Protein 3BOM (pdb70)

B-factor: mean 20.16, std 8.73, range [8.01, 68.94]

Solvent-accessible surface area: 24004 Å² total; per-residue (Å²): 71,19,54,86,124,8,52,54,5,0,122,66,5,4,47,92,0,95,111,90,12,76,84,0,1,20,38,4,0,3,1,13,0,21,11,29,25,54,2,49,6,22,30,56,146,51,107,34,38,51,68,30,22,81,27,0,110,156,55,0,60,76,27,1,73,50,13,24,79,0,14,63,80,16,127,85,6,70,43,67,0,41,173,46,0,79,69,38,14,108,152,77,74,17,0,28,45,11,23,105,22,34,8,31,0,2,7,0,1,0,0,6,39,15,68,88,69,1,53,5,49,24,9,22,0,0,20,26,0,6,61,37,12,13,63,0,19,30,48,98,17,87,81,122,22,77,122,77,15,78,78,24,1,83,34,2,25,70,112,15,56,22,71,62,0,2,23,81,1,3,7,18,8,0,9,11,4,24,19,3,30,80,51,18,90,126,55,51,92,20,92,68,58,78,24,5,108,60,11,94,37,2,25,102,61,0,64,92,40,1,78,18,11,38,99,0,17,151,70,10,82,51,4,94,86,27,4,49,99,41,0,47,77,41,19,118,146,72,72,18,0,18,20,11,18,94,28,24,9,33,6,5,2,3,4,0,0,20,111,32,13,33,90,74,0,40,12,101,22,1,46,0,0,33,55,0,5,55,27,3,34,69,4,22,22,79,55,16,132,83,20,55,84,147,9,48,59,26,0,108,66,4,2,46,93,0,92,111,94,10,76,81,0,2,20,36,4,0,3,1,12,0,22,10,30,30,54,1,55,7,23,29,57,142,52,106,35,38,50,69,32,21,79,29,0,110,158,54,0,60,78,28,1,73,42,12,24,80,0,13,57,82,16,124,86,6,71,40,61,0,52,145,30,0,84,68,36,9,78,153,76,62,17,0,28,56,8,21,120,26,34,8,30,0,2,8,0,1,0,0,7,39,14,65,86,68,2,56,6,75,25,10,29,3,0,21,27,0,6,36,30,11,9,55,0,19,30,52,89,17,86,73,105,26,71,120,76,12,72,78,26,2,86,37,5,29,68,115,17,61,12,71,64,0,1,22,67,1,4,4,19,8,0,8,10,4,36,21,3,38,64,46,25,78,128,59,55,92,23,97,67,42,77,19,5,95,60,8,107,37,1,29,155,60,0,84,84,36,1,79,14,13,36,94,0,18,144,72,7,102,61,4,93,102,31,3,50,111,46,0,59,67,37,12,92,146,68,67,17,0,18,34,10,17,96,28,24,9,35,5,4,2,2,4,0,0,20,98,36,12,33,90,66,0,37,12,103,23,1,39,0,2,33,51,0,5,54,25,4,32,64,0,24,22,92,53,22,127

Sequence (578 aa):
SSLSAKDKANVKAIWGKILPKSDEIGEQALSRMLVVYPQTKAYFSHWASVAPGSAPVKKHGITIMNQIDDCVGHMDDLFGFLTKLSELHATKLRVDPTNFKKILLAHNLIVVIAAYFPAEFTPEIHLSVDKFLQQQLALALLAEKYRVDDWTDAERSSAIVGLWGKISVDEIGPQALARLLIVSPWTQRHFSTFGNNLSTPAAIMGNPAVAKHGKTVMHGLDDRAVQNLDDIKNTYVTLSVMHSEKLFVDPDNFRLLADCITVCVAAKLGPAVFSADTQEAFQKKFLAVVVSALGRQYHHSSLSAKDKANVKAIWGKILPKSDEIGEEQALSRMLVVYPQTKAYFSHWASVAPGSAPVKKHGITIMNQIDDDCVGHMDDLLFGFLTKLSELHATKLRVDPTTNFKKILAHNLIVVIAAYFPAEFTPEIHLSVDKFLQQLALALAEKYRVDWTDAERRSAIVGLWGKKISVDEIGPQALARLLIVSPWTQRRHFSTFGNLSTPAAIMMGNPAVAKHGKTVMHGLLDRAVQNLDDIKNTYVTLSVMHSEEKLFVDPDNFRLLADCITVCVAAKLGPAVFSADTQEAFQKFLAVVVSALGRQYHH

Foldseek 3Di:
DADPVLLVLQVVLVVVCVVVQLVLLLQLQLCLCPVVVVVCVQVPPDPDSHRPDPVSSVVSNVVSVLVSVVSVVVVCLLVVCVVVLCCCAPVSNDDLVCLVSSLVSSLVSSCVRPVVSSDPVSSVSSSVSSVVNSVSSNVPHD/DDDDPLLLCLLLVLLVPDDQLVLQLQLQLVLCVVVVVQCVQCVVQDDPPDSVCSSPRVSSSVVSSVVSVLCVVCSVPVPCLLVSCQVVLVCCVPPRVDDLVSLVSSLVSSVVSSCVVQDDPSCDPSSSVSSVVSSVSNSCSSNVPHD/DADPLLLVLQVVLVVVCVVVQLVLLLQLQLCLCVVVVVVCVQVPPDPDSHRPDPVSSVVSNVVSVLVSVCSVVVVCLLVVCVVVLCCCAPVRNDDLVSLVSSLVSSLVSSCVSPVVSCDPVSSVSSSVSSVVNSCSSNVPHD/DDDDPLLLVLLLVLLVPDDQLPLLLQLQLVLCVVVVVQCVQCVVQPDPPDSVRSSPRVSSSVVSSVVSVLCVVCNVCVPCLLVSCQVVLCCCVPVRNDDLVSLVSSLVSSLVSSCVVPDDVSCDPSSSVSSVVSSVSNSCSSNVNHD

Structure (mmCIF, N/CA/C/O backbone):
data_3BOM
#
_entry.id   3BOM
#
_cell.length_a   57.455
_cell.length_b   63.162
_cell.length_c   78.702
_cell.angle_alpha   90.000
_cell.angle_beta   93.100
_cell.angle_gamma   90.000
#
_symmetry.space_group_name_H-M   'P 1 21 1'
#
loop_
_entity.id
_entity.type
_entity.pdbx_description
1 polymer 'Hemoglobin subunit alpha-4'
2 polymer 'Hemoglobin subunit beta-4'
3 non-polymer 'PROTOPORPHYRIN IX CONTAINING FE'
4 non-polymer 1,2-ETHANEDIOL
5 water water
#
loop_
_atom_site.group_PDB
_atom_site.id
_atom_site.type_symbol
_atom_site.label_atom_id
_atom_site.label_alt_id
_atom_site.label_comp_id
_atom_site.label_asym_id
_atom_site.label_entity_id
_atom_site.label_seq_id
_atom_site.pdbx_PDB_ins_code
_atom_site.Cartn_x
_atom_site.Cartn_y
_atom_site.Cartn_z
_atom_site.occupancy
_atom_site.B_iso_or_equiv
_atom_site.auth_seq_id
_atom_site.auth_comp_id
_atom_site.auth_asym_id
_atom_site.auth_atom_id
_atom_site.pdbx_PDB_model_num
ATOM 4 N N . SER A 1 2 ? 7.272 14.700 36.975 1.00 24.33 1 SER A N 1
ATOM 5 C CA A SER A 1 2 ? 7.473 14.316 38.376 0.50 24.72 1 SER A CA 1
ATOM 6 C CA B SER A 1 2 ? 7.512 14.276 38.354 0.50 24.62 1 SER A CA 1
ATOM 7 C C . SER A 1 2 ? 6.610 13.121 38.770 1.00 24.49 1 SER A C 1
ATOM 8 O O . SER A 1 2 ? 5.470 13.003 38.316 1.00 25.04 1 SER A O 1
ATOM 13 N N . LEU A 1 3 ? 7.152 12.260 39.622 1.00 24.66 2 LEU A N 1
ATOM 14 C CA . LEU A 1 3 ? 6.436 11.089 40.090 1.00 23.99 2 LEU A CA 1
ATOM 15 C C . LEU A 1 3 ? 5.453 11.470 41.188 1.00 23.97 2 LEU A C 1
ATOM 16 O O . LEU A 1 3 ? 5.783 12.234 42.087 1.00 24.11 2 LEU A O 1
ATOM 21 N N . SER A 1 4 ? 4.239 10.954 41.069 1.00 23.29 3 SER A N 1
ATOM 22 C CA . SER A 1 4 ? 3.238 11.067 42.121 1.00 22.96 3 SER A CA 1
ATOM 23 C C . SER A 1 4 ? 3.522 10.014 43.189 1.00 22.90 3 SER A C 1
ATOM 24 O O . SER A 1 4 ? 4.355 9.133 42.998 1.00 21.93 3 SER A O 1
ATOM 27 N N . ALA A 1 5 ? 2.831 10.098 44.322 1.00 22.65 4 ALA A N 1
ATOM 28 C CA . ALA A 1 5 ? 2.945 9.050 45.332 1.00 22.09 4 ALA A CA 1
ATOM 29 C C . ALA A 1 5 ? 2.505 7.693 44.771 1.00 21.64 4 ALA A C 1
ATOM 30 O O . ALA A 1 5 ? 3.113 6.667 45.068 1.00 20.30 4 ALA A O 1
ATOM 32 N N . LYS A 1 6 ? 1.471 7.698 43.930 1.00 21.59 5 LYS A N 1
ATOM 33 C CA . LYS A 1 6 ? 1.015 6.476 43.261 1.00 21.89 5 LYS A CA 1
ATOM 34 C C . LYS A 1 6 ? 2.092 5.913 42.314 1.00 21.00 5 LYS A C 1
ATOM 35 O O . LYS A 1 6 ? 2.341 4.709 42.312 1.00 20.68 5 LYS A O 1
ATOM 41 N N . ASP A 1 7 ? 2.731 6.775 41.516 1.00 20.51 6 ASP A N 1
ATOM 42 C CA . ASP A 1 7 ? 3.832 6.315 40.651 1.00 19.95 6 ASP A CA 1
ATOM 43 C C . ASP A 1 7 ? 4.941 5.656 41.469 1.00 19.44 6 ASP A C 1
ATOM 44 O O . ASP A 1 7 ? 5.437 4.586 41.119 1.00 18.82 6 ASP A O 1
ATOM 49 N N . LYS A 1 8 ? 5.333 6.307 42.561 1.00 19.05 7 LYS A N 1
ATOM 50 C CA . LYS A 1 8 ? 6.392 5.791 43.406 1.00 19.39 7 LYS A CA 1
ATOM 51 C C . LYS A 1 8 ? 6.002 4.438 43.996 1.00 19.23 7 LYS A C 1
ATOM 52 O O . LYS A 1 8 ? 6.805 3.506 43.992 1.00 18.89 7 LYS A O 1
ATOM 58 N N . ALA A 1 9 ? 4.764 4.330 44.482 1.00 19.36 8 ALA A N 1
ATOM 59 C CA . ALA A 1 9 ? 4.265 3.067 45.006 1.00 19.43 8 ALA A CA 1
ATOM 60 C C . ALA A 1 9 ? 4.257 1.956 43.949 1.00 19.35 8 ALA A C 1
ATOM 61 O O . ALA A 1 9 ? 4.635 0.826 44.234 1.00 19.79 8 ALA A O 1
ATOM 63 N N . ASN A 1 10 ? 3.867 2.293 42.718 1.00 18.50 9 ASN A N 1
ATOM 64 C CA . ASN A 1 10 ? 3.845 1.329 41.618 1.00 17.94 9 ASN A CA 1
ATOM 65 C C . ASN A 1 10 ? 5.244 0.829 41.256 1.00 17.34 9 ASN A C 1
ATOM 66 O O . ASN A 1 10 ? 5.447 -0.364 41.035 1.00 16.71 9 ASN A O 1
ATOM 71 N N . VAL A 1 11 ? 6.201 1.753 41.199 1.00 17.08 10 VAL A N 1
ATOM 72 C CA . VAL A 1 11 ? 7.596 1.418 40.902 1.00 17.07 10 VAL A CA 1
ATOM 73 C C . VAL A 1 11 ? 8.158 0.483 41.978 1.00 17.11 10 VAL A C 1
ATOM 74 O O . VAL A 1 11 ? 8.764 -0.535 41.672 1.00 16.54 10 VAL A O 1
ATOM 78 N N . LYS A 1 12 ? 7.925 0.810 43.248 1.00 17.31 11 LYS A N 1
ATOM 79 C CA . LYS A 1 12 ? 8.402 -0.045 44.333 1.00 18.10 11 LYS A CA 1
ATOM 80 C C . LYS A 1 12 ? 7.776 -1.436 44.273 1.00 17.66 11 LYS A C 1
ATOM 81 O O . LYS A 1 12 ? 8.471 -2.437 44.468 1.00 18.30 11 LYS A O 1
ATOM 87 N N . ALA A 1 13 ? 6.478 -1.500 43.963 1.00 17.70 12 ALA A N 1
ATOM 88 C CA . ALA A 1 13 ? 5.763 -2.774 43.875 1.00 17.84 12 ALA A CA 1
ATOM 89 C C . ALA A 1 13 ? 6.332 -3.683 42.785 1.00 17.98 12 ALA A C 1
ATOM 90 O O . ALA A 1 13 ? 6.646 -4.851 43.032 1.00 18.26 12 ALA A O 1
ATOM 92 N N . ILE A 1 14 ? 6.487 -3.153 41.578 1.00 17.61 13 ILE A N 1
ATOM 93 C CA . ILE A 1 14 ? 7.034 -3.988 40.524 1.00 16.98 13 ILE A CA 1
ATOM 94 C C . ILE A 1 14 ? 8.511 -4.332 40.756 1.00 16.14 13 ILE A C 1
ATOM 95 O O . ILE A 1 14 ? 8.958 -5.406 40.362 1.00 16.35 13 ILE A O 1
ATOM 100 N N . TRP A 1 15 ? 9.267 -3.437 41.391 1.00 16.19 14 TRP A N 1
ATOM 101 C CA . TRP A 1 15 ? 10.660 -3.763 41.727 1.00 15.84 14 TRP A CA 1
ATOM 102 C C . TRP A 1 15 ? 10.777 -4.921 42.727 1.00 16.42 14 TRP A C 1
ATOM 103 O O . TRP A 1 15 ? 11.798 -5.612 42.751 1.00 16.56 14 TRP A O 1
ATOM 114 N N . GLY A 1 16 ? 9.730 -5.145 43.525 1.00 17.18 15 GLY A N 1
ATOM 115 C CA . GLY A 1 16 ? 9.660 -6.333 44.383 1.00 17.72 15 GLY A CA 1
ATOM 116 C C . GLY A 1 16 ? 9.813 -7.616 43.578 1.00 18.08 15 GLY A C 1
ATOM 117 O O . GLY A 1 16 ? 10.421 -8.590 44.036 1.00 18.67 15 GLY A O 1
ATOM 118 N N . LYS A 1 17 ? 9.264 -7.609 42.363 1.00 18.17 16 LYS A N 1
ATOM 119 C CA . LYS A 1 17 ? 9.363 -8.736 41.445 1.00 18.18 16 LYS A CA 1
ATOM 120 C C . LYS A 1 17 ? 10.692 -8.756 40.705 1.00 17.31 16 LYS A C 1
ATOM 121 O O . LYS A 1 17 ? 11.266 -9.817 40.476 1.00 17.23 16 LYS A O 1
ATOM 127 N N . ILE A 1 18 ? 11.158 -7.569 40.328 1.00 16.45 17 ILE A N 1
ATOM 128 C CA . ILE A 1 18 ? 12.369 -7.430 39.517 1.00 16.35 17 ILE A CA 1
ATOM 129 C C . ILE A 1 18 ? 13.634 -7.800 40.302 1.00 16.58 17 ILE A C 1
ATOM 130 O O . ILE A 1 18 ? 14.523 -8.486 39.797 1.00 16.58 17 ILE A O 1
ATOM 135 N N . LEU A 1 19 ? 13.694 -7.378 41.561 1.00 17.07 18 LEU A N 1
ATOM 136 C CA . LEU A 1 19 ? 14.905 -7.534 42.359 1.00 18.04 18 LEU A CA 1
ATOM 137 C C . LEU A 1 19 ? 15.538 -8.939 42.380 1.00 17.61 18 LEU A C 1
ATOM 138 O O . LEU A 1 19 ? 16.742 -9.060 42.156 1.00 17.81 18 LEU A O 1
ATOM 143 N N . PRO A 1 20 ? 14.746 -9.999 42.645 1.00 17.78 19 PRO A N 1
ATOM 144 C CA . PRO A 1 20 ? 15.335 -11.345 42.639 1.00 17.52 19 PRO A CA 1
ATOM 145 C C . PRO A 1 20 ? 15.897 -11.798 41.293 1.00 17.45 19 PRO A C 1
ATOM 146 O O . PRO A 1 20 ? 16.667 -12.758 41.245 1.00 17.58 19 PRO A O 1
ATOM 150 N N . LYS A 1 21 ? 15.534 -11.096 40.220 1.00 16.46 20 LYS A N 1
ATOM 151 C CA . LYS A 1 21 ? 16.060 -11.413 38.891 1.00 16.57 20 LYS A CA 1
ATOM 152 C C . LYS A 1 21 ? 16.899 -10.285 38.303 1.00 15.80 20 LYS A C 1
ATOM 153 O O . LYS A 1 21 ? 17.066 -10.214 37.085 1.00 15.65 20 LYS A O 1
ATOM 159 N N . SER A 1 22 ? 17.443 -9.417 39.155 1.00 14.79 21 SER A N 1
ATOM 160 C CA . SER A 1 22 ? 18.086 -8.176 38.699 1.00 14.11 21 SER A CA 1
ATOM 161 C C . SER A 1 22 ? 19.230 -8.394 37.708 1.00 13.95 21 SER A C 1
ATOM 162 O O . SER A 1 22 ? 19.257 -7.752 36.650 1.00 13.84 21 SER A O 1
ATOM 165 N N . ASP A 1 23 ? 20.166 -9.289 38.019 1.00 13.08 22 ASP A N 1
ATOM 166 C CA . ASP A 1 23 ? 21.308 -9.520 37.118 1.00 13.52 22 ASP A CA 1
ATOM 167 C C . ASP A 1 23 ? 20.838 -9.996 35.747 1.00 13.72 22 ASP A C 1
ATOM 168 O O . ASP A 1 23 ? 21.356 -9.550 34.729 1.00 13.84 22 ASP A O 1
ATOM 173 N N . GLU A 1 24 ? 19.872 -10.910 35.724 1.00 13.37 23 GLU A N 1
ATOM 174 C CA . GLU A 1 24 ? 19.359 -11.476 34.465 1.00 13.71 23 GLU A CA 1
ATOM 175 C C . GLU A 1 24 ? 18.613 -10.420 33.658 1.00 13.16 23 GLU A C 1
ATOM 176 O O . GLU A 1 24 ? 18.764 -10.328 32.434 1.00 13.11 23 GLU A O 1
ATOM 182 N N . ILE A 1 25 ? 17.818 -9.609 34.344 1.00 12.55 24 ILE A N 1
ATOM 183 C CA . ILE A 1 25 ? 17.079 -8.543 33.680 1.00 12.63 24 ILE A CA 1
ATOM 184 C C . ILE A 1 25 ? 18.027 -7.496 33.101 1.00 12.70 24 ILE A C 1
ATOM 185 O O . ILE A 1 25 ? 17.790 -6.996 32.000 1.00 12.27 24 ILE A O 1
ATOM 190 N N . GLY A 1 26 ? 19.122 -7.199 33.797 1.00 12.38 25 GLY A N 1
ATOM 191 C CA . GLY A 1 26 ? 20.128 -6.267 33.276 1.00 12.64 25 GLY A CA 1
ATOM 192 C C . GLY A 1 26 ? 20.823 -6.780 32.037 1.00 12.61 25 GLY A C 1
ATOM 193 O O . GLY A 1 26 ? 20.999 -6.042 31.064 1.00 11.71 25 GLY A O 1
ATOM 194 N N . GLU A 1 27 ? 21.221 -8.044 32.073 1.00 12.17 26 GLU A N 1
ATOM 195 C CA . GLU A 1 27 ? 21.780 -8.696 30.901 1.00 12.71 26 GLU A CA 1
ATOM 196 C C . GLU A 1 27 ? 20.808 -8.626 29.718 1.00 11.79 26 GLU A C 1
ATOM 197 O O . GLU A 1 27 ? 21.194 -8.254 28.610 1.00 11.82 26 GLU A O 1
ATOM 203 N N . GLN A 1 28 ? 19.556 -8.985 29.953 1.00 11.01 27 GLN A N 1
ATOM 204 C CA . GLN A 1 28 ? 18.554 -8.970 28.894 1.00 10.57 27 GLN A CA 1
ATOM 205 C C . GLN A 1 28 ? 18.365 -7.572 28.300 1.00 10.11 27 GLN A C 1
ATOM 206 O O . GLN A 1 28 ? 18.318 -7.410 27.060 1.00 10.45 27 GLN A O 1
ATOM 212 N N . ALA A 1 29 ? 18.239 -6.568 29.171 1.00 9.83 28 ALA A N 1
ATOM 213 C CA . ALA A 1 29 ? 17.974 -5.213 28.715 1.00 9.81 28 ALA A CA 1
ATOM 214 C C . ALA A 1 29 ? 19.146 -4.657 27.921 1.00 9.78 28 ALA A C 1
ATOM 215 O O . ALA A 1 29 ? 18.951 -4.069 26.848 1.00 9.35 28 ALA A O 1
ATOM 217 N N . LEU A 1 30 ? 20.361 -4.836 28.434 1.00 9.78 29 LEU A N 1
ATOM 218 C CA . LEU A 1 30 ? 21.536 -4.359 27.732 1.00 10.06 29 LEU A CA 1
ATOM 219 C C . LEU A 1 30 ? 21.741 -5.109 26.409 1.00 10.52 29 LEU A C 1
ATOM 220 O O . LEU A 1 30 ? 22.036 -4.486 25.377 1.00 10.66 29 LEU A O 1
ATOM 225 N N . SER A 1 31 ? 21.561 -6.432 26.427 1.00 10.41 30 SER A N 1
ATOM 226 C CA . SER A 1 31 ? 21.691 -7.241 25.214 1.00 10.40 30 SER A CA 1
ATOM 227 C C . SER A 1 31 ? 20.773 -6.752 24.107 1.00 9.67 30 SER A C 1
ATOM 228 O O . SER A 1 31 ? 21.167 -6.653 22.942 1.00 10.52 30 SER A O 1
ATOM 231 N N . ARG A 1 32 ? 19.530 -6.455 24.475 1.00 9.75 31 ARG A N 1
ATOM 232 C CA . ARG A 1 32 ? 18.534 -5.995 23.532 1.00 9.27 31 ARG A CA 1
ATOM 233 C C . ARG A 1 32 ? 18.851 -4.591 23.034 1.00 9.73 31 ARG A C 1
ATOM 234 O O . ARG A 1 32 ? 18.708 -4.308 21.838 1.00 9.74 31 ARG A O 1
ATOM 242 N N . MET A 1 33 ? 19.335 -3.715 23.917 1.00 9.40 32 MET A N 1
ATOM 243 C CA . MET A 1 33 ? 19.745 -2.403 23.451 1.00 9.89 32 MET A CA 1
ATOM 244 C C . MET A 1 33 ? 20.813 -2.549 22.366 1.00 9.87 32 MET A C 1
ATOM 245 O O . MET A 1 33 ? 20.714 -1.939 21.292 1.00 10.42 32 MET A O 1
ATOM 250 N N . LEU A 1 34 ? 21.839 -3.351 22.632 1.00 9.72 33 LEU A N 1
ATOM 251 C CA . LEU A 1 34 ? 22.944 -3.502 21.686 1.00 10.58 33 LEU A CA 1
ATOM 252 C C . LEU A 1 34 ? 22.523 -4.110 20.342 1.00 11.07 33 LEU A C 1
ATOM 253 O O . LEU A 1 34 ? 22.991 -3.673 19.280 1.00 12.45 33 LEU A O 1
ATOM 258 N N . VAL A 1 35 ? 21.675 -5.133 20.388 1.00 11.40 34 VAL A N 1
ATOM 259 C CA . VAL A 1 35 ? 21.323 -5.896 19.176 1.00 12.73 34 VAL A CA 1
ATOM 260 C C . VAL A 1 35 ? 20.221 -5.201 18.363 1.00 11.83 34 VAL A C 1
ATOM 261 O O . VAL A 1 35 ? 20.301 -5.097 17.120 1.00 13.34 34 VAL A O 1
ATOM 265 N N . VAL A 1 36 ? 19.211 -4.704 19.081 1.00 11.07 35 VAL A N 1
ATOM 266 C CA . VAL A 1 36 ? 18.035 -4.113 18.450 1.00 11.10 35 VAL A CA 1
ATOM 267 C C . VAL A 1 36 ? 18.287 -2.663 18.023 1.00 11.37 35 VAL A C 1
ATOM 268 O O . VAL A 1 36 ? 17.710 -2.200 17.023 1.00 11.93 35 VAL A O 1
ATOM 272 N N . TYR A 1 37 ? 19.144 -1.969 18.768 1.00 10.98 36 TYR A N 1
ATOM 273 C CA . TYR A 1 37 ? 19.523 -0.587 18.490 1.00 11.69 36 TYR A CA 1
ATOM 274 C C . TYR A 1 37 ? 21.031 -0.500 18.377 1.00 12.33 36 TYR A C 1
ATOM 275 O O . TYR A 1 37 ? 21.683 0.096 19.228 1.00 11.89 36 TYR A O 1
ATOM 284 N N . PRO A 1 38 ? 21.598 -1.097 17.310 1.00 12.94 37 PRO A N 1
ATOM 285 C CA . PRO A 1 38 ? 23.060 -1.213 17.206 1.00 14.29 37 PRO A CA 1
ATOM 286 C C . PRO A 1 38 ? 23.824 0.118 17.133 1.00 14.68 37 PRO A C 1
ATOM 287 O O . PRO A 1 38 ? 25.050 0.113 17.282 1.00 15.94 37 PRO A O 1
ATOM 291 N N . GLN A 1 39 ? 23.131 1.245 16.974 1.00 15.20 38 GLN A N 1
ATOM 292 C CA . GLN A 1 39 ? 23.763 2.564 17.121 1.00 15.73 38 GLN A CA 1
ATOM 293 C C . GLN A 1 39 ? 24.514 2.658 18.456 1.00 15.37 38 GLN A C 1
ATOM 294 O O . GLN A 1 39 ? 25.579 3.277 18.562 1.00 16.72 38 GLN A O 1
ATOM 300 N N . THR A 1 40 ? 23.977 1.993 19.470 1.00 13.82 39 THR A N 1
ATOM 301 C CA . THR A 1 40 ? 24.525 2.073 20.806 1.00 12.91 39 THR A CA 1
ATOM 302 C C . THR A 1 40 ? 25.858 1.347 20.950 1.00 13.11 39 THR A C 1
ATOM 303 O O . THR A 1 40 ? 26.611 1.653 21.863 1.00 13.81 39 THR A O 1
ATOM 307 N N . LYS A 1 41 ? 26.162 0.429 20.031 1.00 13.43 40 LYS A N 1
ATOM 308 C CA . LYS A 1 41 ? 27.435 -0.309 20.074 1.00 13.82 40 LYS A CA 1
ATOM 309 C C . LYS A 1 41 ? 28.655 0.600 19.954 1.00 14.18 40 LYS A C 1
ATOM 310 O O . LYS A 1 41 ? 29.764 0.209 20.347 1.00 14.12 40 LYS A O 1
ATOM 316 N N . ALA A 1 42 ? 28.461 1.806 19.424 1.00 14.52 41 ALA A N 1
ATOM 317 C CA . ALA A 1 42 ? 29.551 2.781 19.271 1.00 14.60 41 ALA A CA 1
ATOM 318 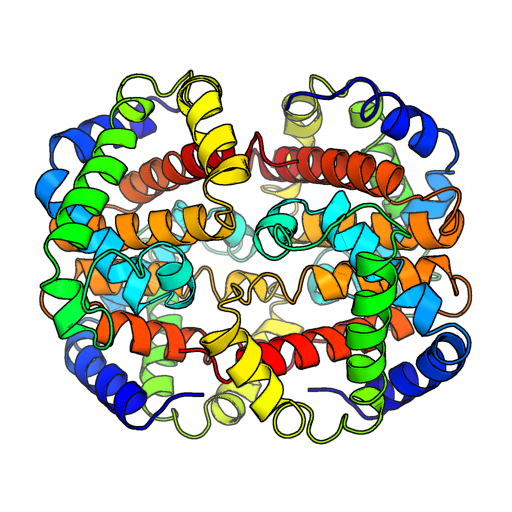C C . ALA A 1 42 ? 30.317 3.047 20.571 1.00 14.58 41 ALA A C 1
ATOM 319 O O . ALA A 1 42 ? 31.489 3.441 20.537 1.00 15.18 41 ALA A O 1
ATOM 321 N N . TYR A 1 43 ? 29.675 2.826 21.712 1.00 14.15 42 TYR A N 1
ATOM 322 C CA . TYR A 1 43 ? 30.305 3.117 22.994 1.00 13.79 42 TYR A CA 1
ATOM 323 C C . TYR A 1 43 ? 31.014 1.930 23.643 1.00 13.82 42 TYR A C 1
ATOM 324 O O . TYR A 1 43 ? 31.630 2.087 24.704 1.00 15.39 42 TYR A O 1
ATOM 333 N N . PHE A 1 44 ? 30.906 0.757 23.027 1.00 14.19 43 PHE A N 1
ATOM 334 C CA . PHE A 1 44 ? 31.303 -0.493 23.675 1.00 15.06 43 PHE A CA 1
ATOM 335 C C . PHE A 1 44 ? 32.274 -1.336 22.851 1.00 15.98 43 PHE A C 1
ATOM 336 O O . PHE A 1 44 ? 32.459 -2.525 23.113 1.00 16.11 43 PHE A O 1
ATOM 344 N N . SER A 1 45 ? 32.928 -0.702 21.879 1.00 16.87 44 SER A N 1
ATOM 345 C CA . SER A 1 45 ? 33.873 -1.405 21.003 1.00 18.49 44 SER A CA 1
ATOM 346 C C . SER A 1 45 ? 35.124 -1.907 21.731 1.00 18.65 44 SER A C 1
ATOM 347 O O . SER A 1 45 ? 35.829 -2.769 21.212 1.00 20.15 44 SER A O 1
ATOM 350 N N . HIS A 1 46 ? 35.387 -1.365 22.919 1.00 18.10 45 HIS A N 1
ATOM 351 C CA . HIS A 1 46 ? 36.526 -1.789 23.742 1.00 18.29 45 HIS A CA 1
ATOM 352 C C . HIS A 1 46 ? 36.272 -3.102 24.502 1.00 18.03 45 HIS A C 1
ATOM 353 O O . HIS A 1 46 ? 37.199 -3.688 25.064 1.00 18.80 45 HIS A O 1
ATOM 360 N N . TRP A 1 47 ? 35.024 -3.564 24.529 1.00 17.96 46 TRP A N 1
ATOM 361 C CA . TRP A 1 47 ? 34.718 -4.872 25.115 1.00 17.66 46 TRP A CA 1
ATOM 362 C C . TRP A 1 47 ? 35.127 -6.034 24.206 1.00 18.43 46 TRP A C 1
ATOM 363 O O . TRP A 1 47 ? 35.183 -5.886 22.980 1.00 19.19 46 TRP A O 1
ATOM 374 N N . ALA A 1 48 ? 35.369 -7.199 24.818 1.00 18.57 47 ALA A N 1
ATOM 375 C CA . ALA A 1 48 ? 35.703 -8.415 24.079 1.00 18.90 47 ALA A CA 1
ATOM 376 C C . ALA A 1 48 ? 34.535 -8.933 23.249 1.00 18.79 47 ALA A C 1
ATOM 377 O O . ALA A 1 48 ? 34.726 -9.657 22.271 1.00 19.67 47 ALA A O 1
ATOM 379 N N . SER A 1 49 ? 33.320 -8.565 23.652 1.00 18.15 48 SER A N 1
ATOM 380 C CA . SER A 1 49 ? 32.120 -8.966 22.944 1.00 17.64 48 SER A CA 1
ATOM 381 C C . SER A 1 49 ? 30.989 -8.000 23.257 1.00 16.68 48 SER A C 1
ATOM 382 O O . SER A 1 49 ? 30.959 -7.395 24.334 1.00 16.33 48 SER A O 1
ATOM 385 N N . VAL A 1 50 ? 30.079 -7.845 22.296 1.00 16.48 49 VAL A N 1
ATOM 386 C CA . VAL A 1 50 ? 28.791 -7.189 22.528 1.00 16.04 49 VAL A CA 1
ATOM 387 C C . VAL A 1 50 ? 27.656 -8.159 22.203 1.00 15.96 49 VAL A C 1
ATOM 388 O O . VAL A 1 50 ? 26.521 -7.740 21.952 1.00 15.84 49 VAL A O 1
ATOM 392 N N . ALA A 1 51 ? 27.954 -9.455 22.251 1.00 16.20 50 ALA A N 1
ATOM 393 C CA . ALA A 1 51 ? 26.932 -10.473 21.997 1.00 16.92 50 ALA A CA 1
ATOM 394 C C . ALA A 1 51 ? 26.032 -10.696 23.209 1.00 17.54 50 ALA A C 1
ATOM 395 O O . ALA A 1 51 ? 26.508 -10.633 24.344 1.00 18.37 50 ALA A O 1
ATOM 397 N N . PRO A 1 52 ? 24.732 -10.959 22.977 1.00 17.71 51 PRO A N 1
ATOM 398 C CA . PRO A 1 52 ? 23.844 -11.254 24.101 1.00 18.24 51 PRO A CA 1
ATOM 399 C C . PRO A 1 52 ? 24.392 -12.363 24.987 1.00 18.74 51 PRO A C 1
ATOM 400 O O . PRO A 1 52 ? 24.856 -13.383 24.491 1.00 18.73 51 PRO A O 1
ATOM 404 N N . GLY A 1 53 ? 24.363 -12.139 26.295 1.00 18.91 52 GLY A N 1
ATOM 405 C CA . GLY A 1 53 ? 24.819 -13.143 27.250 1.00 19.73 52 GLY A CA 1
ATOM 406 C C . GLY A 1 53 ? 26.320 -13.350 27.372 1.00 19.92 52 GLY A C 1
ATOM 407 O O . GLY A 1 53 ? 26.756 -14.236 28.101 1.00 20.78 52 GLY A O 1
ATOM 408 N N . SER A 1 54 ? 27.115 -12.560 26.648 1.00 19.48 53 SER A N 1
ATOM 409 C CA . SER A 1 54 ? 28.571 -12.638 26.750 1.00 18.50 53 SER A CA 1
ATOM 410 C C . SER A 1 54 ? 29.037 -12.077 28.095 1.00 17.94 53 SER A C 1
ATOM 411 O O . SER A 1 54 ? 28.300 -11.347 28.757 1.00 17.13 53 SER A O 1
ATOM 414 N N . ALA A 1 55 ? 30.259 -12.419 28.497 1.00 17.61 54 ALA A N 1
ATOM 415 C CA . ALA A 1 55 ? 30.800 -11.954 29.769 1.00 17.10 54 ALA A CA 1
ATOM 416 C C . ALA A 1 55 ? 30.726 -10.440 29.960 1.00 16.42 54 ALA A C 1
ATOM 417 O O . ALA A 1 55 ? 30.253 -9.986 31.000 1.00 16.17 54 ALA A O 1
ATOM 419 N N . PRO A 1 56 ? 31.176 -9.640 28.967 1.00 15.59 55 PRO A N 1
ATOM 420 C CA . PRO A 1 56 ? 31.102 -8.194 29.199 1.00 14.96 55 PRO A CA 1
ATOM 421 C C . PRO A 1 56 ? 29.679 -7.649 29.323 1.00 14.18 55 PRO A C 1
ATOM 422 O O . PRO A 1 56 ? 29.435 -6.704 30.072 1.00 13.83 55 PRO A O 1
ATOM 426 N N . VAL A 1 57 ? 28.753 -8.239 28.581 1.00 13.42 56 VAL A N 1
ATOM 427 C CA . VAL A 1 57 ? 27.353 -7.813 28.622 1.00 13.86 56 VAL A CA 1
ATOM 428 C C . VAL A 1 57 ? 26.706 -8.204 29.954 1.00 13.57 56 VAL A C 1
ATOM 429 O O . VAL A 1 57 ? 25.998 -7.408 30.562 1.00 12.22 56 VAL A O 1
ATOM 433 N N . LYS A 1 58 ? 26.984 -9.413 30.429 1.00 13.52 57 LYS A N 1
ATOM 434 C CA . LYS A 1 58 ? 26.499 -9.795 31.756 1.00 14.21 57 LYS A CA 1
ATOM 435 C C . LYS A 1 58 ? 27.035 -8.865 32.847 1.00 14.38 57 LYS A C 1
ATOM 436 O O . LYS A 1 58 ? 26.281 -8.411 33.715 1.00 14.37 57 LYS A O 1
ATOM 442 N N . LYS A 1 59 ? 28.331 -8.568 32.785 1.00 14.80 58 LYS A N 1
ATOM 443 C CA . LYS A 1 59 ? 28.985 -7.730 33.793 1.00 15.71 58 LYS A CA 1
ATOM 444 C C . LYS A 1 59 ? 28.399 -6.323 33.798 1.00 15.15 58 LYS A C 1
ATOM 445 O O . LYS A 1 59 ? 28.030 -5.786 34.852 1.00 14.96 58 LYS A O 1
ATOM 451 N N . HIS A 1 60 ? 28.270 -5.726 32.619 1.00 14.47 59 HIS A N 1
ATOM 452 C CA . HIS A 1 60 ? 27.754 -4.380 32.586 1.00 13.70 59 HIS A CA 1
ATOM 453 C C . HIS A 1 60 ? 26.243 -4.324 32.813 1.00 13.31 59 HIS A C 1
ATOM 454 O O . HIS A 1 60 ? 25.744 -3.341 33.341 1.00 13.66 59 HIS A O 1
ATOM 461 N N . GLY A 1 61 ? 25.531 -5.388 32.448 1.00 12.88 60 GLY A N 1
ATOM 462 C CA . GLY A 1 61 ? 24.095 -5.493 32.737 1.00 13.15 60 GLY A CA 1
ATOM 463 C C . GLY A 1 61 ? 23.856 -5.392 34.243 1.00 13.25 60 GLY A C 1
ATOM 464 O O . GLY A 1 61 ? 22.893 -4.777 34.699 1.00 13.19 60 GLY A O 1
ATOM 465 N N . ILE A 1 62 ? 24.749 -5.999 35.021 1.00 13.55 61 ILE A N 1
ATOM 466 C CA . ILE A 1 62 ? 24.677 -5.926 36.480 1.00 14.59 61 ILE A CA 1
ATOM 467 C C . ILE A 1 62 ? 24.957 -4.500 36.960 1.00 14.22 61 ILE A C 1
ATOM 468 O O . ILE A 1 62 ? 24.237 -3.959 37.804 1.00 14.18 61 ILE A O 1
ATOM 473 N N . THR A 1 63 ? 25.992 -3.879 36.411 1.00 14.01 62 THR A N 1
ATOM 474 C CA . THR A 1 63 ? 26.309 -2.503 36.750 1.00 14.75 62 THR A CA 1
ATOM 475 C C . THR A 1 63 ? 25.128 -1.563 36.516 1.00 14.38 62 THR A C 1
ATOM 476 O O . THR A 1 63 ? 24.791 -0.752 37.382 1.00 14.82 62 THR A O 1
ATOM 480 N N . ILE A 1 64 ? 24.507 -1.652 35.340 1.00 13.90 63 ILE A N 1
ATOM 481 C CA . ILE A 1 64 ? 23.322 -0.839 35.067 1.00 13.95 63 ILE A CA 1
ATOM 482 C C . ILE A 1 64 ? 22.172 -1.115 36.032 1.00 13.35 63 ILE A C 1
ATOM 483 O O . ILE A 1 64 ? 21.614 -0.188 36.637 1.00 13.44 63 ILE A O 1
ATOM 488 N N . MET A 1 65 ? 21.804 -2.384 36.169 1.00 13.40 64 MET A N 1
ATOM 489 C CA . MET A 1 65 ? 20.631 -2.712 36.970 1.00 14.11 64 MET A CA 1
ATOM 490 C C . MET A 1 65 ? 20.856 -2.428 38.435 1.00 14.10 64 MET A C 1
ATOM 491 O O . MET A 1 65 ? 19.941 -1.969 39.095 1.00 14.88 64 MET A O 1
ATOM 496 N N . ASN A 1 66 ? 22.063 -2.662 38.940 1.00 13.78 65 ASN A N 1
ATOM 497 C CA . ASN A 1 66 ? 22.330 -2.308 40.345 1.00 14.17 65 ASN A CA 1
ATOM 498 C C . ASN A 1 66 ? 22.029 -0.829 40.587 1.00 14.23 65 ASN A C 1
ATOM 499 O O . ASN A 1 66 ? 21.438 -0.449 41.605 1.00 14.66 65 ASN A O 1
ATOM 504 N N . GLN A 1 67 ? 22.450 0.006 39.643 1.00 14.19 66 GLN A N 1
ATOM 505 C CA . GLN A 1 67 ? 22.236 1.437 39.742 1.00 14.39 66 GLN A CA 1
ATOM 506 C C . GLN A 1 67 ? 20.761 1.815 39.697 1.00 14.46 66 GLN A C 1
ATOM 507 O O . GLN A 1 67 ? 20.290 2.645 40.480 1.00 15.14 66 GLN A O 1
ATOM 513 N N . ILE A 1 68 ? 20.026 1.205 38.770 1.00 14.37 67 ILE A N 1
ATOM 514 C CA . ILE A 1 68 ? 18.595 1.455 38.674 1.00 14.62 67 ILE A CA 1
ATOM 515 C C . ILE A 1 68 ? 17.872 0.957 39.943 1.00 15.04 67 ILE A C 1
ATOM 516 O O . ILE A 1 68 ? 17.018 1.663 40.495 1.00 15.02 67 ILE A O 1
ATOM 521 N N . ASP A 1 69 ? 18.252 -0.226 40.434 1.00 15.47 68 ASP A N 1
ATOM 522 C CA . ASP A 1 69 ? 17.706 -0.743 41.692 1.00 16.06 68 ASP A CA 1
ATOM 523 C C . ASP A 1 69 ? 17.917 0.292 42.805 1.00 16.37 68 ASP A C 1
ATOM 524 O O . ASP A 1 69 ? 16.992 0.573 43.569 1.00 16.20 68 ASP A O 1
ATOM 529 N N . ASP A 1 70 ? 19.124 0.856 42.887 1.00 16.51 69 ASP A N 1
ATOM 530 C CA . ASP A 1 70 ? 19.436 1.878 43.902 1.00 17.14 69 ASP A CA 1
ATOM 531 C C . ASP A 1 70 ? 18.592 3.140 43.740 1.00 16.75 69 ASP A C 1
ATOM 532 O O . ASP A 1 70 ? 18.172 3.759 44.727 1.00 17.23 69 ASP A O 1
ATOM 537 N N . CYS A 1 71 ? 18.323 3.513 42.484 1.00 16.56 70 CYS A N 1
ATOM 538 C CA . CYS A 1 71 ? 17.482 4.670 42.212 1.00 16.63 70 CYS A CA 1
ATOM 539 C C . CYS A 1 71 ? 16.051 4.535 42.733 1.00 17.12 70 CYS A C 1
ATOM 540 O O . CYS A 1 71 ? 15.419 5.537 43.080 1.00 17.64 70 CYS A O 1
ATOM 543 N N . VAL A 1 72 ? 15.529 3.312 42.770 1.00 17.83 71 VAL A N 1
ATOM 544 C CA . VAL A 1 72 ? 14.171 3.078 43.284 1.00 18.94 71 VAL A CA 1
ATOM 545 C C . VAL A 1 72 ? 14.055 3.544 44.749 1.00 19.52 71 VAL A C 1
ATOM 546 O O . VAL A 1 72 ? 12.969 3.910 45.200 1.00 20.15 71 VAL A O 1
ATOM 550 N N . GLY A 1 73 ? 15.183 3.559 45.456 1.00 20.05 72 GLY A N 1
ATOM 551 C CA . GLY A 1 73 ? 15.235 4.048 46.842 1.00 21.06 72 GLY A CA 1
ATOM 552 C C . GLY A 1 73 ? 15.524 5.534 46.975 1.00 21.78 72 GLY A C 1
ATOM 553 O O . GLY A 1 73 ? 15.641 6.056 48.092 1.00 22.07 72 GLY A O 1
ATOM 554 N N . HIS A 1 74 ? 15.635 6.224 45.839 1.00 21.89 73 HIS A N 1
ATOM 555 C CA . HIS A 1 74 ? 15.963 7.646 45.803 1.00 22.30 73 HIS A CA 1
ATOM 556 C C . HIS A 1 74 ? 14.992 8.444 44.943 1.00 22.40 73 HIS A C 1
ATOM 557 O O . HIS A 1 74 ? 15.360 9.457 44.347 1.00 22.00 73 HIS A O 1
ATOM 564 N N . MET A 1 75 ? 13.736 8.013 44.921 1.00 23.29 74 MET A N 1
ATOM 565 C CA . MET A 1 75 ? 12.760 8.631 44.029 1.00 24.29 74 MET A CA 1
ATOM 566 C C . MET A 1 75 ? 12.319 10.027 44.452 1.00 24.81 74 MET A C 1
ATOM 567 O O . MET A 1 75 ? 11.692 10.737 43.676 1.00 25.02 74 MET A O 1
ATOM 572 N N . ASP A 1 76 ? 12.660 10.428 45.672 1.00 25.43 75 ASP A N 1
ATOM 573 C CA . ASP A 1 76 ? 12.358 11.783 46.120 1.00 26.19 75 ASP A CA 1
ATOM 574 C C . ASP A 1 76 ? 13.377 12.802 45.620 1.00 26.25 75 ASP A C 1
ATOM 575 O O . ASP A 1 76 ? 13.078 13.995 45.558 1.00 27.14 75 ASP A O 1
ATOM 580 N N . ASP A 1 77 ? 14.575 12.333 45.268 1.00 26.09 76 ASP A N 1
ATOM 581 C CA . ASP A 1 77 ? 15.614 13.200 44.706 1.00 25.67 76 ASP A CA 1
ATOM 582 C C . ASP A 1 77 ? 16.549 12.404 43.805 1.00 24.52 76 ASP A C 1
ATOM 583 O O . ASP A 1 77 ? 17.711 12.135 44.150 1.00 24.20 76 ASP A O 1
ATOM 588 N N . LEU A 1 78 ? 16.022 12.032 42.645 1.00 24.07 77 LEU A N 1
ATOM 589 C CA . LEU A 1 78 ? 16.795 11.293 41.656 1.00 22.74 77 LEU A CA 1
ATOM 590 C C . LEU A 1 78 ? 17.941 12.114 41.077 1.00 21.70 77 LEU A C 1
ATOM 591 O O . LEU A 1 78 ? 19.017 11.580 40.811 1.00 21.08 77 LEU A O 1
ATOM 596 N N . PHE A 1 79 ? 17.723 13.411 40.894 1.00 20.78 78 PHE A N 1
ATOM 597 C CA . PHE A 1 79 ? 18.752 14.257 40.295 1.00 20.52 78 PHE A CA 1
ATOM 598 C C . PHE A 1 79 ? 20.015 14.315 41.153 1.00 19.90 78 PHE A C 1
ATOM 599 O O . PHE A 1 79 ? 21.112 14.034 40.666 1.00 19.47 78 PHE A O 1
ATOM 607 N N . GLY A 1 80 ? 19.857 14.633 42.441 1.00 19.31 79 GLY A N 1
ATOM 608 C CA . GLY A 1 80 ? 20.993 14.660 43.362 1.00 18.95 79 GLY A CA 1
ATOM 609 C C . GLY A 1 80 ? 21.714 13.327 43.449 1.00 18.22 79 GLY A C 1
ATOM 610 O O . GLY A 1 80 ? 22.946 13.278 43.467 1.00 19.23 79 GLY A O 1
ATOM 611 N N . PHE A 1 81 ? 20.943 12.239 43.478 1.00 17.90 80 PHE A N 1
ATOM 612 C CA . PHE A 1 81 ? 21.503 10.897 43.568 1.00 17.76 80 PHE A CA 1
ATOM 613 C C . PHE A 1 81 ? 22.381 10.596 42.368 1.00 17.37 80 PHE A C 1
ATOM 614 O O . PHE A 1 81 ? 23.404 9.929 42.498 1.00 17.78 80 PHE A O 1
ATOM 622 N N . LEU A 1 82 ? 21.976 11.107 41.207 1.00 17.44 81 LEU A N 1
ATOM 623 C CA . LEU A 1 82 ? 22.641 10.773 39.958 1.00 17.02 81 LEU A CA 1
ATOM 624 C C . LEU A 1 82 ? 23.709 11.766 39.494 1.00 17.19 81 LEU A C 1
ATOM 625 O O . LEU A 1 82 ? 24.313 11.573 38.436 1.00 17.30 81 LEU A O 1
ATOM 630 N N . THR A 1 83 ? 23.994 12.794 40.302 1.00 16.76 82 THR A N 1
ATOM 631 C CA . THR A 1 83 ? 24.911 13.859 39.867 1.00 17.05 82 THR A CA 1
ATOM 632 C C . THR A 1 83 ? 26.285 13.357 39.408 1.00 17.07 82 THR A C 1
ATOM 633 O O . THR A 1 83 ? 26.754 13.708 38.314 1.00 17.38 82 THR A O 1
ATOM 637 N N . LYS A 1 84 ? 26.931 12.547 40.244 1.00 17.41 83 LYS A N 1
ATOM 638 C CA . LYS A 1 84 ? 28.262 12.033 39.919 1.00 17.71 83 LYS A CA 1
ATOM 639 C C . LYS A 1 84 ? 28.231 11.121 38.689 1.00 17.22 83 LYS A C 1
ATOM 640 O O . LYS A 1 84 ? 29.160 11.135 37.874 1.00 17.69 83 LYS A O 1
ATOM 646 N N . LEU A 1 85 ? 27.157 10.351 38.545 1.00 16.64 84 LEU A N 1
ATOM 647 C CA . LEU A 1 85 ? 27.016 9.438 37.411 1.00 15.72 84 LEU A CA 1
ATOM 648 C C . LEU A 1 85 ? 26.741 10.200 36.121 1.00 15.19 84 LEU A C 1
ATOM 649 O O . LEU A 1 85 ? 27.241 9.823 35.054 1.00 15.50 84 LEU A O 1
ATOM 654 N N . SER A 1 86 ? 25.968 11.274 36.229 1.00 14.78 85 SER A N 1
ATOM 655 C CA . SER A 1 86 ? 25.757 12.198 35.112 1.00 14.63 85 SER A CA 1
ATOM 656 C C . SER A 1 86 ? 27.077 12.802 34.649 1.00 14.94 85 SER A C 1
ATOM 657 O O . SER A 1 86 ? 27.384 12.813 33.453 1.00 14.78 85 SER A O 1
ATOM 660 N N . GLU A 1 87 ? 27.867 13.302 35.598 1.00 15.77 86 GLU A N 1
ATOM 661 C CA . GLU A 1 87 ? 29.186 13.841 35.281 1.00 16.33 86 GLU A CA 1
ATOM 662 C C . GLU A 1 87 ? 30.063 12.812 34.562 1.00 16.15 86 GLU A C 1
ATOM 663 O O . GLU A 1 87 ? 30.753 13.142 33.587 1.00 16.98 86 GLU A O 1
ATOM 669 N N . LEU A 1 88 ? 30.023 11.569 35.036 1.00 16.46 87 LEU A N 1
ATOM 670 C CA . LEU A 1 88 ? 30.807 10.487 34.453 1.00 16.69 87 LEU A CA 1
ATOM 671 C C . LEU A 1 88 ? 30.398 10.255 33.000 1.00 15.52 87 LEU A C 1
ATOM 672 O O . LEU A 1 88 ? 31.250 10.186 32.109 1.00 15.59 87 LEU A O 1
ATOM 677 N N . HIS A 1 89 ? 29.097 10.136 32.751 1.00 14.98 88 HIS A N 1
ATOM 678 C CA . HIS A 1 89 ? 28.622 9.892 31.389 1.00 14.66 88 HIS A CA 1
ATOM 679 C C . HIS A 1 89 ? 28.899 11.076 30.469 1.00 14.83 88 HIS A C 1
ATOM 680 O O . HIS A 1 89 ? 29.237 10.888 29.308 1.00 15.12 88 HIS A O 1
ATOM 687 N N . ALA A 1 90 ? 28.814 12.291 31.001 1.00 15.19 89 ALA A N 1
ATOM 688 C CA . ALA A 1 90 ? 29.018 13.487 30.185 1.00 16.37 89 ALA A CA 1
ATOM 689 C C . ALA A 1 90 ? 30.480 13.749 29.863 1.00 16.79 89 ALA A C 1
ATOM 690 O O . ALA A 1 90 ? 30.850 13.953 28.709 1.00 17.68 89 ALA A O 1
ATOM 692 N N . THR A 1 91 ? 31.311 13.743 30.897 1.00 17.73 90 THR A N 1
ATOM 693 C CA . THR A 1 91 ? 32.681 14.238 30.787 1.00 18.91 90 THR A CA 1
ATOM 694 C C . THR A 1 91 ? 33.686 13.130 30.488 1.00 19.15 90 THR A C 1
ATOM 695 O O . THR A 1 91 ? 34.579 13.300 29.645 1.00 20.01 90 THR A O 1
ATOM 699 N N . LYS A 1 92 ? 33.529 11.992 31.155 1.00 19.58 91 LYS A N 1
ATOM 700 C CA . LYS A 1 92 ? 34.454 10.873 30.992 1.00 20.52 91 LYS A CA 1
ATOM 701 C C . LYS A 1 92 ? 34.098 10.011 29.773 1.00 19.61 91 LYS A C 1
ATOM 702 O O . LYS A 1 92 ? 34.942 9.753 28.911 1.00 20.96 91 LYS A O 1
ATOM 708 N N . LEU A 1 93 ? 32.842 9.585 29.692 1.00 18.33 92 LEU A N 1
ATOM 709 C CA . LEU A 1 93 ? 32.401 8.650 28.655 1.00 17.56 92 LEU A CA 1
ATOM 710 C C . LEU A 1 93 ? 31.915 9.340 27.384 1.00 16.42 92 LEU A C 1
ATOM 711 O O . LEU A 1 93 ? 31.939 8.752 26.295 1.00 16.84 92 LEU A O 1
ATOM 716 N N . ARG A 1 94 ? 31.465 10.579 27.530 1.00 15.47 93 ARG A N 1
ATOM 717 C CA . ARG A 1 94 ? 30.959 11.371 26.401 1.00 15.13 93 ARG A CA 1
ATOM 718 C C . ARG A 1 94 ? 29.847 10.651 25.620 1.00 14.46 93 ARG A C 1
ATOM 719 O O . ARG A 1 94 ? 29.878 10.538 24.393 1.00 14.52 93 ARG A O 1
ATOM 727 N N . VAL A 1 95 ? 28.849 10.182 26.363 1.00 13.40 94 VAL A N 1
ATOM 728 C CA . VAL A 1 95 ? 27.708 9.487 25.775 1.00 12.69 94 VAL A CA 1
ATOM 729 C C . VAL A 1 95 ? 26.632 10.497 25.385 1.00 12.11 94 VAL A C 1
ATOM 730 O O . VAL A 1 95 ? 26.182 11.290 26.214 1.00 12.21 94 VAL A O 1
ATOM 734 N N . ASP A 1 96 ? 26.219 10.475 24.119 1.00 11.09 95 ASP A N 1
ATOM 735 C CA . ASP A 1 96 ? 25.108 11.309 23.655 1.00 11.00 95 ASP A CA 1
ATOM 736 C C . ASP A 1 96 ? 23.870 10.926 24.474 1.00 11.81 95 ASP A C 1
ATOM 737 O O . ASP A 1 96 ? 23.462 9.755 24.488 1.00 11.28 95 ASP A O 1
ATOM 742 N N . PRO A 1 97 ? 23.306 11.899 25.223 1.00 12.09 96 PRO A N 1
ATOM 743 C CA . PRO A 1 97 ? 22.248 11.570 26.171 1.00 12.58 96 PRO A CA 1
ATOM 744 C C . PRO A 1 97 ? 20.929 11.071 25.551 1.00 12.59 96 PRO A C 1
ATOM 745 O O . PRO A 1 97 ? 20.057 10.567 26.281 1.00 13.22 96 PRO A O 1
ATOM 749 N N . THR A 1 98 ? 20.777 11.157 24.226 1.00 12.50 97 THR A N 1
ATOM 750 C CA . THR A 1 98 ? 19.573 10.603 23.614 1.00 13.50 97 THR A CA 1
ATOM 751 C C . THR A 1 98 ? 19.507 9.085 23.773 1.00 12.87 97 THR A C 1
ATOM 752 O O . THR A 1 98 ? 18.439 8.487 23.634 1.00 13.02 97 THR A O 1
ATOM 756 N N . ASN A 1 99 ? 20.645 8.456 24.069 1.00 11.97 98 ASN A N 1
ATOM 757 C CA . ASN A 1 99 ? 20.676 7.009 24.229 1.00 11.09 98 ASN A CA 1
ATOM 758 C C . ASN A 1 99 ? 19.992 6.507 25.496 1.00 10.68 98 ASN A C 1
ATOM 759 O O . ASN A 1 99 ? 19.593 5.351 25.567 1.00 10.73 98 ASN A O 1
ATOM 764 N N . PHE A 1 100 ? 19.854 7.384 26.487 1.00 10.73 99 PHE A N 1
ATOM 765 C CA . PHE A 1 100 ? 19.279 6.953 27.766 1.00 10.51 99 PHE A CA 1
ATOM 766 C C . PHE A 1 100 ? 17.852 6.418 27.609 1.00 10.71 99 PHE A C 1
ATOM 767 O O . PHE A 1 100 ? 17.507 5.405 28.211 1.00 11.12 99 PHE A O 1
ATOM 775 N N . LYS A 1 101 ? 17.044 7.044 26.755 1.00 11.28 100 LYS A N 1
ATOM 776 C CA A LYS A 1 101 ? 15.682 6.573 26.546 0.50 11.83 100 LYS A CA 1
ATOM 777 C CA B LYS A 1 101 ? 15.675 6.581 26.484 0.50 11.96 100 LYS A CA 1
ATOM 778 C C . LYS A 1 101 ? 15.664 5.236 25.789 1.00 11.54 100 LYS A C 1
ATOM 779 O O . LYS A 1 101 ? 14.729 4.480 25.897 1.00 10.91 100 LYS A O 1
ATOM 790 N N . ILE A 1 102 ? 16.704 4.962 25.011 1.00 10.95 101 ILE A N 1
ATOM 791 C CA . ILE A 1 102 ? 16.800 3.675 24.341 1.00 10.32 101 ILE A CA 1
ATOM 792 C C . ILE A 1 102 ? 16.937 2.557 25.371 1.00 10.22 101 ILE A C 1
ATOM 793 O O . ILE A 1 102 ? 16.243 1.549 25.286 1.00 10.07 101 ILE A O 1
ATOM 798 N N . LEU A 1 103 ? 17.830 2.728 26.345 1.00 10.54 102 LEU A N 1
ATOM 799 C CA A LEU A 1 103 ? 17.940 1.724 27.389 0.50 10.08 102 LEU A CA 1
ATOM 800 C CA B LEU A 1 103 ? 17.955 1.757 27.434 0.50 10.29 102 LEU A CA 1
ATOM 801 C C . LEU A 1 103 ? 16.624 1.586 28.159 1.00 9.89 102 LEU A C 1
ATOM 802 O O . LEU A 1 103 ? 16.189 0.464 28.430 1.00 10.03 102 LEU A O 1
ATOM 811 N N . ALA A 1 104 ? 15.988 2.709 28.473 1.00 9.86 103 ALA A N 1
ATOM 812 C CA . ALA A 1 104 ? 14.704 2.680 29.190 1.00 10.32 103 ALA A CA 1
ATOM 813 C C . ALA A 1 104 ? 13.671 1.818 28.455 1.00 10.08 103 ALA A C 1
ATOM 814 O O . ALA A 1 104 ? 12.987 0.996 29.060 1.00 10.19 103 ALA A O 1
ATOM 816 N N . HIS A 1 105 ? 13.545 2.017 27.142 1.00 9.44 104 HIS A N 1
ATOM 817 C CA . HIS A 1 105 ? 12.605 1.233 26.337 1.00 9.41 104 HIS A CA 1
ATOM 818 C C . HIS A 1 105 ? 12.877 -0.270 26.444 1.00 9.64 104 HIS A C 1
ATOM 819 O O . HIS A 1 105 ? 11.963 -1.086 26.624 1.00 9.44 104 HIS A O 1
ATOM 826 N N . ASN A 1 106 ? 14.145 -0.643 26.288 1.00 8.69 105 ASN A N 1
ATOM 827 C CA . ASN A 1 106 ? 14.505 -2.044 26.348 1.00 9.05 105 ASN A CA 1
ATOM 828 C C . ASN A 1 106 ? 14.282 -2.661 27.715 1.00 9.58 105 ASN A C 1
ATOM 829 O O . ASN A 1 106 ? 13.875 -3.814 27.790 1.00 9.57 105 ASN A O 1
ATOM 834 N N . LEU A 1 107 ? 14.521 -1.896 28.782 1.00 9.76 106 LEU A N 1
ATOM 835 C CA . LEU A 1 107 ? 14.212 -2.385 30.129 1.00 10.23 106 LEU A CA 1
ATOM 836 C C . LEU A 1 107 ? 12.707 -2.618 30.277 1.00 10.02 106 LEU A C 1
ATOM 837 O O . LEU A 1 107 ? 12.302 -3.634 30.835 1.00 10.68 106 LEU A O 1
ATOM 842 N N . ILE A 1 108 ? 11.888 -1.706 29.753 1.00 10.07 107 ILE A N 1
ATOM 843 C CA . ILE A 1 108 ? 10.441 -1.888 29.775 1.00 10.79 107 ILE A CA 1
ATOM 844 C C . ILE A 1 108 ? 10.002 -3.164 29.065 1.00 10.77 107 ILE A C 1
ATOM 845 O O . ILE A 1 108 ? 9.175 -3.922 29.577 1.00 11.19 107 ILE A O 1
ATOM 850 N N . VAL A 1 109 ? 10.587 -3.422 27.900 1.00 10.45 108 VAL A N 1
ATOM 851 C CA . VAL A 1 109 ? 10.279 -4.628 27.133 1.00 10.07 108 VAL A CA 1
ATOM 852 C C . VAL A 1 109 ? 10.625 -5.878 27.942 1.00 9.79 108 VAL A C 1
ATOM 853 O O . VAL A 1 109 ? 9.844 -6.837 27.970 1.00 10.55 108 VAL A O 1
ATOM 857 N N . VAL A 1 110 ? 11.798 -5.859 28.581 1.00 10.63 109 VAL A N 1
ATOM 858 C CA . VAL A 1 110 ? 12.232 -6.971 29.421 1.00 10.80 109 VAL A CA 1
ATOM 859 C C . VAL A 1 110 ? 11.322 -7.200 30.612 1.00 11.15 109 VAL A C 1
ATOM 860 O O . VAL A 1 110 ? 10.976 -8.345 30.892 1.00 11.31 109 VAL A O 1
ATOM 864 N N . ILE A 1 111 ? 10.927 -6.126 31.288 1.00 11.17 110 ILE A N 1
ATOM 865 C CA . ILE A 1 111 ? 10.039 -6.271 32.445 1.00 11.65 110 ILE A CA 1
ATOM 866 C C . ILE A 1 111 ? 8.721 -6.900 31.998 1.00 11.40 110 ILE A C 1
ATOM 867 O O . ILE A 1 111 ? 8.217 -7.815 32.664 1.00 12.46 110 ILE A O 1
ATOM 872 N N . ALA A 1 112 ? 8.190 -6.447 30.860 1.00 12.69 111 ALA A N 1
ATOM 873 C CA . ALA A 1 112 ? 6.963 -7.021 30.320 1.00 12.38 111 ALA A CA 1
ATOM 874 C C . ALA A 1 112 ? 7.125 -8.512 30.040 1.00 12.50 111 ALA A C 1
ATOM 875 O O . ALA A 1 112 ? 6.226 -9.309 30.321 1.00 13.28 111 ALA A O 1
ATOM 877 N N . ALA A 1 113 ? 8.269 -8.892 29.476 1.00 11.84 112 ALA A N 1
ATOM 878 C CA . ALA A 1 113 ? 8.534 -10.281 29.126 1.00 12.45 112 ALA A CA 1
ATOM 879 C C . ALA A 1 113 ? 8.623 -11.188 30.354 1.00 13.15 112 ALA A C 1
ATOM 880 O O . ALA A 1 113 ? 8.187 -12.341 30.310 1.00 14.01 112 ALA A O 1
ATOM 882 N N . TYR A 1 114 ? 9.211 -10.670 31.431 1.00 13.63 113 TYR A N 1
ATOM 883 C CA . TYR A 1 114 ? 9.426 -11.456 32.656 1.00 14.22 113 TYR A CA 1
ATOM 884 C C . TYR A 1 114 ? 8.226 -11.461 33.585 1.00 15.10 113 TYR A C 1
ATOM 885 O O . TYR A 1 114 ? 8.027 -12.430 34.319 1.00 15.77 113 TYR A O 1
ATOM 894 N N . PHE A 1 115 ? 7.462 -10.372 33.584 1.00 15.17 114 PHE A N 1
ATOM 895 C CA . PHE A 1 115 ? 6.336 -10.222 34.511 1.00 15.87 114 PHE A CA 1
ATOM 896 C C . PHE A 1 115 ? 5.071 -9.759 33.799 1.00 15.99 114 PHE A C 1
ATOM 897 O O . PHE A 1 115 ? 4.563 -8.672 34.087 1.00 16.23 114 PHE A O 1
ATOM 905 N N . PRO A 1 116 ? 4.571 -10.577 32.850 1.00 16.62 115 PRO A N 1
ATOM 906 C CA . PRO A 1 116 ? 3.425 -10.156 32.021 1.00 17.27 115 PRO A CA 1
ATOM 907 C C . PRO A 1 116 ? 2.147 -9.814 32.776 1.00 18.04 115 PRO A C 1
ATOM 908 O O . PRO A 1 116 ? 1.470 -8.849 32.430 1.00 19.15 115 PRO A O 1
ATOM 912 N N . ALA A 1 117 ? 1.815 -10.598 33.799 1.00 17.85 116 ALA A N 1
ATOM 913 C CA . ALA A 1 117 ? 0.583 -10.344 34.550 1.00 17.76 116 ALA A CA 1
ATOM 914 C C . ALA A 1 117 ? 0.685 -9.099 35.438 1.00 18.15 116 ALA A C 1
ATOM 915 O O . ALA A 1 117 ? -0.301 -8.379 35.633 1.00 19.29 116 ALA A O 1
ATOM 917 N N . GLU A 1 118 ? 1.878 -8.852 35.972 1.00 17.29 117 GLU A N 1
ATOM 918 C CA . GLU A 1 118 ? 2.111 -7.719 36.858 1.00 17.30 117 GLU A CA 1
ATOM 919 C C . GLU A 1 118 ? 2.298 -6.401 36.096 1.00 17.38 117 GLU A C 1
ATOM 920 O O . GLU A 1 118 ? 1.995 -5.336 36.625 1.00 17.94 117 GLU A O 1
ATOM 926 N N . PHE A 1 119 ? 2.824 -6.479 34.872 1.00 17.02 118 PHE A N 1
ATOM 927 C CA . PHE A 1 119 ? 3.148 -5.280 34.090 1.00 16.97 118 PHE A CA 1
ATOM 928 C C . PHE A 1 119 ? 1.939 -4.760 33.320 1.00 16.95 118 PHE A C 1
ATOM 929 O O . PHE A 1 119 ? 1.913 -4.747 32.086 1.00 17.08 118 PHE A O 1
ATOM 937 N N . THR A 1 120 ? 0.927 -4.340 34.080 1.00 17.40 119 THR A N 1
ATOM 938 C CA . THR A 1 120 ? -0.279 -3.731 33.530 1.00 17.89 119 THR A CA 1
ATOM 939 C C . THR A 1 120 ? 0.049 -2.353 32.942 1.00 17.87 119 THR A C 1
ATOM 940 O O . THR A 1 120 ? 1.097 -1.781 33.267 1.00 17.41 119 THR A O 1
ATOM 944 N N . PRO A 1 121 ? -0.840 -1.813 32.079 1.00 18.43 120 PRO A N 1
ATOM 945 C CA . PRO A 1 121 ? -0.632 -0.460 31.568 1.00 18.50 120 PRO A CA 1
ATOM 946 C C . PRO A 1 121 ? -0.366 0.595 32.648 1.00 18.83 120 PRO A C 1
ATOM 947 O O . PRO A 1 121 ? 0.472 1.468 32.435 1.00 19.10 120 PRO A O 1
ATOM 951 N N . GLU A 1 122 ? -1.047 0.525 33.793 1.00 19.05 121 GLU A N 1
ATOM 952 C CA . GLU A 1 122 ? -0.789 1.502 34.858 1.00 19.14 121 GLU A CA 1
ATOM 953 C C . GLU A 1 122 ? 0.618 1.378 35.447 1.00 17.80 121 GLU A C 1
ATOM 954 O O . GLU A 1 122 ? 1.265 2.392 35.702 1.00 17.59 121 GLU A O 1
ATOM 960 N N . ILE A 1 123 ? 1.086 0.146 35.655 1.00 16.95 122 ILE A N 1
ATOM 961 C CA . ILE A 1 123 ? 2.437 -0.086 36.154 1.00 16.58 122 ILE A CA 1
ATOM 962 C C . ILE A 1 123 ? 3.451 0.397 35.105 1.00 15.56 122 ILE A C 1
ATOM 963 O O . ILE A 1 123 ? 4.417 1.083 35.433 1.00 15.44 122 ILE A O 1
ATOM 968 N N . HIS A 1 124 ? 3.205 0.031 33.850 1.00 14.84 123 HIS A N 1
ATOM 969 C CA . HIS A 1 124 ? 3.997 0.475 32.699 1.00 14.28 123 HIS A CA 1
ATOM 970 C C . HIS A 1 124 ? 4.118 2.001 32.683 1.00 14.25 123 HIS A C 1
ATOM 971 O O . HIS A 1 124 ? 5.223 2.531 32.568 1.00 14.39 123 HIS A O 1
ATOM 978 N N . LEU A 1 125 ? 3.002 2.714 32.857 1.00 14.22 124 LEU A N 1
ATOM 979 C CA . LEU A 1 125 ? 3.057 4.169 32.882 1.00 14.87 124 LEU A CA 1
ATOM 980 C C . LEU A 1 125 ? 3.990 4.701 33.973 1.00 14.91 124 LEU A C 1
ATOM 981 O O . LEU A 1 125 ? 4.841 5.556 33.714 1.00 14.99 124 LEU A O 1
ATOM 986 N N . SER A 1 126 ? 3.848 4.170 35.189 1.00 15.01 125 SER A N 1
ATOM 987 C CA . SER A 1 126 ? 4.664 4.623 36.303 1.00 15.02 125 SER A CA 1
ATOM 988 C C . SER A 1 126 ? 6.144 4.300 36.101 1.00 14.12 125 SER A C 1
ATOM 989 O O . SER A 1 126 ? 7.006 5.120 36.418 1.00 14.12 125 SER A O 1
ATOM 992 N N . VAL A 1 127 ? 6.433 3.098 35.598 1.00 13.64 126 VAL A N 1
ATOM 993 C CA . VAL A 1 127 ? 7.818 2.707 35.302 1.00 13.59 126 VAL A CA 1
ATOM 994 C C . VAL A 1 127 ? 8.412 3.603 34.210 1.00 13.35 126 VAL A C 1
ATOM 995 O O . VAL A 1 127 ? 9.543 4.056 34.337 1.00 14.09 126 VAL A O 1
ATOM 999 N N . ASP A 1 128 ? 7.632 3.894 33.166 1.00 13.59 127 ASP A N 1
ATOM 1000 C CA . ASP A 1 128 ? 8.095 4.810 32.133 1.00 13.93 127 ASP A CA 1
ATOM 1001 C C . ASP A 1 128 ? 8.372 6.198 32.701 1.00 13.42 127 ASP A C 1
ATOM 1002 O O . ASP A 1 128 ? 9.400 6.791 32.395 1.00 13.50 127 ASP A O 1
ATOM 1007 N N . LYS A 1 129 ? 7.485 6.717 33.557 1.00 13.43 128 LYS A N 1
ATOM 1008 C CA . LYS A 1 129 ? 7.745 8.015 34.167 1.00 14.00 128 LYS A CA 1
ATOM 1009 C C . LYS A 1 129 ? 9.044 8.002 34.985 1.00 13.64 128 LYS A C 1
ATOM 1010 O O . LYS A 1 129 ? 9.848 8.943 34.925 1.00 14.10 128 LYS A O 1
ATOM 1016 N N . PHE A 1 130 ? 9.249 6.918 35.733 1.00 13.50 129 PHE A N 1
ATOM 1017 C CA . PHE A 1 130 ? 10.436 6.751 36.552 1.00 13.92 129 PHE A CA 1
ATOM 1018 C C . PHE A 1 130 ? 11.688 6.743 35.685 1.00 13.20 129 PHE A C 1
ATOM 1019 O O . PHE A 1 130 ? 12.645 7.484 35.945 1.00 13.90 129 PHE A O 1
ATOM 1027 N N . LEU A 1 131 ? 11.677 5.924 34.631 1.00 12.98 130 LEU A N 1
ATOM 1028 C CA . LEU A 1 131 ? 12.855 5.792 33.788 1.00 12.58 130 LEU A CA 1
ATOM 1029 C C . LEU A 1 131 ? 13.128 7.064 32.980 1.00 12.70 130 LEU A C 1
ATOM 1030 O O . LEU A 1 131 ? 14.291 7.390 32.692 1.00 12.46 130 LEU A O 1
ATOM 1035 N N . GLN A 1 132 ? 12.071 7.794 32.628 1.00 12.75 131 GLN A N 1
ATOM 1036 C CA . GLN A 1 132 ? 12.277 9.084 31.968 1.00 13.51 131 GLN A CA 1
ATOM 1037 C C . GLN A 1 132 ? 12.955 10.091 32.890 1.00 13.45 131 GLN A C 1
ATOM 1038 O O . GLN A 1 132 ? 13.824 10.854 32.461 1.00 13.55 131 GLN A O 1
ATOM 1044 N N . GLN A 1 133 ? 12.559 10.105 34.162 1.00 14.85 132 GLN A N 1
ATOM 1045 C CA A GLN A 1 133 ? 13.197 10.978 35.135 0.50 15.00 132 GLN A CA 1
ATOM 1046 C CA B GLN A 1 133 ? 13.199 10.970 35.141 0.50 14.93 132 GLN A CA 1
ATOM 1047 C C . GLN A 1 133 ? 14.647 10.563 35.386 1.00 14.69 132 GLN A C 1
ATOM 1048 O O . GLN A 1 133 ? 15.527 11.410 35.540 1.00 14.58 132 GLN A O 1
ATOM 1059 N N . LEU A 1 134 ? 14.884 9.258 35.435 1.00 13.81 133 LEU A N 1
ATOM 1060 C CA . LEU A 1 134 ? 16.224 8.740 35.585 1.00 13.82 133 LEU A CA 1
ATOM 1061 C C . LEU A 1 134 ? 17.092 9.219 34.405 1.00 13.22 133 LEU A C 1
ATOM 1062 O O . LEU A 1 134 ? 18.207 9.689 34.607 1.00 13.20 133 LEU A O 1
ATOM 1067 N N . ALA A 1 135 ? 16.568 9.115 33.183 1.00 13.23 134 ALA A N 1
ATOM 1068 C CA . ALA A 1 135 ? 17.293 9.571 32.006 1.00 13.25 134 ALA A CA 1
ATOM 1069 C C . ALA A 1 135 ? 17.611 11.066 32.079 1.00 13.72 134 ALA A C 1
ATOM 1070 O O . ALA A 1 135 ? 18.722 11.492 31.745 1.00 13.61 134 ALA A O 1
ATOM 1072 N N . LEU A 1 136 ? 16.643 11.866 32.519 1.00 14.37 135 LEU A N 1
ATOM 1073 C CA . LEU A 1 136 ? 16.869 13.302 32.659 1.00 15.45 135 LEU A CA 1
ATOM 1074 C C . LEU A 1 136 ? 17.888 13.624 33.755 1.00 15.64 135 LEU A C 1
ATOM 1075 O O . LEU A 1 136 ? 18.702 14.534 33.605 1.00 15.60 135 LEU A O 1
ATOM 1080 N N . ALA A 1 137 ? 17.855 12.865 34.845 1.00 15.33 136 ALA A N 1
ATOM 1081 C CA . ALA A 1 137 ? 18.850 13.018 35.895 1.00 15.55 136 ALA A CA 1
ATOM 1082 C C . ALA A 1 137 ? 20.253 12.704 35.376 1.00 15.50 136 ALA A C 1
ATOM 1083 O O . ALA A 1 137 ? 21.218 13.387 35.719 1.00 16.08 136 ALA A O 1
ATOM 1085 N N . LEU A 1 138 ? 20.367 11.689 34.527 1.00 14.76 137 LEU A N 1
ATOM 1086 C CA A LEU A 1 138 ? 21.654 11.347 33.915 0.50 14.49 137 LEU A CA 1
ATOM 1087 C CA B LEU A 1 138 ? 21.655 11.345 33.937 0.50 14.82 137 LEU A CA 1
ATOM 1088 C C . LEU A 1 138 ? 22.125 12.406 32.927 1.00 14.48 137 LEU A C 1
ATOM 1089 O O . LEU A 1 138 ? 23.321 12.560 32.700 1.00 14.77 137 LEU A O 1
ATOM 1098 N N . ALA A 1 139 ? 21.178 13.133 32.337 1.00 14.66 138 ALA A N 1
ATOM 1099 C CA . ALA A 1 139 ? 21.503 14.200 31.394 1.00 14.98 138 ALA A CA 1
ATOM 1100 C C . ALA A 1 139 ? 21.792 15.557 32.044 1.00 15.28 138 ALA A C 1
ATOM 1101 O O . ALA A 1 139 ? 22.215 16.497 31.365 1.00 15.53 138 ALA A O 1
ATOM 1103 N N . GLU A 1 140 ? 21.578 15.665 33.355 1.00 15.97 139 GLU A N 1
ATOM 1104 C CA . GLU A 1 140 ? 21.559 16.968 34.016 1.00 16.51 139 GLU A CA 1
ATOM 1105 C C . GLU A 1 140 ? 22.888 17.735 33.987 1.00 16.19 139 GLU A C 1
ATOM 1106 O O . GLU A 1 140 ? 22.895 18.966 33.869 1.00 16.41 139 GLU A O 1
ATOM 1112 N N . LYS A 1 141 ? 23.999 17.009 34.082 1.00 15.89 140 LYS A N 1
ATOM 1113 C CA . LYS A 1 141 ? 25.326 17.630 34.141 1.00 16.31 140 LYS A CA 1
ATOM 1114 C C . LYS A 1 141 ? 26.025 17.726 32.775 1.00 16.19 140 LYS A C 1
ATOM 1115 O O . LYS A 1 141 ? 27.244 17.911 32.677 1.00 16.74 140 LYS A O 1
ATOM 1121 N N . TYR A 1 142 ? 25.233 17.622 31.713 1.00 15.82 141 TYR A N 1
ATOM 1122 C CA . TYR A 1 142 ? 25.753 17.788 30.355 1.00 15.61 141 TYR A CA 1
ATOM 1123 C C . TYR A 1 142 ? 25.816 19.261 29.944 1.00 15.81 141 TYR A C 1
ATOM 1124 O O . TYR A 1 142 ? 24.932 20.049 30.276 1.00 16.95 141 TYR A O 1
ATOM 1133 N N . ARG A 1 143 ? 26.860 19.604 29.193 1.00 16.88 142 ARG A N 1
ATOM 1134 C CA . ARG A 1 143 ? 27.012 20.928 28.544 1.00 17.80 142 ARG A CA 1
ATOM 1135 C C . ARG A 1 143 ? 27.071 22.067 29.549 1.00 18.64 142 ARG A C 1
ATOM 1136 O O . ARG A 1 143 ? 26.641 23.188 29.253 1.00 19.46 142 ARG A O 1
ATOM 1145 N N . VAL B 2 1 ? 13.917 -1.543 1.350 1.00 33.48 1 VAL B N 1
ATOM 1146 C CA . VAL B 2 1 ? 14.480 -2.271 2.529 1.00 33.02 1 VAL B CA 1
ATOM 1147 C C . VAL B 2 1 ? 15.157 -3.579 2.104 1.00 32.30 1 VAL B C 1
ATOM 1148 O O . VAL B 2 1 ? 14.748 -4.218 1.127 1.00 33.08 1 VAL B O 1
ATOM 1152 N N . ASP B 2 2 ? 16.180 -3.962 2.866 1.00 31.19 2 ASP B N 1
ATOM 1153 C CA A ASP B 2 2 ? 16.915 -5.196 2.565 0.50 30.16 2 ASP B CA 1
ATOM 1154 C CA B ASP B 2 2 ? 17.037 -5.115 2.626 0.50 30.24 2 ASP B CA 1
ATOM 1155 C C . ASP B 2 2 ? 16.923 -6.183 3.728 1.00 29.26 2 ASP B C 1
ATOM 1156 O O . ASP B 2 2 ? 17.815 -6.251 4.578 1.00 29.87 2 ASP B O 1
ATOM 1165 N N . TRP B 2 3 ? 15.873 -6.986 3.728 1.00 27.61 3 TRP B N 1
ATOM 1166 C CA . TRP B 2 3 ? 15.674 -7.993 4.760 1.00 24.95 3 TRP B CA 1
ATOM 1167 C C . TRP B 2 3 ? 16.682 -9.130 4.638 1.00 24.27 3 TRP B C 1
ATOM 1168 O O . TRP B 2 3 ? 16.983 -9.575 3.535 1.00 23.92 3 TRP B O 1
ATOM 1179 N N . THR B 2 4 ? 17.212 -9.596 5.766 1.00 22.83 4 THR B N 1
ATOM 1180 C CA . THR B 2 4 ? 17.942 -10.862 5.760 1.00 21.76 4 THR B CA 1
ATOM 1181 C C . THR B 2 4 ? 16.913 -11.980 5.835 1.00 21.50 4 THR B C 1
ATOM 1182 O O . THR B 2 4 ? 15.766 -11.754 6.237 1.00 20.43 4 THR B O 1
ATOM 1186 N N . ASP B 2 5 ? 17.320 -13.185 5.442 1.00 21.46 5 ASP B N 1
ATOM 1187 C CA . ASP B 2 5 ? 16.446 -14.348 5.511 1.00 21.97 5 ASP B CA 1
ATOM 1188 C C . ASP B 2 5 ? 16.010 -14.600 6.950 1.00 20.97 5 ASP B C 1
ATOM 1189 O O . ASP B 2 5 ? 14.841 -14.896 7.209 1.00 20.79 5 ASP B O 1
ATOM 1194 N N . ALA B 2 6 ? 16.957 -14.457 7.876 1.00 20.46 6 ALA B N 1
ATOM 1195 C CA . ALA B 2 6 ? 16.664 -14.581 9.304 1.00 19.04 6 ALA B CA 1
ATOM 1196 C C . ALA B 2 6 ? 15.586 -13.588 9.771 1.00 18.02 6 ALA B C 1
ATOM 1197 O O . ALA B 2 6 ? 14.662 -13.970 10.477 1.00 16.64 6 ALA B O 1
ATOM 1199 N N . GLU B 2 7 ? 15.691 -12.324 9.359 1.00 17.38 7 GLU B N 1
ATOM 1200 C CA . GLU B 2 7 ? 14.663 -11.336 9.697 1.00 17.01 7 GLU B CA 1
ATOM 1201 C C . GLU B 2 7 ? 13.275 -11.700 9.157 1.00 16.94 7 GLU B C 1
ATOM 1202 O O . GLU B 2 7 ? 12.279 -11.620 9.879 1.00 16.05 7 GLU B O 1
ATOM 1208 N N . ARG B 2 8 ? 13.219 -12.113 7.889 1.00 17.72 8 ARG B N 1
ATOM 1209 C CA . ARG B 2 8 ? 11.954 -12.497 7.272 1.00 18.24 8 ARG B CA 1
ATOM 1210 C C . ARG B 2 8 ? 11.276 -13.623 8.035 1.00 18.15 8 ARG B C 1
ATOM 1211 O O . ARG B 2 8 ? 10.081 -13.559 8.322 1.00 18.38 8 ARG B O 1
ATOM 1219 N N . SER B 2 9 ? 12.049 -14.662 8.349 1.00 18.03 9 SER B N 1
ATOM 1220 C CA A SER B 2 9 ? 11.533 -15.836 9.047 0.50 18.47 9 SER B CA 1
ATOM 1221 C CA B SER B 2 9 ? 11.500 -15.824 9.034 0.50 18.33 9 SER B CA 1
ATOM 1222 C C . SER B 2 9 ? 11.087 -15.468 10.457 1.00 18.09 9 SER B C 1
ATOM 1223 O O . SER B 2 9 ? 10.075 -15.962 10.952 1.00 18.23 9 SER B O 1
ATOM 1228 N N . ALA B 2 10 ? 11.849 -14.584 11.099 1.00 17.90 10 ALA B N 1
ATOM 1229 C CA . ALA B 2 10 ? 11.502 -14.151 12.448 1.00 17.43 10 ALA B CA 1
ATOM 1230 C C . ALA B 2 10 ? 10.163 -13.412 12.477 1.00 17.28 10 ALA B C 1
ATOM 1231 O O . ALA B 2 10 ? 9.331 -13.657 13.338 1.00 18.13 10 ALA B O 1
ATOM 1233 N N . ILE B 2 11 ? 9.948 -12.530 11.505 1.00 17.27 11 ILE B N 1
ATOM 1234 C CA . ILE B 2 11 ? 8.730 -11.723 11.463 1.00 17.51 11 ILE B CA 1
ATOM 1235 C C . ILE B 2 11 ? 7.504 -12.580 11.142 1.00 18.26 11 ILE B C 1
ATOM 1236 O O . ILE B 2 11 ? 6.462 -12.466 11.800 1.00 18.54 11 ILE B O 1
ATOM 1241 N N . VAL B 2 12 ? 7.640 -13.430 10.125 1.00 19.42 12 VAL B N 1
ATOM 1242 C CA . VAL B 2 12 ? 6.541 -14.289 9.688 1.00 20.72 12 VAL B CA 1
ATOM 1243 C C . VAL B 2 12 ? 6.169 -15.287 10.789 1.00 20.45 12 VAL B C 1
ATOM 1244 O O . VAL B 2 12 ? 4.989 -15.476 11.093 1.00 21.03 12 VAL B O 1
ATOM 1248 N N . GLY B 2 13 ? 7.187 -15.880 11.410 1.00 20.49 13 GLY B N 1
ATOM 1249 C CA . GLY B 2 13 ? 6.995 -16.821 12.514 1.00 20.32 13 GLY B CA 1
ATOM 1250 C C . GLY B 2 13 ? 6.329 -16.167 13.707 1.00 19.81 13 GLY B C 1
ATOM 1251 O O . GLY B 2 13 ? 5.385 -16.708 14.285 1.00 20.01 13 GLY B O 1
ATOM 1252 N N . LEU B 2 14 ? 6.817 -14.989 14.077 1.00 19.12 14 LEU B N 1
ATOM 1253 C CA . LEU B 2 14 ? 6.228 -14.226 15.169 1.00 19.36 14 LEU B CA 1
ATOM 1254 C C . LEU B 2 14 ? 4.756 -13.925 14.911 1.00 19.42 14 LEU B C 1
ATOM 1255 O O . LEU B 2 14 ? 3.908 -14.129 15.779 1.00 19.43 14 LEU B O 1
ATOM 1260 N N . TRP B 2 15 ? 4.465 -13.423 13.714 1.00 19.81 15 TRP B N 1
ATOM 1261 C CA . TRP B 2 15 ? 3.111 -12.993 13.379 1.00 20.24 15 TRP B CA 1
ATOM 1262 C C . TRP B 2 15 ? 2.137 -14.167 13.412 1.00 20.74 15 TRP B C 1
ATOM 1263 O O . TRP B 2 15 ? 0.987 -14.024 13.835 1.00 21.20 15 TRP B O 1
ATOM 1274 N N . GLY B 2 16 ? 2.625 -15.327 12.980 1.00 21.55 16 GLY B N 1
ATOM 1275 C CA . GLY B 2 16 ? 1.820 -16.538 12.932 1.00 22.82 16 GLY B CA 1
ATOM 1276 C C . GLY B 2 16 ? 1.527 -17.118 14.302 1.00 23.72 16 GLY B C 1
ATOM 1277 O O . GLY B 2 16 ? 0.572 -17.874 14.458 1.00 24.51 16 GLY B O 1
ATOM 1278 N N . LYS B 2 17 ? 2.345 -16.761 15.293 1.00 24.36 17 LYS B N 1
ATOM 1279 C CA . LYS B 2 17 ? 2.236 -17.327 16.641 1.00 24.94 17 LYS B CA 1
ATOM 1280 C C . LYS B 2 17 ? 1.572 -16.415 17.675 1.00 25.28 17 LYS B C 1
ATOM 1281 O O . LYS B 2 17 ? 1.386 -16.801 18.832 1.00 26.30 17 LYS B O 1
ATOM 1287 N N . ILE B 2 18 ? 1.229 -15.197 17.277 1.00 25.13 18 ILE B N 1
ATOM 1288 C CA . ILE B 2 18 ? 0.439 -14.337 18.149 1.00 24.66 18 ILE B CA 1
ATOM 1289 C C . ILE B 2 18 ? -1.011 -14.322 17.682 1.00 24.87 18 ILE B C 1
ATOM 1290 O O . ILE B 2 18 ? -1.305 -14.635 16.524 1.00 25.40 18 ILE B O 1
ATOM 1295 N N . SER B 2 19 ? -1.908 -13.979 18.595 1.00 24.66 19 SER B N 1
ATOM 1296 C CA . SER B 2 19 ? -3.294 -13.764 18.240 1.00 25.24 19 SER B CA 1
ATOM 1297 C C . SER B 2 19 ? -3.494 -12.267 18.117 1.00 24.80 19 SER B C 1
ATOM 1298 O O . SER B 2 19 ? -3.518 -11.552 19.121 1.00 24.23 19 SER B O 1
ATOM 1301 N N . VAL B 2 20 ? -3.635 -11.792 16.882 1.00 24.90 20 VAL B N 1
ATOM 1302 C CA . VAL B 2 20 ? -3.805 -10.357 16.642 1.00 25.37 20 VAL B CA 1
ATOM 1303 C C . VAL B 2 20 ? -5.066 -9.805 17.312 1.00 25.16 20 VAL B C 1
ATOM 1304 O O . VAL B 2 20 ? -5.092 -8.658 17.743 1.00 25.13 20 VAL B O 1
ATOM 1308 N N . ASP B 2 21 ? -6.100 -10.641 17.415 1.00 25.40 21 ASP B N 1
ATOM 1309 C CA . ASP B 2 21 ? -7.338 -10.257 18.078 1.00 25.49 21 ASP B CA 1
ATOM 1310 C C . ASP B 2 21 ? -7.156 -10.125 19.590 1.00 24.76 21 ASP B C 1
ATOM 1311 O O . ASP B 2 21 ? -7.971 -9.504 20.264 1.00 24.71 21 ASP B O 1
ATOM 1316 N N . GLU B 2 22 ? -6.081 -10.710 20.116 1.00 24.01 22 GLU B N 1
ATOM 1317 C CA . GLU B 2 22 ? -5.724 -10.566 21.524 1.00 23.40 22 GLU B CA 1
ATOM 1318 C C . GLU B 2 22 ? -4.768 -9.383 21.729 1.00 22.03 22 GLU B C 1
ATOM 1319 O O . GLU B 2 22 ? -4.996 -8.526 22.581 1.00 22.21 22 GLU B O 1
ATOM 1325 N N . ILE B 2 23 ? -3.710 -9.335 20.927 1.00 20.77 23 ILE B N 1
ATOM 1326 C CA . ILE B 2 23 ? -2.669 -8.317 21.079 1.00 19.77 23 ILE B CA 1
ATOM 1327 C C . ILE B 2 23 ? -3.163 -6.900 20.752 1.00 19.78 23 ILE B C 1
ATOM 1328 O O . ILE B 2 23 ? -2.858 -5.953 21.475 1.00 19.15 23 ILE B O 1
ATOM 1333 N N . GLY B 2 24 ? -3.930 -6.758 19.670 1.00 19.64 24 GLY B N 1
ATOM 1334 C CA . GLY B 2 24 ? -4.426 -5.444 19.254 1.00 19.78 24 GLY B CA 1
ATOM 1335 C C . GLY B 2 24 ? -5.145 -4.649 20.326 1.00 20.10 24 GLY B C 1
ATOM 1336 O O . GLY B 2 24 ? -4.773 -3.508 20.613 1.00 20.12 24 GLY B O 1
ATOM 1337 N N . PRO B 2 25 ? -6.206 -5.231 20.916 1.00 20.32 25 PRO B N 1
ATOM 1338 C CA . PRO B 2 25 ? -6.880 -4.564 22.027 1.00 20.21 25 PRO B CA 1
ATOM 1339 C C . PRO B 2 25 ? -5.928 -4.210 23.173 1.00 19.67 25 PRO B C 1
ATOM 1340 O O . PRO B 2 25 ? -6.035 -3.134 23.764 1.00 19.84 25 PRO B O 1
ATOM 1344 N N . GLN B 2 26 ? -4.996 -5.107 23.485 1.00 18.79 26 GLN B N 1
ATOM 1345 C CA . GLN B 2 26 ? -4.055 -4.852 24.580 1.00 18.00 26 GLN B CA 1
ATOM 1346 C C . GLN B 2 26 ? -3.169 -3.644 24.274 1.00 17.15 26 GLN B C 1
ATOM 1347 O O . GLN B 2 26 ? -2.962 -2.791 25.129 1.00 16.93 26 GLN B O 1
ATOM 1353 N N . ALA B 2 27 ? -2.669 -3.581 23.043 1.00 16.57 27 ALA B N 1
ATOM 1354 C CA . ALA B 2 27 ? -1.714 -2.547 22.640 1.00 16.39 27 ALA B CA 1
ATOM 1355 C C . ALA B 2 27 ? -2.378 -1.189 22.576 1.00 16.49 27 ALA B C 1
ATOM 1356 O O . ALA B 2 27 ? -1.805 -0.203 23.014 1.00 16.15 27 ALA B O 1
ATOM 1358 N N . LEU B 2 28 ? -3.608 -1.152 22.062 1.00 16.82 28 LEU B N 1
ATOM 1359 C CA . LEU B 2 28 ? -4.309 0.119 21.951 1.00 17.44 28 LEU B CA 1
ATOM 1360 C C . LEU B 2 28 ? -4.707 0.653 23.319 1.00 17.34 28 LEU B C 1
ATOM 1361 O O . LEU B 2 28 ? -4.529 1.841 23.598 1.00 17.55 28 LEU B O 1
ATOM 1366 N N . ALA B 2 29 ? -5.214 -0.222 24.189 1.00 17.80 29 ALA B N 1
ATOM 1367 C CA . ALA B 2 29 ? -5.492 0.191 25.561 1.00 17.93 29 ALA B CA 1
ATOM 1368 C C . ALA B 2 29 ? -4.217 0.704 26.240 1.00 17.58 29 ALA B C 1
ATOM 1369 O O . ALA B 2 29 ? -4.227 1.732 26.919 1.00 17.65 29 ALA B O 1
ATOM 1371 N N . ARG B 2 30 ? -3.107 0.001 26.030 1.00 17.54 30 ARG B N 1
ATOM 1372 C CA . ARG B 2 30 ? -1.834 0.418 26.592 1.00 17.56 30 ARG B CA 1
ATOM 1373 C C . ARG B 2 30 ? -1.427 1.804 26.075 1.00 16.71 30 ARG B C 1
ATOM 1374 O O . ARG B 2 30 ? -0.973 2.645 26.851 1.00 17.42 30 ARG B O 1
ATOM 1382 N N . LEU B 2 31 ? -1.610 2.042 24.775 1.00 15.85 31 LEU B N 1
ATOM 1383 C CA . LEU B 2 31 ? -1.288 3.346 24.175 1.00 15.23 31 LEU B CA 1
ATOM 1384 C C . LEU B 2 31 ? -2.092 4.480 24.819 1.00 15.06 31 LEU B C 1
ATOM 1385 O O . LEU B 2 31 ? -1.549 5.531 25.152 1.00 14.52 31 LEU B O 1
ATOM 1390 N N . LEU B 2 32 ? -3.391 4.254 24.992 1.00 15.11 32 LEU B N 1
ATOM 1391 C CA . LEU B 2 32 ? -4.263 5.292 25.540 1.00 16.03 32 LEU B CA 1
ATOM 1392 C C . LEU B 2 32 ? -3.937 5.661 26.984 1.00 15.67 32 LEU B C 1
ATOM 1393 O O . LEU B 2 32 ? -4.176 6.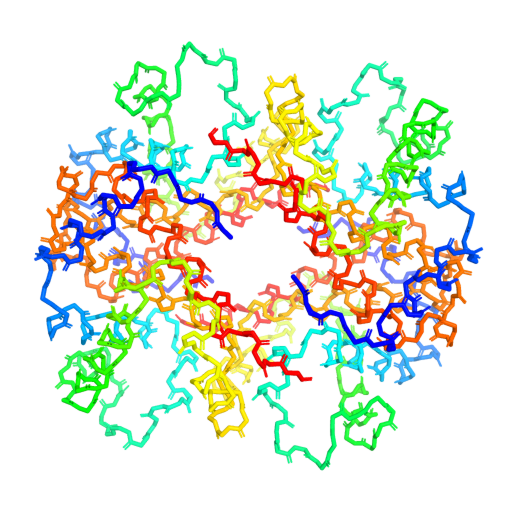793 27.410 1.00 15.54 32 LEU B O 1
ATOM 1398 N N . ILE B 2 33 ? -3.363 4.713 27.724 1.00 15.15 33 ILE B N 1
ATOM 1399 C CA . ILE B 2 33 ? -3.005 4.938 29.115 1.00 15.61 33 ILE B CA 1
ATOM 1400 C C . ILE B 2 33 ? -1.594 5.518 29.246 1.00 15.36 33 ILE B C 1
ATOM 1401 O O . ILE B 2 33 ? -1.384 6.485 29.981 1.00 15.57 33 ILE B O 1
ATOM 1406 N N . VAL B 2 34 ? -0.637 4.955 28.494 1.00 14.61 34 VAL B N 1
ATOM 1407 C CA . VAL B 2 34 ? 0.775 5.357 28.620 1.00 14.98 34 VAL B CA 1
ATOM 1408 C C . VAL B 2 34 ? 1.074 6.649 27.840 1.00 14.39 34 VAL B C 1
ATOM 1409 O O . VAL B 2 34 ? 1.922 7.436 28.254 1.00 14.76 34 VAL B O 1
ATOM 1413 N N . SER B 2 35 ? 0.334 6.875 26.754 1.00 14.28 35 SER B N 1
ATOM 1414 C CA . SER B 2 35 ? 0.467 8.078 25.919 1.00 14.46 35 SER B CA 1
ATOM 1415 C C . SER B 2 35 ? -0.910 8.742 25.797 1.00 14.70 35 SER B C 1
ATOM 1416 O O . SER B 2 35 ? -1.516 8.734 24.728 1.00 14.78 35 SER B O 1
ATOM 1419 N N . PRO B 2 36 ? -1.404 9.325 26.906 1.00 15.83 36 PRO B N 1
ATOM 1420 C CA . PRO B 2 36 ? -2.833 9.668 26.994 1.00 15.97 36 PRO B CA 1
ATOM 1421 C C . PRO B 2 36 ? -3.336 10.736 26.033 1.00 16.30 36 PRO B C 1
ATOM 1422 O O . PRO B 2 36 ? -4.541 10.844 25.833 1.00 17.16 36 PRO B O 1
ATOM 1426 N N . TRP B 2 37 ? -2.433 11.507 25.435 1.00 15.74 37 TRP B N 1
ATOM 1427 C CA . TRP B 2 37 ? -2.840 12.499 24.426 1.00 15.87 37 TRP B CA 1
ATOM 1428 C C . TRP B 2 37 ? -3.521 11.827 23.239 1.00 15.97 37 TRP B C 1
ATOM 1429 O O . TRP B 2 37 ? -4.307 12.463 22.543 1.00 17.06 37 TRP B O 1
ATOM 1440 N N . THR B 2 38 ? -3.237 10.541 23.023 1.00 15.93 38 THR B N 1
ATOM 1441 C CA . THR B 2 38 ? -3.846 9.776 21.932 1.00 16.31 38 THR B CA 1
ATOM 1442 C C . THR B 2 38 ? -5.372 9.663 22.075 1.00 16.93 38 THR B C 1
ATOM 1443 O O . THR B 2 38 ? -6.085 9.402 21.099 1.00 16.95 38 THR B O 1
ATOM 1447 N N . GLN B 2 39 ? -5.866 9.875 23.291 1.00 17.59 39 GLN B N 1
ATOM 1448 C CA . GLN B 2 39 ? -7.313 9.883 23.536 1.00 18.11 39 GLN B CA 1
ATOM 1449 C C . GLN B 2 39 ? -8.066 10.928 22.686 1.00 19.02 39 GLN B C 1
ATOM 1450 O O . GLN B 2 39 ? -9.279 10.810 22.489 1.00 19.04 39 GLN B O 1
ATOM 1456 N N . ARG B 2 40 ? -7.333 11.924 22.178 1.00 19.54 40 ARG B N 1
ATOM 1457 C CA . ARG B 2 40 ? -7.829 12.940 21.225 1.00 20.32 40 ARG B CA 1
ATOM 1458 C C . ARG B 2 40 ? -8.691 12.332 20.117 1.00 19.97 40 ARG B C 1
ATOM 1459 O O . ARG B 2 40 ? -9.641 12.959 19.637 1.00 20.67 40 ARG B O 1
ATOM 1467 N N . HIS B 2 41 ? -8.354 11.116 19.708 1.00 18.91 41 HIS B N 1
ATOM 1468 C CA . HIS B 2 41 ? -8.933 10.507 18.516 1.00 18.54 41 HIS B CA 1
ATOM 1469 C C . HIS B 2 41 ? -10.068 9.537 18.791 1.00 19.15 41 HIS B C 1
ATOM 1470 O O . HIS B 2 41 ? -10.680 9.018 17.856 1.00 18.96 41 HIS B O 1
ATOM 1477 N N . PHE B 2 42 ? -10.354 9.321 20.071 1.00 19.19 42 PHE B N 1
ATOM 1478 C CA . PHE B 2 42 ? -11.280 8.265 20.480 1.00 19.96 42 PHE B CA 1
ATOM 1479 C C . PHE B 2 42 ? -12.348 8.707 21.463 1.00 21.12 42 PHE B C 1
ATOM 1480 O O . PHE B 2 42 ? -12.964 7.866 22.116 1.00 21.18 42 PHE B O 1
ATOM 1488 N N . SER B 2 43 ? -12.595 10.006 21.569 1.00 21.94 43 SER B N 1
ATOM 1489 C CA . SER B 2 43 ? -13.556 10.481 22.568 1.00 23.32 43 SER B CA 1
ATOM 1490 C C . SER B 2 43 ? -15.001 10.044 22.296 1.00 23.48 43 SER B C 1
ATOM 1491 O O . SER B 2 43 ? -15.831 10.082 23.201 1.00 24.06 43 SER B O 1
ATOM 1494 N N . THR B 2 44 ? -15.286 9.628 21.061 1.00 23.77 44 THR B N 1
ATOM 1495 C CA . THR B 2 44 ? -16.598 9.096 20.674 1.00 24.38 44 THR B CA 1
ATOM 1496 C C . THR B 2 44 ? -16.734 7.605 21.000 1.00 24.63 44 THR B C 1
ATOM 1497 O O . THR B 2 44 ? -17.752 6.980 20.677 1.00 24.89 44 THR B O 1
ATOM 1501 N N . PHE B 2 45 ? -15.713 7.043 21.648 1.00 25.07 45 PHE B N 1
ATOM 1502 C CA . PHE B 2 45 ? -15.637 5.602 21.897 1.00 25.95 45 PHE B CA 1
ATOM 1503 C C . PHE B 2 45 ? -16.132 5.170 23.286 1.00 26.51 45 PHE B C 1
ATOM 1504 O O . PHE B 2 45 ? -16.028 3.991 23.631 1.00 26.95 45 PHE B O 1
ATOM 1512 N N . GLY B 2 46 ? -16.654 6.109 24.078 1.00 27.34 46 GLY B N 1
ATOM 1513 C CA . GLY B 2 46 ? -17.173 5.801 25.423 1.00 28.25 46 GLY B CA 1
ATOM 1514 C C . GLY B 2 46 ? -16.295 6.273 26.574 1.00 29.11 46 GLY B C 1
ATOM 1515 O O . GLY B 2 46 ? -15.506 7.201 26.414 1.00 29.21 46 GLY B O 1
ATOM 1516 N N . ASN B 2 47 ? -16.426 5.620 27.733 1.00 29.60 47 ASN B N 1
ATOM 1517 C CA A ASN B 2 47 ? -15.669 5.995 28.934 0.50 30.06 47 ASN B CA 1
ATOM 1518 C CA B ASN B 2 47 ? -15.664 6.002 28.923 0.50 30.08 47 ASN B CA 1
ATOM 1519 C C . ASN B 2 47 ? -14.176 5.665 28.830 1.00 30.27 47 ASN B C 1
ATOM 1520 O O . ASN B 2 47 ? -13.797 4.504 28.652 1.00 30.30 47 ASN B O 1
ATOM 1529 N N . LEU B 2 48 ? -13.343 6.701 28.939 1.00 30.59 48 LEU B N 1
ATOM 1530 C CA . LEU B 2 48 ? -11.884 6.565 28.917 1.00 30.96 48 LEU B CA 1
ATOM 1531 C C . LEU B 2 48 ? -11.237 7.283 30.111 1.00 31.59 48 LEU B C 1
ATOM 1532 O O . LEU B 2 48 ? -10.026 7.527 30.122 1.00 31.83 48 LEU B O 1
ATOM 1537 N N . SER B 2 49 ? -12.050 7.588 31.124 1.00 32.34 49 SER B N 1
ATOM 1538 C CA . SER B 2 49 ? -11.650 8.455 32.243 1.00 32.76 49 SER B CA 1
ATOM 1539 C C . SER B 2 49 ? -10.650 7.834 33.222 1.00 32.56 49 SER B C 1
ATOM 1540 O O . SER B 2 49 ? -9.933 8.553 33.927 1.00 32.66 49 SER B O 1
ATOM 1543 N N . THR B 2 50 ? -10.624 6.505 33.275 1.00 32.20 50 THR B N 1
ATOM 1544 C CA . THR B 2 50 ? -9.698 5.767 34.135 1.00 31.62 50 THR B CA 1
ATOM 1545 C C . THR B 2 50 ? -9.066 4.625 33.350 1.00 31.12 50 THR B C 1
ATOM 1546 O O . THR B 2 50 ? -9.635 4.178 32.354 1.00 31.07 50 THR B O 1
ATOM 1550 N N . PRO B 2 51 ? -7.882 4.150 33.789 1.00 30.55 51 PRO B N 1
ATOM 1551 C CA . PRO B 2 51 ? -7.284 2.945 33.214 1.00 30.10 51 PRO B CA 1
ATOM 1552 C C . PRO B 2 51 ? -8.231 1.743 33.124 1.00 29.55 51 PRO B C 1
ATOM 1553 O O . PRO B 2 51 ? -8.232 1.058 32.109 1.00 29.05 51 PRO B O 1
ATOM 1557 N N . ALA B 2 52 ? -9.026 1.484 34.164 1.00 29.02 52 ALA B N 1
ATOM 1558 C CA . ALA B 2 52 ? -9.952 0.345 34.132 1.00 28.54 52 ALA B CA 1
ATOM 1559 C C . ALA B 2 52 ? -10.996 0.492 33.030 1.00 28.01 52 ALA B C 1
ATOM 1560 O O . ALA B 2 52 ? -11.270 -0.463 32.302 1.00 28.09 52 ALA B O 1
ATOM 1562 N N . ALA B 2 53 ? -11.554 1.694 32.905 1.00 27.70 53 ALA B N 1
ATOM 1563 C CA . ALA B 2 53 ? -12.530 1.996 31.860 1.00 27.42 53 ALA B CA 1
ATOM 1564 C C . ALA B 2 53 ? -11.959 1.766 30.456 1.00 27.07 53 ALA B C 1
ATOM 1565 O O . ALA B 2 53 ? -12.619 1.177 29.601 1.00 27.00 53 ALA B O 1
ATOM 1567 N N . ILE B 2 54 ? -10.720 2.202 30.231 1.00 26.42 54 ILE B N 1
ATOM 1568 C CA . ILE B 2 54 ? -10.075 2.012 28.927 1.00 25.96 54 ILE B CA 1
ATOM 1569 C C . ILE B 2 54 ? -9.862 0.525 28.646 1.00 25.32 54 ILE B C 1
ATOM 1570 O O . ILE B 2 54 ? -10.135 0.042 27.548 1.00 24.52 54 ILE B O 1
ATOM 1575 N N . MET B 2 55 ? -9.388 -0.197 29.654 1.00 25.49 55 MET B N 1
ATOM 1576 C CA . MET B 2 55 ? -9.096 -1.620 29.486 1.00 25.56 55 MET B CA 1
ATOM 1577 C C . MET B 2 55 ? -10.347 -2.474 29.253 1.00 25.75 55 MET B C 1
ATOM 1578 O O . MET B 2 55 ? -10.262 -3.497 28.601 1.00 25.87 55 MET B O 1
ATOM 1583 N N . GLY B 2 56 ? -11.483 -2.029 29.771 1.00 26.07 56 GLY B N 1
ATOM 1584 C CA . GLY B 2 56 ? -12.750 -2.739 29.579 1.00 26.11 56 GLY B CA 1
ATOM 1585 C C . GLY B 2 56 ? -13.618 -2.167 28.471 1.00 26.21 56 GLY B C 1
ATOM 1586 O O . GLY B 2 56 ? -14.778 -2.554 28.316 1.00 26.73 56 GLY B O 1
ATOM 1587 N N . ASN B 2 57 ? -13.061 -1.246 27.691 1.00 25.64 57 ASN B N 1
ATOM 1588 C CA . ASN B 2 57 ? -13.823 -0.558 26.657 1.00 25.47 57 ASN B CA 1
ATOM 1589 C C . ASN B 2 57 ? -13.892 -1.363 25.351 1.00 25.31 57 ASN B C 1
ATOM 1590 O O . ASN B 2 57 ? -12.875 -1.574 24.689 1.00 24.85 57 ASN B O 1
ATOM 1595 N N . PRO B 2 58 ? -15.103 -1.804 24.964 1.00 25.39 58 PRO B N 1
ATOM 1596 C CA . PRO B 2 58 ? -15.259 -2.673 23.798 1.00 25.16 58 PRO B CA 1
ATOM 1597 C C . PRO B 2 58 ? -14.987 -1.996 22.455 1.00 25.13 58 PRO B C 1
ATOM 1598 O O . PRO B 2 58 ? -14.571 -2.669 21.518 1.00 25.10 58 PRO B O 1
ATOM 1602 N N . ALA B 2 59 ? -15.233 -0.691 22.363 1.00 24.96 59 ALA B N 1
ATOM 1603 C CA . ALA B 2 59 ? -14.955 0.058 21.133 1.00 24.88 59 ALA B CA 1
ATOM 1604 C C . ALA B 2 59 ? -13.455 0.160 20.902 1.00 24.67 59 ALA B C 1
ATOM 1605 O O . ALA B 2 59 ? -12.987 -0.007 19.779 1.00 24.70 59 ALA B O 1
ATOM 1607 N N . VAL B 2 60 ? -12.720 0.422 21.982 1.00 24.52 60 VAL B N 1
ATOM 1608 C CA . VAL B 2 60 ? -11.252 0.430 21.958 1.00 24.61 60 VAL B CA 1
ATOM 1609 C C . VAL B 2 60 ? -10.731 -0.935 21.507 1.00 24.58 60 VAL B C 1
ATOM 1610 O O . VAL B 2 60 ? -9.822 -1.015 20.670 1.00 24.52 60 VAL B O 1
ATOM 1614 N N . ALA B 2 61 ? -11.329 -2.003 22.038 1.00 24.64 61 ALA B N 1
ATOM 1615 C CA . ALA B 2 61 ? -10.934 -3.365 21.680 1.00 24.89 61 ALA B CA 1
ATOM 1616 C C . ALA B 2 61 ? -11.105 -3.663 20.197 1.00 25.21 61 ALA B C 1
ATOM 1617 O O . ALA B 2 61 ? -10.188 -4.191 19.577 1.00 25.69 61 ALA B O 1
ATOM 1619 N N . LYS B 2 62 ? -12.267 -3.320 19.626 1.00 25.75 62 LYS B N 1
ATOM 1620 C CA . LYS B 2 62 ? -12.508 -3.537 18.194 1.00 26.02 62 LYS B CA 1
ATOM 1621 C C . LYS B 2 62 ? -11.508 -2.765 17.327 1.00 25.39 62 LYS B C 1
ATOM 1622 O O . LYS B 2 62 ? -11.009 -3.293 16.331 1.00 25.90 62 LYS B O 1
ATOM 1628 N N . HIS B 2 63 ? -11.234 -1.517 17.710 1.00 25.05 63 HIS B N 1
ATOM 1629 C CA . HIS B 2 63 ? -10.295 -0.664 16.978 1.00 25.02 63 HIS B CA 1
ATOM 1630 C C . HIS B 2 63 ? -8.877 -1.232 17.028 1.00 24.37 63 HIS B C 1
ATOM 1631 O O . HIS B 2 63 ? -8.154 -1.181 16.033 1.00 24.49 63 HIS B O 1
ATOM 1638 N N . GLY B 2 64 ? -8.490 -1.768 18.187 1.00 23.71 64 GLY B N 1
ATOM 1639 C CA . GLY B 2 64 ? -7.183 -2.423 18.344 1.00 22.58 64 GLY B CA 1
ATOM 1640 C C . GLY B 2 64 ? -7.039 -3.608 17.408 1.00 22.11 64 GLY B C 1
ATOM 1641 O O . GLY B 2 64 ? -5.963 -3.848 16.856 1.00 21.67 64 GLY B O 1
ATOM 1642 N N . LYS B 2 65 ? -8.135 -4.349 17.227 1.00 21.70 65 LYS B N 1
ATOM 1643 C CA . LYS B 2 65 ? -8.167 -5.439 16.257 1.00 21.78 65 LYS B CA 1
ATOM 1644 C C . LYS B 2 65 ? -7.953 -4.950 14.826 1.00 21.82 65 LYS B C 1
ATOM 1645 O O . LYS B 2 65 ? -7.171 -5.554 14.079 1.00 21.97 65 LYS B O 1
ATOM 1651 N N . THR B 2 66 ? -8.619 -3.857 14.436 1.00 21.99 66 THR B N 1
ATOM 1652 C CA . THR B 2 66 ? -8.444 -3.384 13.051 1.00 22.63 66 THR B CA 1
ATOM 1653 C C . THR B 2 66 ? -7.028 -2.838 12.805 1.00 21.89 66 THR B C 1
ATOM 1654 O O . THR B 2 66 ? -6.484 -3.050 11.726 1.00 22.35 66 THR B O 1
ATOM 1658 N N . VAL B 2 67 ? -6.422 -2.191 13.813 1.00 21.81 67 VAL B N 1
ATOM 1659 C CA . VAL B 2 67 ? -5.002 -1.780 13.748 1.00 21.66 67 VAL B CA 1
ATOM 1660 C C . VAL B 2 67 ? -4.121 -2.975 13.399 1.00 21.10 67 VAL B C 1
ATOM 1661 O O . VAL B 2 67 ? -3.356 -2.933 12.440 1.00 20.63 67 VAL B O 1
ATOM 1665 N N . MET B 2 68 ? -4.255 -4.045 14.178 1.00 21.26 68 MET B N 1
ATOM 1666 C CA . MET B 2 68 ? -3.414 -5.228 14.014 1.00 22.05 68 MET B CA 1
ATOM 1667 C C . MET B 2 68 ? -3.647 -5.912 12.682 1.00 21.90 68 MET B C 1
ATOM 1668 O O . MET B 2 68 ? -2.702 -6.341 12.019 1.00 22.25 68 MET B O 1
ATOM 1673 N N . HIS B 2 69 ? -4.912 -6.010 12.285 1.00 22.20 69 HIS B N 1
ATOM 1674 C CA . HIS B 2 69 ? -5.223 -6.579 10.989 1.00 22.74 69 HIS B CA 1
ATOM 1675 C C . HIS B 2 69 ? -4.681 -5.687 9.871 1.00 22.15 69 HIS B C 1
ATOM 1676 O O . HIS B 2 69 ? -4.312 -6.176 8.812 1.00 22.33 69 HIS B O 1
ATOM 1683 N N . GLY B 2 70 ? -4.579 -4.386 10.144 1.00 21.98 70 GLY B N 1
ATOM 1684 C CA . GLY B 2 70 ? -3.896 -3.457 9.245 1.00 21.61 70 GLY B CA 1
ATOM 1685 C C . GLY B 2 70 ? -2.433 -3.805 9.023 1.00 21.24 70 GLY B C 1
ATOM 1686 O O . GLY B 2 70 ? -1.877 -3.528 7.961 1.00 21.05 70 GLY B O 1
ATOM 1687 N N . LEU B 2 71 ? -1.806 -4.431 10.020 1.00 21.38 71 LEU B N 1
ATOM 1688 C CA . LEU B 2 71 ? -0.418 -4.880 9.881 1.00 21.38 71 LEU B CA 1
ATOM 1689 C C . LEU B 2 71 ? -0.246 -6.192 9.102 1.00 21.52 71 LEU B C 1
ATOM 1690 O O . LEU B 2 71 ? 0.844 -6.468 8.604 1.00 20.76 71 LEU B O 1
ATOM 1695 N N . ASP B 2 72 ? -1.316 -6.983 8.976 1.00 22.02 72 ASP B N 1
ATOM 1696 C CA A ASP B 2 72 ? -1.284 -8.250 8.220 0.50 22.24 72 ASP B CA 1
ATOM 1697 C CA B ASP B 2 72 ? -1.226 -8.246 8.250 0.50 22.49 72 ASP B CA 1
ATOM 1698 C C . ASP B 2 72 ? -0.700 -8.081 6.827 1.00 22.28 72 ASP B C 1
ATOM 1699 O O . ASP B 2 72 ? 0.150 -8.850 6.391 1.00 22.17 72 ASP B O 1
ATOM 1708 N N . ARG B 2 73 ? -1.182 -7.066 6.116 1.00 22.78 73 ARG B N 1
ATOM 1709 C CA . ARG B 2 73 ? -0.745 -6.854 4.744 1.00 23.31 73 ARG B CA 1
ATOM 1710 C C . ARG B 2 73 ? 0.739 -6.510 4.633 1.00 22.36 73 ARG B C 1
ATOM 1711 O O . ARG B 2 73 ? 1.377 -6.834 3.631 1.00 23.08 73 ARG B O 1
ATOM 1719 N N . ALA B 2 74 ? 1.295 -5.881 5.673 1.00 21.46 74 ALA B N 1
ATOM 1720 C CA . ALA B 2 74 ? 2.728 -5.591 5.716 1.00 20.64 74 ALA B CA 1
ATOM 1721 C C . ALA B 2 74 ? 3.516 -6.897 5.845 1.00 20.14 74 ALA B C 1
ATOM 1722 O O . ALA B 2 74 ? 4.504 -7.111 5.142 1.00 19.78 74 ALA B O 1
ATOM 1724 N N . VAL B 2 75 ? 3.057 -7.767 6.744 1.00 20.77 75 VAL B N 1
ATOM 1725 C CA . VAL B 2 75 ? 3.655 -9.085 6.949 1.00 21.42 75 VAL B CA 1
ATOM 1726 C C . VAL B 2 75 ? 3.557 -9.928 5.674 1.00 22.15 75 VAL B C 1
ATOM 1727 O O . VAL B 2 75 ? 4.500 -10.629 5.320 1.00 22.67 75 VAL B O 1
ATOM 1731 N N . GLN B 2 76 ? 2.431 -9.809 4.970 1.00 22.68 76 GLN B N 1
ATOM 1732 C CA . GLN B 2 76 ? 2.178 -10.600 3.756 1.00 23.67 76 GLN B CA 1
ATOM 1733 C C . GLN B 2 76 ? 3.054 -10.175 2.583 1.00 23.05 76 GLN B C 1
ATOM 1734 O O . GLN B 2 76 ? 3.246 -10.947 1.639 1.00 24.30 76 GLN B O 1
ATOM 1740 N N . ASN B 2 77 ? 3.568 -8.945 2.635 1.00 22.17 77 ASN B N 1
ATOM 1741 C CA . ASN B 2 77 ? 4.526 -8.471 1.646 1.00 20.78 77 ASN B CA 1
ATOM 1742 C C . ASN B 2 77 ? 5.527 -7.474 2.217 1.00 20.57 77 ASN B C 1
ATOM 1743 O O . ASN B 2 77 ? 5.323 -6.254 2.157 1.00 20.42 77 ASN B O 1
ATOM 1748 N N . LEU B 2 78 ? 6.627 -8.006 2.738 1.00 20.05 78 LEU B N 1
ATOM 1749 C CA . LEU B 2 78 ? 7.648 -7.183 3.396 1.00 19.79 78 LEU B CA 1
ATOM 1750 C C . LEU B 2 78 ? 8.402 -6.277 2.437 1.00 19.60 78 LEU B C 1
ATOM 1751 O O . LEU B 2 78 ? 9.112 -5.372 2.862 1.00 19.61 78 LEU B O 1
ATOM 1756 N N . ASP B 2 79 ? 8.239 -6.514 1.140 1.00 19.98 79 ASP B N 1
ATOM 1757 C CA . ASP B 2 79 ? 9.013 -5.781 0.153 1.00 20.13 79 ASP B CA 1
ATOM 1758 C C . ASP B 2 79 ? 8.274 -4.601 -0.472 1.00 19.24 79 ASP B C 1
ATOM 1759 O O . ASP B 2 79 ? 8.855 -3.852 -1.260 1.00 20.68 79 ASP B O 1
ATOM 1764 N N . ASP B 2 80 ? 7.016 -4.412 -0.089 1.00 17.95 80 ASP B N 1
ATOM 1765 C CA . ASP B 2 80 ? 6.218 -3.332 -0.668 1.00 17.41 80 ASP B CA 1
ATOM 1766 C C . ASP B 2 80 ? 5.396 -2.570 0.353 1.00 16.95 80 ASP B C 1
ATOM 1767 O O . ASP B 2 80 ? 4.311 -2.073 0.060 1.00 16.69 80 ASP B O 1
ATOM 1772 N N . ILE B 2 81 ? 5.938 -2.454 1.559 1.00 16.57 81 ILE B N 1
ATOM 1773 C CA . ILE B 2 81 ? 5.220 -1.806 2.648 1.00 16.26 81 ILE B CA 1
ATOM 1774 C C . ILE B 2 81 ? 4.895 -0.331 2.372 1.00 16.32 81 ILE B C 1
ATOM 1775 O O . ILE B 2 81 ? 3.808 0.127 2.711 1.00 16.37 81 ILE B O 1
ATOM 1780 N N . LYS B 2 82 ? 5.808 0.409 1.748 1.00 17.19 82 LYS B N 1
ATOM 1781 C CA . LYS B 2 82 ? 5.520 1.815 1.410 1.00 18.13 82 LYS B CA 1
ATOM 1782 C C . LYS B 2 82 ? 4.218 1.968 0.616 1.00 17.91 82 LYS B C 1
ATOM 1783 O O . LYS B 2 82 ? 3.396 2.818 0.931 1.00 17.86 82 LYS B O 1
ATOM 1789 N N . ASN B 2 83 ? 4.017 1.119 -0.387 1.00 17.89 83 ASN B N 1
ATOM 1790 C CA . ASN B 2 83 ? 2.821 1.216 -1.229 1.00 18.24 83 ASN B CA 1
ATOM 1791 C C . ASN B 2 83 ? 1.559 0.688 -0.557 1.00 18.49 83 ASN B C 1
ATOM 1792 O O . ASN B 2 83 ? 0.455 1.182 -0.788 1.00 18.95 83 ASN B O 1
ATOM 1797 N N . THR B 2 84 ? 1.737 -0.311 0.294 1.00 17.39 84 THR B N 1
ATOM 1798 C CA . THR B 2 84 ? 0.658 -0.855 1.099 1.00 18.05 84 THR B CA 1
ATOM 1799 C C . THR B 2 84 ? -0.067 0.210 1.912 1.00 17.81 84 THR B C 1
ATOM 1800 O O . THR B 2 84 ? -1.288 0.162 2.056 1.00 18.12 84 THR B O 1
ATOM 1804 N N . TYR B 2 85 ? 0.692 1.166 2.451 1.00 17.04 85 TYR B N 1
ATOM 1805 C CA . TYR B 2 85 ? 0.125 2.155 3.362 1.00 17.04 85 TYR B CA 1
ATOM 1806 C C . TYR B 2 85 ? -0.084 3.549 2.801 1.00 17.23 85 TYR B C 1
ATOM 1807 O O . TYR B 2 85 ? -0.452 4.451 3.541 1.00 16.92 85 TYR B O 1
ATOM 1816 N N . VAL B 2 86 ? 0.117 3.733 1.496 1.00 17.43 86 VAL B N 1
ATOM 1817 C CA . VAL B 2 86 ? -0.021 5.058 0.903 1.00 17.83 86 VAL B CA 1
ATOM 1818 C C . VAL B 2 86 ? -1.367 5.687 1.234 1.00 17.83 86 VAL B C 1
ATOM 1819 O O . VAL B 2 86 ? -1.415 6.826 1.690 1.00 17.33 86 VAL B O 1
ATOM 1823 N N . THR B 2 87 ? -2.457 4.957 1.000 1.00 19.07 87 THR B N 1
ATOM 1824 C CA . THR B 2 87 ? -3.786 5.553 1.191 1.00 20.25 87 THR B CA 1
ATOM 1825 C C . THR B 2 87 ? -4.138 5.677 2.669 1.00 19.17 87 THR B C 1
ATOM 1826 O O . THR B 2 87 ? -4.797 6.632 3.078 1.00 18.89 87 THR B O 1
ATOM 1830 N N . LEU B 2 88 ? -3.681 4.719 3.474 1.00 18.02 88 LEU B N 1
ATOM 1831 C CA . LEU B 2 88 ? -3.873 4.824 4.924 1.00 18.15 88 LEU B CA 1
ATOM 1832 C C . LEU B 2 88 ? -3.130 6.011 5.516 1.00 16.99 88 LEU B C 1
ATOM 1833 O O . LEU B 2 88 ? -3.625 6.642 6.429 1.00 17.00 88 LEU B O 1
ATOM 1838 N N . SER B 2 89 ? -1.975 6.327 4.946 1.00 16.38 89 SER B N 1
ATOM 1839 C CA . SER B 2 89 ? -1.203 7.494 5.361 1.00 15.81 89 SER B CA 1
ATOM 1840 C C . SER B 2 89 ? -1.957 8.784 5.034 1.00 15.63 89 SER B C 1
ATOM 1841 O O . SER B 2 89 ? -2.106 9.656 5.885 1.00 15.95 89 SER B O 1
ATOM 1844 N N . VAL B 2 90 ? -2.468 8.891 3.804 1.00 16.69 90 VAL B N 1
ATOM 1845 C CA . VAL B 2 90 ? -3.280 10.053 3.425 1.00 17.17 90 VAL B CA 1
ATOM 1846 C C . VAL B 2 90 ? -4.473 10.220 4.363 1.00 16.61 90 VAL B C 1
ATOM 1847 O O . VAL B 2 90 ? -4.788 11.332 4.795 1.00 17.78 90 VAL B O 1
ATOM 1851 N N . MET B 2 91 ? -5.141 9.113 4.668 1.00 17.36 91 MET B N 1
ATOM 1852 C CA . MET B 2 91 ? -6.302 9.131 5.548 1.00 17.27 91 MET B CA 1
ATOM 1853 C C . MET B 2 91 ? -5.979 9.630 6.959 1.00 16.82 91 MET B C 1
ATOM 1854 O O . MET B 2 91 ? -6.668 10.511 7.478 1.00 16.92 91 MET B O 1
ATOM 1859 N N . HIS B 2 92 ? -4.935 9.072 7.574 1.00 16.49 92 HIS B N 1
ATOM 1860 C CA . HIS B 2 92 ? -4.577 9.469 8.940 1.00 16.19 92 HIS B CA 1
ATOM 1861 C C . HIS B 2 92 ? -4.163 10.932 9.011 1.00 15.98 92 HIS B C 1
ATOM 1862 O O . HIS B 2 92 ? -4.420 11.608 10.011 1.00 16.47 92 HIS B O 1
ATOM 1869 N N . SER B 2 93 ? -3.545 11.422 7.940 1.00 16.18 93 SER B N 1
ATOM 1870 C CA . SER B 2 93 ? -3.181 12.839 7.852 1.00 17.06 93 SER B CA 1
ATOM 1871 C C . SER B 2 93 ? -4.368 13.765 7.595 1.00 17.69 93 SER B C 1
ATOM 1872 O O . SER B 2 93 ? -4.639 14.679 8.371 1.00 18.67 93 SER B O 1
ATOM 1875 N N . GLU B 2 94 ? -5.058 13.542 6.482 1.00 18.56 94 GLU B N 1
ATOM 1876 C CA . GLU B 2 94 ? -6.001 14.534 5.961 1.00 20.03 94 GLU B CA 1
ATOM 1877 C C . GLU B 2 94 ? -7.400 14.432 6.547 1.00 19.86 94 GLU B C 1
ATOM 1878 O O . GLU B 2 94 ? -8.114 15.438 6.633 1.00 20.20 94 GLU B O 1
ATOM 1884 N N . LYS B 2 95 ? -7.800 13.227 6.935 1.00 19.99 95 LYS B N 1
ATOM 1885 C CA . LYS B 2 95 ? -9.145 13.024 7.460 1.00 20.41 95 LYS B CA 1
ATOM 1886 C C . LYS B 2 95 ? -9.128 12.947 8.975 1.00 20.10 95 LYS B C 1
ATOM 1887 O O . LYS B 2 95 ? -9.971 13.525 9.648 1.00 20.35 95 LYS B O 1
ATOM 1893 N N . LEU B 2 96 ? -8.124 12.254 9.505 1.00 18.65 96 LEU B N 1
ATOM 1894 C CA . LEU B 2 96 ? -8.089 11.950 10.925 1.00 18.12 96 LEU B CA 1
ATOM 1895 C C . LEU B 2 96 ? -7.213 12.904 11.740 1.00 17.41 96 LEU B C 1
ATOM 1896 O O . LEU B 2 96 ? -7.407 13.031 12.950 1.00 17.08 96 LEU B O 1
ATOM 1901 N N . PHE B 2 97 ? -6.276 13.580 11.073 1.00 15.97 97 PHE B N 1
ATOM 1902 C CA . PHE B 2 97 ? -5.367 14.537 11.731 1.00 15.50 97 PHE B CA 1
ATOM 1903 C C . PHE B 2 97 ? -4.610 13.917 12.902 1.00 14.40 97 PHE B C 1
ATOM 1904 O O . PHE B 2 97 ? -4.483 14.528 13.974 1.00 14.86 97 PHE B O 1
ATOM 1912 N N . VAL B 2 98 ? -4.108 12.707 12.673 1.00 13.53 98 VAL B N 1
ATOM 1913 C CA . VAL B 2 98 ? -3.293 12.004 13.672 1.00 12.86 98 VAL B CA 1
ATOM 1914 C C . VAL B 2 98 ? -1.817 12.426 13.585 1.00 11.81 98 VAL B C 1
ATOM 1915 O O . VAL B 2 98 ? -1.195 12.328 12.521 1.00 13.44 98 VAL B O 1
ATOM 1919 N N . ASP B 2 99 ? -1.270 12.897 14.709 1.00 11.24 99 ASP B N 1
ATOM 1920 C CA . ASP B 2 99 ? 0.160 13.195 14.795 1.00 10.97 99 ASP B CA 1
ATOM 1921 C C . ASP B 2 99 ? 0.902 11.874 14.566 1.00 10.60 99 ASP B C 1
ATOM 1922 O O . ASP B 2 99 ? 0.707 10.910 15.321 1.00 10.43 99 ASP B O 1
ATOM 1927 N N . PRO B 2 100 ? 1.733 11.794 13.510 1.00 10.73 100 PRO B N 1
ATOM 1928 C CA . PRO B 2 100 ? 2.344 10.503 13.179 1.00 11.07 100 PRO B CA 1
ATOM 1929 C C . PRO B 2 100 ? 3.354 10.014 14.207 1.00 10.65 100 PRO B C 1
ATOM 1930 O O . PRO B 2 100 ? 3.724 8.837 14.186 1.00 10.38 100 PRO B O 1
ATOM 1934 N N . ASP B 2 101 ? 3.765 10.885 15.127 1.00 10.40 101 ASP B N 1
ATOM 1935 C CA . ASP B 2 101 ? 4.582 10.388 16.243 1.00 10.11 101 ASP B CA 1
ATOM 1936 C C . ASP B 2 101 ? 3.830 9.315 17.039 1.00 10.67 101 ASP B C 1
ATOM 1937 O O . ASP B 2 101 ? 4.448 8.444 17.657 1.00 10.82 101 ASP B O 1
ATOM 1942 N N . ASN B 2 102 ? 2.497 9.370 17.019 1.00 10.13 102 ASN B N 1
ATOM 1943 C CA . ASN B 2 102 ? 1.712 8.371 17.742 1.00 10.41 102 ASN B CA 1
ATOM 1944 C C . ASN B 2 102 ? 1.804 6.981 17.105 1.00 10.79 102 ASN B C 1
ATOM 1945 O O . ASN B 2 102 ? 1.565 5.981 17.775 1.00 10.29 102 ASN B O 1
ATOM 1950 N N . PHE B 2 103 ? 2.178 6.905 15.822 1.00 10.64 103 PHE B N 1
ATOM 1951 C CA . PHE B 2 103 ? 2.433 5.603 15.193 1.00 11.11 103 PHE B CA 1
ATOM 1952 C C . PHE B 2 103 ? 3.609 4.906 15.882 1.00 11.12 103 PHE B C 1
ATOM 1953 O O . PHE B 2 103 ? 3.567 3.699 16.151 1.00 11.16 103 PHE B O 1
ATOM 1961 N N . ARG B 2 104 ? 4.657 5.679 16.163 1.00 10.35 104 ARG B N 1
ATOM 1962 C CA . ARG B 2 104 ? 5.843 5.158 16.842 1.00 10.53 104 ARG B CA 1
ATOM 1963 C C . ARG B 2 104 ? 5.457 4.657 18.231 1.00 10.38 104 ARG B C 1
ATOM 1964 O O . ARG B 2 104 ? 5.843 3.559 18.629 1.00 10.44 104 ARG B O 1
ATOM 1972 N N . LEU B 2 105 ? 4.663 5.454 18.943 1.00 11.16 105 LEU B N 1
ATOM 1973 C CA . LEU B 2 105 ? 4.250 5.109 20.294 1.00 10.84 105 LEU B CA 1
ATOM 1974 C C . LEU B 2 105 ? 3.363 3.873 20.321 1.00 11.59 105 LEU B C 1
ATOM 1975 O O . LEU B 2 105 ? 3.507 3.032 21.211 1.00 11.92 105 LEU B O 1
ATOM 1980 N N . LEU B 2 106 ? 2.465 3.747 19.344 1.00 11.30 106 LEU B N 1
ATOM 1981 C CA . LEU B 2 106 ? 1.646 2.533 19.230 1.00 12.17 106 LEU B CA 1
ATOM 1982 C C . LEU B 2 106 ? 2.526 1.315 18.945 1.00 11.51 106 LEU B C 1
ATOM 1983 O O . LEU B 2 106 ? 2.350 0.258 19.556 1.00 12.36 106 LEU B O 1
ATOM 1988 N N . ALA B 2 107 ? 3.453 1.455 17.999 1.00 11.59 107 ALA B N 1
ATOM 1989 C CA . ALA B 2 107 ? 4.382 0.369 17.687 1.00 11.30 107 ALA B CA 1
ATOM 1990 C C . ALA B 2 107 ? 5.152 -0.103 18.936 1.00 10.88 107 ALA B C 1
ATOM 1991 O O . ALA B 2 107 ? 5.318 -1.312 19.147 1.00 10.98 107 ALA B O 1
ATOM 1993 N N . ASP B 2 108 ? 5.587 0.839 19.777 1.00 10.78 108 ASP B N 1
ATOM 1994 C CA . ASP B 2 108 ? 6.267 0.481 21.024 1.00 11.42 108 ASP B CA 1
ATOM 1995 C C . ASP B 2 108 ? 5.348 -0.294 21.969 1.00 11.48 108 ASP B C 1
ATOM 1996 O O . ASP B 2 108 ? 5.787 -1.240 22.630 1.00 11.86 108 ASP B O 1
ATOM 2001 N N . CYS B 2 109 ? 4.074 0.089 22.019 1.00 11.25 109 CYS B N 1
ATOM 2002 C CA . CYS B 2 109 ? 3.104 -0.667 22.835 1.00 12.17 109 CYS B CA 1
ATOM 2003 C C . CYS B 2 109 ? 2.871 -2.070 22.294 1.00 11.83 109 CYS B C 1
ATOM 2004 O O . CYS B 2 109 ? 2.720 -3.010 23.071 1.00 12.23 109 CYS B O 1
ATOM 2007 N N . ILE B 2 110 ? 2.845 -2.221 20.969 1.00 12.75 110 ILE B N 1
ATOM 2008 C CA . ILE B 2 110 ? 2.741 -3.547 20.350 1.00 12.33 110 ILE B CA 1
ATOM 2009 C C . ILE B 2 110 ? 3.942 -4.424 20.752 1.00 12.13 110 ILE B C 1
ATOM 2010 O O . ILE B 2 110 ? 3.776 -5.579 21.156 1.00 11.89 110 ILE B O 1
ATOM 2015 N N . THR B 2 111 ? 5.151 -3.874 20.659 1.00 11.56 111 THR B N 1
ATOM 2016 C CA . THR B 2 111 ? 6.326 -4.595 21.133 1.00 11.66 111 THR B CA 1
ATOM 2017 C C . THR B 2 111 ? 6.174 -5.086 22.568 1.00 11.65 111 THR B C 1
ATOM 2018 O O . THR B 2 111 ? 6.462 -6.250 22.852 1.00 11.46 111 THR B O 1
ATOM 2022 N N . VAL B 2 112 ? 5.742 -4.192 23.458 1.00 10.71 112 VAL B N 1
ATOM 2023 C CA . VAL B 2 112 ? 5.552 -4.540 24.874 1.00 11.78 112 VAL B CA 1
ATOM 2024 C C . VAL B 2 112 ? 4.563 -5.694 25.024 1.00 11.94 112 VAL B C 1
ATOM 2025 O O . VAL B 2 112 ? 4.831 -6.663 25.747 1.00 12.23 112 VAL B O 1
ATOM 2029 N N . CYS B 2 113 ? 3.435 -5.609 24.321 1.00 12.16 113 CYS B N 1
ATOM 2030 C CA . CYS B 2 113 ? 2.416 -6.652 24.440 1.00 12.66 113 CYS B CA 1
ATOM 2031 C C . CYS B 2 113 ? 2.861 -7.987 23.857 1.00 12.45 113 CYS B C 1
ATOM 2032 O O . CYS B 2 113 ? 2.531 -9.056 24.392 1.00 12.59 113 CYS B O 1
ATOM 2035 N N . VAL B 2 114 ? 3.601 -7.941 22.752 1.00 12.71 114 VAL B N 1
ATOM 2036 C CA . VAL B 2 114 ? 4.140 -9.161 22.152 1.00 13.01 114 VAL B CA 1
ATOM 2037 C C . VAL B 2 114 ? 5.182 -9.811 23.076 1.00 13.03 114 VAL B C 1
ATOM 2038 O O . VAL B 2 114 ? 5.172 -11.035 23.279 1.00 13.00 114 VAL B O 1
ATOM 2042 N N . ALA B 2 115 ? 6.061 -8.994 23.647 1.00 12.45 115 ALA B N 1
ATOM 2043 C CA . ALA B 2 115 ? 7.049 -9.488 24.614 1.00 12.44 115 ALA B CA 1
ATOM 2044 C C . ALA B 2 115 ? 6.374 -10.151 25.808 1.00 12.59 115 ALA B C 1
ATOM 2045 O O . ALA B 2 115 ? 6.775 -11.238 26.226 1.00 13.02 115 ALA B O 1
ATOM 2047 N N . ALA B 2 116 ? 5.335 -9.507 26.333 1.00 12.40 116 ALA B N 1
ATOM 2048 C CA . ALA B 2 116 ? 4.586 -10.063 27.471 1.00 13.05 116 ALA B CA 1
ATOM 2049 C C . ALA B 2 116 ? 3.950 -11.408 27.137 1.00 14.16 116 ALA B C 1
ATOM 2050 O O . ALA B 2 116 ? 3.912 -12.326 27.981 1.00 15.07 116 ALA B O 1
ATOM 2052 N N . LYS B 2 117 ? 3.421 -11.521 25.920 1.00 14.69 117 LYS B N 1
ATOM 2053 C CA . LYS B 2 117 ? 2.732 -12.738 25.510 1.00 15.63 117 LYS B CA 1
ATOM 2054 C C . LYS B 2 117 ? 3.704 -13.892 25.279 1.00 15.13 117 LYS B C 1
ATOM 2055 O O . LYS B 2 117 ? 3.439 -15.013 25.718 1.00 15.89 117 LYS B O 1
ATOM 2061 N N . LEU B 2 118 ? 4.812 -13.617 24.585 1.00 14.88 118 LEU B N 1
ATOM 2062 C CA . LEU B 2 118 ? 5.739 -14.651 24.125 1.00 14.77 118 LEU B CA 1
ATOM 2063 C C . LEU B 2 118 ? 6.834 -15.013 25.127 1.00 14.49 118 LEU B C 1
ATOM 2064 O O . LEU B 2 118 ? 7.315 -16.148 25.125 1.00 15.11 118 LEU B O 1
ATOM 2069 N N . GLY B 2 119 ? 7.218 -14.053 25.967 1.00 13.84 119 GLY B N 1
ATOM 2070 C CA . GLY B 2 119 ? 8.289 -14.249 26.933 1.00 13.95 119 GLY B CA 1
ATOM 2071 C C . GLY B 2 119 ? 9.656 -14.014 26.321 1.00 13.69 119 GLY B C 1
ATOM 2072 O O . GLY B 2 119 ? 9.773 -13.863 25.106 1.00 13.67 119 GLY B O 1
ATOM 2073 N N . PRO B 2 120 ? 10.701 -13.965 27.163 1.00 12.66 120 PRO B N 1
ATOM 2074 C CA . PRO B 2 120 ? 12.014 -13.510 26.684 1.00 12.78 120 PRO B CA 1
ATOM 2075 C C . PRO B 2 120 ? 12.830 -14.511 25.880 1.00 13.15 120 PRO B C 1
ATOM 2076 O O . PRO B 2 120 ? 13.789 -14.103 25.223 1.00 13.14 120 PRO B O 1
ATOM 2080 N N . ALA B 2 121 ? 12.486 -15.799 25.962 1.00 13.77 121 ALA B N 1
ATOM 2081 C CA . ALA B 2 121 ? 13.211 -16.823 25.216 1.00 14.75 121 ALA B CA 1
ATOM 2082 C C . ALA B 2 121 ? 12.689 -16.950 23.789 1.00 14.52 121 ALA B C 1
ATOM 2083 O O . ALA B 2 121 ? 13.471 -17.070 22.842 1.00 15.16 121 ALA B O 1
ATOM 2085 N N . VAL B 2 122 ? 11.368 -16.930 23.635 1.00 14.12 122 VAL B N 1
ATOM 2086 C CA . VAL B 2 122 ? 10.767 -16.971 22.303 1.00 13.94 122 VAL B CA 1
ATOM 2087 C C . VAL B 2 122 ? 10.917 -15.607 21.618 1.00 13.81 122 VAL B C 1
ATOM 2088 O O . VAL B 2 122 ? 11.306 -15.541 20.445 1.00 14.29 122 VAL B O 1
ATOM 2092 N N . PHE B 2 123 ? 10.628 -14.528 22.349 1.00 12.96 123 PHE B N 1
ATOM 2093 C CA . PHE B 2 123 ? 10.881 -13.170 21.838 1.00 13.09 123 PHE B CA 1
ATOM 2094 C C . PHE B 2 123 ? 12.303 -12.772 22.221 1.00 12.97 123 PHE B C 1
ATOM 2095 O O . PHE B 2 123 ? 12.521 -11.917 23.085 1.00 12.45 123 PHE B O 1
ATOM 2103 N N . SER B 2 124 ? 13.257 -13.432 21.570 1.00 13.10 124 SER B N 1
ATOM 2104 C CA . SER B 2 124 ? 14.683 -13.243 21.823 1.00 12.92 124 SER B CA 1
ATOM 2105 C C . SER B 2 124 ? 15.146 -11.887 21.291 1.00 12.62 124 SER B C 1
ATOM 2106 O O . SER B 2 124 ? 14.401 -11.204 20.582 1.00 12.88 124 SER B O 1
ATOM 2109 N N . ALA B 2 125 ? 16.381 -11.513 21.611 1.00 12.44 125 ALA B N 1
ATOM 2110 C CA . ALA B 2 125 ? 16.944 -10.268 21.088 1.00 11.73 125 ALA B CA 1
ATOM 2111 C C . ALA B 2 125 ? 16.912 -10.201 19.560 1.00 12.33 125 ALA B C 1
ATOM 2112 O O . ALA B 2 125 ? 16.562 -9.165 19.008 1.00 11.97 125 ALA B O 1
ATOM 2114 N N . ASP B 2 126 ? 17.279 -11.286 18.881 1.00 13.20 126 ASP B N 1
ATOM 2115 C CA . ASP B 2 126 ? 17.253 -11.299 17.406 1.00 13.95 126 ASP B CA 1
ATOM 2116 C C . ASP B 2 126 ? 15.834 -11.190 16.836 1.00 13.48 126 ASP B C 1
ATOM 2117 O O . ASP B 2 126 ? 15.627 -10.564 15.789 1.00 13.84 126 ASP B O 1
ATOM 2122 N N . THR B 2 127 ? 14.859 -11.798 17.513 1.00 13.17 127 THR B N 1
ATOM 2123 C CA . THR B 2 127 ? 13.458 -11.677 17.082 1.00 12.98 127 THR B CA 1
ATOM 2124 C C . THR B 2 127 ? 12.990 -10.236 17.267 1.00 12.17 127 THR B C 1
ATOM 2125 O O . THR B 2 127 ? 12.318 -9.676 16.402 1.00 12.52 127 THR B O 1
ATOM 2129 N N . GLN B 2 128 ? 13.375 -9.618 18.378 1.00 11.10 128 GLN B N 1
ATOM 2130 C CA . GLN B 2 128 ? 13.048 -8.222 18.612 1.00 11.10 128 GLN B CA 1
ATOM 2131 C C . GLN B 2 128 ? 13.725 -7.298 17.600 1.00 11.19 128 GLN B C 1
ATOM 2132 O O . GLN B 2 128 ? 13.144 -6.310 17.196 1.00 10.67 128 GLN B O 1
ATOM 2138 N N . GLU B 2 129 ? 14.956 -7.621 17.200 1.00 10.95 129 GLU B N 1
ATOM 2139 C CA . GLU B 2 129 ? 15.670 -6.841 16.190 1.00 12.34 129 GLU B CA 1
ATOM 2140 C C . GLU B 2 129 ? 14.855 -6.816 14.903 1.00 12.08 129 GLU B C 1
ATOM 2141 O O . GLU B 2 129 ? 14.638 -5.753 14.332 1.00 12.36 129 GLU B O 1
ATOM 2147 N N . ALA B 2 130 ? 14.399 -7.985 14.463 1.00 12.16 130 ALA B N 1
ATOM 2148 C CA . ALA B 2 130 ? 13.613 -8.103 13.226 1.00 12.03 130 ALA B CA 1
ATOM 2149 C C . ALA B 2 130 ? 12.260 -7.401 13.336 1.00 12.17 130 ALA B C 1
ATOM 2150 O O . ALA B 2 130 ? 11.833 -6.708 12.407 1.00 12.97 130 ALA B O 1
ATOM 2152 N N . PHE B 2 131 ? 11.588 -7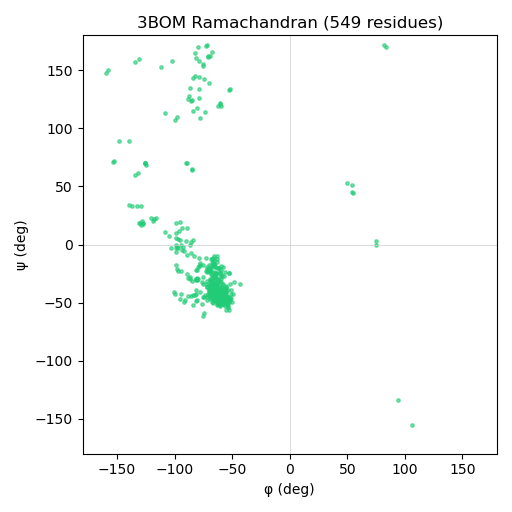.571 14.471 1.00 11.65 131 PHE B N 1
ATOM 2153 C CA . PHE B 2 131 ? 10.274 -6.986 14.669 1.00 11.77 131 PHE B CA 1
ATOM 2154 C C . PHE B 2 131 ? 10.372 -5.467 14.785 1.00 11.41 131 PHE B C 1
ATOM 2155 O O . PHE B 2 131 ? 9.501 -4.764 14.290 1.00 11.80 131 PHE B O 1
ATOM 2163 N N . GLN B 2 132 ? 11.422 -4.963 15.434 1.00 11.94 132 GLN B N 1
ATOM 2164 C CA . GLN B 2 132 ? 11.642 -3.519 15.498 1.00 11.82 132 GLN B CA 1
ATOM 2165 C C . GLN B 2 132 ? 11.874 -2.935 14.097 1.00 12.17 132 GLN B C 1
ATOM 2166 O O . GLN B 2 132 ? 11.350 -1.862 13.768 1.00 12.32 132 GLN B O 1
ATOM 2172 N N . LYS B 2 133 ? 12.662 -3.636 13.284 1.00 12.47 133 LYS B N 1
ATOM 2173 C CA A LYS B 2 133 ? 12.916 -3.193 11.913 0.50 12.78 133 LYS B CA 1
ATOM 2174 C CA B LYS B 2 133 ? 12.915 -3.196 11.910 0.50 12.86 133 LYS B CA 1
ATOM 2175 C C . LYS B 2 133 ? 11.609 -3.130 11.123 1.00 12.76 133 LYS B C 1
ATOM 2176 O O . LYS B 2 133 ? 11.357 -2.151 10.396 1.00 12.84 133 LYS B O 1
ATOM 2187 N N . PHE B 2 134 ? 10.787 -4.164 11.280 1.00 12.49 134 PHE B N 1
ATOM 2188 C CA . PHE B 2 134 ? 9.462 -4.234 10.658 1.00 12.50 134 PHE B CA 1
ATOM 2189 C C . PHE B 2 134 ? 8.603 -3.055 11.095 1.00 12.21 134 PHE B C 1
ATOM 2190 O O . PHE B 2 134 ? 8.047 -2.340 10.256 1.00 12.22 134 PHE B O 1
ATOM 2198 N N . LEU B 2 135 ? 8.506 -2.829 12.402 1.00 12.47 135 LEU B N 1
ATOM 2199 C CA . LEU B 2 135 ? 7.697 -1.723 12.881 1.00 12.28 135 LEU B CA 1
ATOM 2200 C C . LEU B 2 135 ? 8.205 -0.378 12.390 1.00 11.72 135 LEU B C 1
ATOM 2201 O O . LEU B 2 135 ? 7.408 0.509 12.080 1.00 12.34 135 LEU B O 1
ATOM 2206 N N . ALA B 2 136 ? 9.526 -0.205 12.335 1.00 11.70 136 ALA B N 1
ATOM 2207 C CA . ALA B 2 136 ? 10.087 1.051 11.852 1.00 11.48 136 ALA B CA 1
ATOM 2208 C C . ALA B 2 136 ? 9.704 1.309 10.388 1.00 12.04 136 ALA B C 1
ATOM 2209 O O . ALA B 2 136 ? 9.383 2.440 10.027 1.00 12.10 136 ALA B O 1
ATOM 2211 N N . VAL B 2 137 ? 9.732 0.267 9.562 1.00 12.51 137 VAL B N 1
ATOM 2212 C CA . VAL B 2 137 ? 9.360 0.411 8.157 1.00 12.77 137 VAL B CA 1
ATOM 2213 C C . VAL B 2 137 ? 7.872 0.755 8.044 1.00 12.55 137 VAL B C 1
ATOM 2214 O O . VAL B 2 137 ? 7.483 1.626 7.266 1.00 13.07 137 VAL B O 1
ATOM 2218 N N . VAL B 2 138 ? 7.036 0.094 8.831 1.00 12.45 138 VAL B N 1
ATOM 2219 C CA . VAL B 2 138 ? 5.609 0.403 8.822 1.00 12.47 138 VAL B CA 1
ATOM 2220 C C . VAL B 2 138 ? 5.336 1.842 9.270 1.00 11.87 138 VAL B C 1
ATOM 2221 O O . VAL B 2 138 ? 4.575 2.559 8.631 1.00 12.34 138 VAL B O 1
ATOM 2225 N N . VAL B 2 139 ? 5.978 2.273 10.358 1.00 11.55 139 VAL B N 1
ATOM 2226 C CA . VAL B 2 139 ? 5.760 3.615 10.876 1.00 12.12 139 VAL B CA 1
ATOM 2227 C C . VAL B 2 139 ? 6.206 4.672 9.865 1.00 12.22 139 VAL B C 1
ATOM 2228 O O . VAL B 2 139 ? 5.515 5.680 9.641 1.00 12.25 139 VAL B O 1
ATOM 2232 N N . SER B 2 140 ? 7.353 4.432 9.241 1.00 12.70 140 SER B N 1
ATOM 2233 C CA . SER B 2 140 ? 7.806 5.302 8.156 1.00 12.85 140 SER B CA 1
ATOM 2234 C C . SER B 2 140 ? 6.757 5.383 7.041 1.00 13.12 140 SER B C 1
ATOM 2235 O O . SER B 2 140 ? 6.444 6.475 6.544 1.00 13.95 140 SER B O 1
ATOM 2238 N N . ALA B 2 141 ? 6.225 4.229 6.650 1.00 12.97 141 ALA B N 1
ATOM 2239 C CA . ALA B 2 141 ? 5.235 4.182 5.563 1.00 13.09 141 ALA B CA 1
ATOM 2240 C C . ALA B 2 141 ? 3.950 4.914 5.932 1.00 13.22 141 ALA B C 1
ATOM 2241 O O . ALA B 2 141 ? 3.339 5.577 5.095 1.00 13.96 141 ALA B O 1
ATOM 2243 N N . LEU B 2 142 ? 3.513 4.776 7.181 1.00 13.28 142 LEU B N 1
ATOM 2244 C CA . LEU B 2 142 ? 2.303 5.458 7.628 1.00 13.57 142 LEU B CA 1
ATOM 2245 C C . LEU B 2 142 ? 2.472 6.974 7.669 1.00 13.31 142 LEU B C 1
ATOM 2246 O O . LEU B 2 142 ? 1.491 7.702 7.559 1.00 13.89 142 LEU B O 1
ATOM 2251 N N . GLY B 2 143 ? 3.707 7.445 7.865 1.00 13.70 143 GLY B N 1
ATOM 2252 C CA . GLY B 2 143 ? 3.967 8.885 7.923 1.00 14.58 143 GLY B CA 1
ATOM 2253 C C . GLY B 2 143 ? 4.331 9.520 6.594 1.00 15.22 143 GLY B C 1
ATOM 2254 O O . GLY B 2 143 ? 4.448 10.748 6.489 1.00 15.81 143 GLY B O 1
ATOM 2255 N N . ARG B 2 144 ? 4.478 8.684 5.569 1.00 15.83 144 ARG B N 1
ATOM 2256 C CA . ARG B 2 144 ? 5.120 9.100 4.318 1.00 17.31 144 ARG B CA 1
ATOM 2257 C C . ARG B 2 144 ? 4.332 10.168 3.546 1.00 17.73 144 ARG B C 1
ATOM 2258 O O . ARG B 2 144 ? 4.938 11.014 2.880 1.00 18.24 144 ARG B O 1
ATOM 2266 N N . GLN B 2 145 ? 3.001 10.126 3.634 1.00 17.59 145 GLN B N 1
ATOM 2267 C CA . GLN B 2 145 ? 2.148 11.040 2.852 1.00 18.57 145 GLN B CA 1
ATOM 2268 C C . GLN B 2 145 ? 1.710 12.289 3.612 1.00 18.44 145 GLN B C 1
ATOM 2269 O O . GLN B 2 145 ? 0.817 13.013 3.161 1.00 19.25 145 GLN B O 1
ATOM 2275 N N . TYR B 2 146 ? 2.319 12.542 4.766 1.00 17.32 146 TYR B N 1
ATOM 2276 C CA . TYR B 2 146 ? 2.051 13.759 5.513 1.00 17.03 146 TYR B CA 1
ATOM 2277 C C . TYR B 2 146 ? 2.818 14.918 4.900 1.00 17.69 146 TYR B C 1
ATOM 2278 O O . TYR B 2 146 ? 4.028 14.831 4.708 1.00 17.90 146 TYR B O 1
ATOM 2287 N N . HIS B 2 147 ? 2.107 15.993 4.563 1.00 18.98 147 HIS B N 1
ATOM 2288 C CA A HIS B 2 147 ? 2.694 17.193 3.960 0.50 19.58 147 HIS B CA 1
ATOM 2289 C CA B HIS B 2 147 ? 2.771 17.201 4.072 0.50 19.45 147 HIS B CA 1
ATOM 2290 C C . HIS B 2 147 ? 2.036 18.456 4.519 1.00 19.74 147 HIS B C 1
ATOM 2291 O O . HIS B 2 147 ? 0.956 18.379 5.110 1.00 19.49 147 HIS B O 1
ATOM 2309 N N A SER C 1 2 ? 20.040 22.278 33.797 0.50 20.33 1 SER C N 1
ATOM 2310 N N B SER C 1 2 ? 20.070 22.267 33.796 0.50 20.55 1 SER C N 1
ATOM 2311 C CA A SER C 1 2 ? 19.760 23.600 34.365 0.50 20.07 1 SER C CA 1
ATOM 2312 C CA B SER C 1 2 ? 19.862 23.587 34.390 0.50 20.56 1 SER C CA 1
ATOM 2313 C C A SER C 1 2 ? 20.788 24.643 33.921 0.50 19.99 1 SER C C 1
ATOM 2314 C C B SER C 1 2 ? 20.787 24.630 33.775 0.50 20.21 1 SER C C 1
ATOM 2315 O O A SER C 1 2 ? 21.969 24.341 33.765 0.50 20.65 1 SER C O 1
ATOM 2316 O O B SER C 1 2 ? 21.901 24.313 33.352 0.50 20.67 1 SER C O 1
ATOM 2321 N N . LEU C 1 3 ? 20.318 25.869 33.721 1.00 19.77 2 LEU C N 1
ATOM 2322 C CA . LEU C 1 3 ? 21.118 26.941 33.148 1.00 19.17 2 LEU C CA 1
ATOM 2323 C C . LEU C 1 3 ? 22.133 27.473 34.156 1.00 17.91 2 LEU C C 1
ATOM 2324 O O . LEU C 1 3 ? 21.818 27.635 35.326 1.00 19.11 2 LEU C O 1
ATOM 2329 N N . SER C 1 4 ? 23.347 27.742 33.686 1.00 17.29 3 SER C N 1
ATOM 2330 C CA . SER C 1 4 ? 24.347 28.465 34.477 1.00 16.47 3 SER C CA 1
ATOM 2331 C C . SER C 1 4 ? 24.074 29.962 34.361 1.00 16.37 3 SER C C 1
ATOM 2332 O O . SER C 1 4 ? 23.348 30.402 33.459 1.00 16.44 3 SER C O 1
ATOM 2335 N N . ALA C 1 5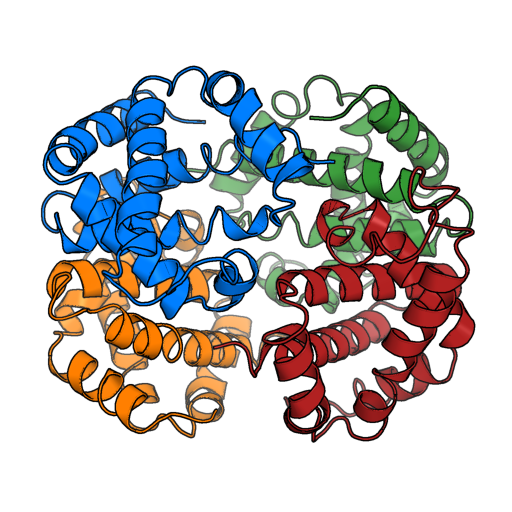 ? 24.677 30.750 35.247 1.00 16.25 4 ALA C N 1
ATOM 2336 C CA . ALA C 1 5 ? 24.578 32.198 35.131 1.00 16.05 4 ALA C CA 1
ATOM 2337 C C . ALA C 1 5 ? 25.053 32.704 33.764 1.00 16.65 4 ALA C C 1
ATOM 2338 O O . ALA C 1 5 ? 24.459 33.633 33.207 1.00 16.58 4 ALA C O 1
ATOM 2340 N N . LYS C 1 6 ? 26.100 32.089 33.225 1.00 16.89 5 LYS C N 1
ATOM 2341 C CA . LYS C 1 6 ? 26.583 32.458 31.898 1.00 17.42 5 LYS C CA 1
ATOM 2342 C C . LYS C 1 6 ? 25.528 32.172 30.829 1.00 17.05 5 LYS C C 1
ATOM 2343 O O . LYS C 1 6 ? 25.318 33.002 29.939 1.00 16.68 5 LYS C O 1
ATOM 2349 N N . ASP C 1 7 ? 24.870 31.012 30.918 1.00 16.22 6 ASP C N 1
ATOM 2350 C CA . ASP C 1 7 ? 23.763 30.690 29.998 1.00 15.49 6 ASP C CA 1
ATOM 2351 C C . ASP C 1 7 ? 22.668 31.737 30.077 1.00 16.00 6 ASP C C 1
ATOM 2352 O O . ASP C 1 7 ? 22.167 32.190 29.051 1.00 15.49 6 ASP C O 1
ATOM 2357 N N . LYS C 1 8 ? 22.291 32.113 31.297 1.00 15.93 7 LYS C N 1
ATOM 2358 C CA . LYS C 1 8 ? 21.227 33.092 31.493 1.00 16.48 7 LYS C CA 1
ATOM 2359 C C . LYS C 1 8 ? 21.605 34.450 30.901 1.00 15.83 7 LYS C C 1
ATOM 2360 O O . LYS C 1 8 ? 20.778 35.099 30.250 1.00 15.91 7 LYS C O 1
ATOM 2366 N N . ALA C 1 9 ? 22.854 34.871 31.111 1.00 15.57 8 ALA C N 1
ATOM 2367 C CA . ALA C 1 9 ? 23.364 36.125 30.542 1.00 15.52 8 ALA C CA 1
ATOM 2368 C C . ALA C 1 9 ? 23.359 36.088 29.016 1.00 15.35 8 ALA C C 1
ATOM 2369 O O . ALA C 1 9 ? 23.015 37.071 28.362 1.00 15.71 8 ALA C O 1
ATOM 2371 N N . ASN C 1 10 ? 23.750 34.951 28.448 1.00 14.75 9 ASN C N 1
ATOM 2372 C CA . ASN C 1 10 ? 23.770 34.778 26.995 1.00 14.42 9 ASN C CA 1
ATOM 2373 C C . ASN C 1 10 ? 22.356 34.864 26.409 1.00 14.38 9 ASN C C 1
ATOM 2374 O O . ASN C 1 10 ? 22.143 35.506 25.372 1.00 14.42 9 ASN C O 1
ATOM 2379 N N . VAL C 1 11 ? 21.392 34.225 27.080 1.00 13.57 10 VAL C N 1
ATOM 2380 C CA . VAL C 1 11 ? 19.988 34.243 26.643 1.00 13.86 10 VAL C CA 1
ATOM 2381 C C . VAL C 1 11 ? 19.464 35.671 26.697 1.00 14.14 10 VAL C C 1
ATOM 2382 O O . VAL C 1 11 ? 18.865 36.149 25.726 1.00 14.29 10 VAL C O 1
ATOM 2386 N N . LYS C 1 12 ? 19.707 36.364 27.810 1.00 14.46 11 LYS C N 1
ATOM 2387 C CA . LYS C 1 12 ? 19.249 37.748 27.932 1.00 15.43 11 LYS C CA 1
ATOM 2388 C C . LYS C 1 12 ? 19.872 38.659 26.875 1.00 15.14 11 LYS C C 1
ATOM 2389 O O . LYS C 1 12 ? 19.172 39.498 26.289 1.00 15.84 11 LYS C O 1
ATOM 2395 N N . ALA C 1 13 ? 21.158 38.461 26.589 1.00 15.53 12 ALA C N 1
ATOM 2396 C CA . ALA C 1 13 ? 21.866 39.280 25.606 1.00 15.49 12 ALA C CA 1
ATOM 2397 C C . ALA C 1 13 ? 21.259 39.113 24.210 1.00 15.38 12 ALA C C 1
ATOM 2398 O O . ALA C 1 13 ? 20.934 40.101 23.542 1.00 15.34 12 ALA C O 1
ATOM 2400 N N . ILE C 1 14 ? 21.087 37.869 23.770 1.00 15.01 13 ILE C N 1
ATOM 2401 C CA . ILE C 1 14 ? 20.483 37.662 22.447 1.00 14.18 13 ILE C CA 1
ATOM 2402 C C . ILE C 1 14 ? 19.007 38.076 22.400 1.00 14.13 13 ILE C C 1
ATOM 2403 O O . ILE C 1 14 ? 18.537 38.540 21.357 1.00 13.68 13 ILE C O 1
ATOM 2408 N N . TRP C 1 15 ? 18.279 37.926 23.514 1.00 13.11 14 TRP C N 1
ATOM 2409 C CA . TRP C 1 15 ? 16.884 38.394 23.554 1.00 14.08 14 TRP C CA 1
ATOM 2410 C C . TRP C 1 15 ? 16.778 39.901 23.395 1.00 14.06 14 TRP C C 1
ATOM 2411 O O . TRP C 1 15 ? 15.767 40.400 22.921 1.00 13.44 14 TRP C O 1
ATOM 2422 N N . GLY C 1 16 ? 17.840 40.627 23.737 1.00 14.76 15 GLY C N 1
ATOM 2423 C CA . GLY C 1 16 ? 17.848 42.062 23.488 1.00 14.86 15 GLY C CA 1
ATOM 2424 C C . GLY C 1 16 ? 17.749 42.364 21.998 1.00 14.99 15 GLY C C 1
ATOM 2425 O O . GLY C 1 16 ? 17.163 43.387 21.594 1.00 15.33 15 GLY C O 1
ATOM 2426 N N . LYS C 1 17 ? 18.322 41.481 21.181 1.00 15.31 16 LYS C N 1
ATOM 2427 C CA . LYS C 1 17 ? 18.218 41.597 19.722 1.00 15.89 16 LYS C CA 1
ATOM 2428 C C . LYS C 1 17 ? 16.853 41.115 19.227 1.00 15.77 16 LYS C C 1
ATOM 2429 O O . LYS C 1 17 ? 16.261 41.703 18.315 1.00 16.04 16 LYS C O 1
ATOM 2435 N N . ILE C 1 18 ? 16.374 40.024 19.816 1.00 14.41 17 ILE C N 1
ATOM 2436 C CA . ILE C 1 18 ? 15.113 39.389 19.412 1.00 14.54 17 ILE C CA 1
ATOM 2437 C C . ILE C 1 18 ? 13.883 40.245 19.712 1.00 13.72 17 ILE C C 1
ATOM 2438 O O . ILE C 1 18 ? 12.976 40.336 18.882 1.00 14.20 17 ILE C O 1
ATOM 2443 N N . LEU C 1 19 ? 13.850 40.882 20.883 1.00 13.96 18 LEU C N 1
ATOM 2444 C CA . LEU C 1 19 ? 12.614 41.522 21.346 1.00 14.57 18 LEU C CA 1
ATOM 2445 C C . LEU C 1 19 ? 12.003 42.559 20.382 1.00 14.55 18 LEU C C 1
ATOM 2446 O O . LEU C 1 19 ? 10.796 42.516 20.144 1.00 14.61 18 LEU C O 1
ATOM 2451 N N . PRO C 1 20 ? 12.813 43.475 19.816 1.00 14.61 19 PRO C N 1
ATOM 2452 C CA . PRO C 1 20 ? 12.258 44.396 18.809 1.00 15.38 19 PRO C CA 1
ATOM 2453 C C . PRO C 1 20 ? 11.655 43.718 17.570 1.00 15.25 19 PRO C C 1
ATOM 2454 O O . PRO C 1 20 ? 10.879 44.356 16.871 1.00 16.04 19 PRO C O 1
ATOM 2458 N N . LYS C 1 21 ? 11.992 42.449 17.314 1.00 14.59 20 LYS C N 1
ATOM 2459 C CA . LYS C 1 21 ? 11.442 41.702 16.161 1.00 14.58 20 LYS C CA 1
ATOM 2460 C C . LYS C 1 21 ? 10.635 40.485 16.598 1.00 14.16 20 LYS C C 1
ATOM 2461 O O . LYS C 1 21 ? 10.415 39.569 15.816 1.00 13.71 20 LYS C O 1
ATOM 2467 N N . SER C 1 22 ? 10.161 40.504 17.843 1.00 13.09 21 SER C N 1
ATOM 2468 C CA . SER C 1 22 ? 9.532 39.333 18.461 1.00 12.49 21 SER C CA 1
ATOM 2469 C C . SER C 1 22 ? 8.365 38.767 17.643 1.00 11.93 21 SER C C 1
ATOM 2470 O O . SER C 1 22 ? 8.291 37.563 17.426 1.00 11.95 21 SER C O 1
ATOM 2473 N N . ASP C 1 23 ? 7.460 39.633 17.189 1.00 12.23 22 ASP C N 1
ATOM 2474 C CA . ASP C 1 23 ? 6.293 39.167 16.432 1.00 12.29 22 ASP C CA 1
ATOM 2475 C C . ASP C 1 23 ? 6.669 38.472 15.121 1.00 12.43 22 ASP C C 1
ATOM 2476 O O . ASP C 1 23 ? 6.106 37.435 14.770 1.00 11.73 22 ASP C O 1
ATOM 2481 N N . GLU C 1 24 ? 7.618 39.066 14.406 1.00 11.91 23 GLU C N 1
ATOM 2482 C CA . GLU C 1 24 ? 8.101 38.531 13.136 1.00 12.51 23 GLU C CA 1
ATOM 2483 C C . GLU C 1 24 ? 8.833 37.215 13.359 1.00 12.11 23 GLU C C 1
ATOM 2484 O O . GLU C 1 24 ? 8.655 36.258 12.620 1.00 11.19 23 GLU C O 1
ATOM 2490 N N . ILE C 1 25 ? 9.628 37.149 14.419 1.00 12.06 24 ILE C N 1
ATOM 2491 C CA . ILE C 1 25 ? 10.347 35.920 14.733 1.00 11.91 24 ILE C CA 1
ATOM 2492 C C . ILE C 1 25 ? 9.370 34.781 15.084 1.00 11.33 24 ILE C C 1
ATOM 2493 O O . ILE C 1 25 ? 9.589 33.639 14.668 1.00 10.77 24 ILE C O 1
ATOM 2498 N N . GLY C 1 26 ? 8.284 35.100 15.796 1.00 11.49 25 GLY C N 1
ATOM 2499 C CA . GLY C 1 26 ? 7.276 34.091 16.153 1.00 11.86 25 GLY C CA 1
ATOM 2500 C C . GLY C 1 26 ? 6.603 33.526 14.924 1.00 11.76 25 GLY C C 1
ATOM 2501 O O . GLY C 1 26 ? 6.443 32.319 14.760 1.00 11.26 25 GLY C O 1
ATOM 2502 N N . GLU C 1 27 ? 6.221 34.417 14.039 1.00 11.96 26 GLU C N 1
ATOM 2503 C CA A GLU C 1 27 ? 5.578 33.948 12.858 0.50 11.89 26 GLU C CA 1
ATOM 2504 C CA B GLU C 1 27 ? 5.629 34.028 12.778 0.50 11.52 26 GLU C CA 1
ATOM 2505 C C . GLU C 1 27 ? 6.562 33.123 11.972 1.00 11.24 26 GLU C C 1
ATOM 2506 O O . GLU C 1 27 ? 6.171 32.074 11.460 1.00 10.40 26 GLU C O 1
ATOM 2517 N N . GLN C 1 28 ? 7.819 33.545 11.853 1.00 10.41 27 GLN C N 1
ATOM 2518 C CA . GLN C 1 28 ? 8.807 32.746 11.121 1.00 9.52 27 GLN C CA 1
ATOM 2519 C C . GLN C 1 28 ? 9.013 31.364 11.751 1.00 9.35 27 GLN C C 1
ATOM 2520 O O . GLN C 1 28 ? 9.071 30.355 11.040 1.00 9.82 27 GLN C O 1
ATOM 2526 N N . ALA C 1 29 ? 9.120 31.306 13.084 1.00 9.03 28 ALA C N 1
ATOM 2527 C CA . ALA C 1 29 ? 9.392 30.031 13.739 1.00 9.45 28 ALA C CA 1
ATOM 2528 C C . ALA C 1 29 ? 8.210 29.069 13.592 1.00 9.17 28 ALA C C 1
ATOM 2529 O O . ALA C 1 29 ? 8.386 27.884 13.287 1.00 8.94 28 ALA C O 1
ATOM 2531 N N . LEU C 1 30 ? 7.002 29.576 13.818 1.00 9.25 29 LEU C N 1
ATOM 2532 C CA . LEU C 1 30 ? 5.827 28.755 13.651 1.00 9.10 29 LEU C CA 1
ATOM 2533 C C . LEU C 1 30 ? 5.616 28.315 12.196 1.00 9.17 29 LEU C C 1
ATOM 2534 O O . LEU C 1 30 ? 5.318 27.152 11.951 1.00 9.61 29 LEU C O 1
ATOM 2539 N N . SER C 1 31 ? 5.783 29.241 11.254 1.00 9.04 30 SER C N 1
ATOM 2540 C CA . SER C 1 31 ? 5.664 28.904 9.829 1.00 9.61 30 SER C CA 1
ATOM 2541 C C . SER C 1 31 ? 6.598 27.762 9.449 1.00 9.54 30 SER C C 1
ATOM 2542 O O . SER C 1 3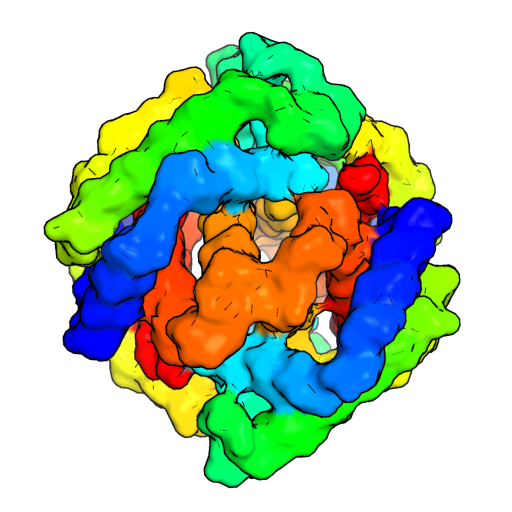1 ? 6.191 26.836 8.752 1.00 9.88 30 SER C O 1
ATOM 2545 N N . ARG C 1 32 ? 7.844 27.814 9.927 1.00 9.15 31 ARG C N 1
ATOM 2546 C CA . ARG C 1 32 ? 8.803 26.777 9.602 1.00 8.67 31 ARG C CA 1
ATOM 2547 C C . ARG C 1 32 ? 8.482 25.461 10.280 1.00 8.93 31 ARG C C 1
ATOM 2548 O O . ARG C 1 32 ? 8.588 24.414 9.676 1.00 9.09 31 ARG C O 1
ATOM 2556 N N . MET C 1 33 ? 8.022 25.500 11.532 1.00 8.87 32 MET C N 1
ATOM 2557 C CA . MET C 1 33 ? 7.587 24.270 12.170 1.00 8.96 32 MET C CA 1
ATOM 2558 C C . MET C 1 33 ? 6.536 23.581 11.302 1.00 9.09 32 MET C C 1
ATOM 2559 O O . MET C 1 33 ? 6.640 22.387 11.017 1.00 9.63 32 MET C O 1
ATOM 2564 N N . LEU C 1 34 ? 5.524 24.337 10.889 1.00 8.72 33 LEU C N 1
ATOM 2565 C CA . LEU C 1 34 ? 4.390 23.763 10.139 1.00 9.91 33 LEU C CA 1
ATOM 2566 C C . LEU C 1 34 ? 4.796 23.199 8.783 1.00 10.71 33 LEU C C 1
ATOM 2567 O O . LEU C 1 34 ? 4.382 22.096 8.425 1.00 11.78 33 LEU C O 1
ATOM 2572 N N . VAL C 1 35 ? 5.630 23.948 8.059 1.00 10.84 34 VAL C N 1
ATOM 2573 C CA . VAL C 1 35 ? 6.020 23.561 6.699 1.00 11.63 34 VAL C CA 1
ATOM 2574 C C . VAL C 1 35 ? 7.145 22.512 6.653 1.00 11.94 34 VAL C C 1
ATOM 2575 O O . VAL C 1 35 ? 7.096 21.563 5.864 1.00 12.71 34 VAL C O 1
ATOM 2579 N N . VAL C 1 36 ? 8.153 22.686 7.502 1.00 10.78 35 VAL C N 1
ATOM 2580 C CA . VAL C 1 36 ? 9.350 21.841 7.459 1.00 10.44 35 VAL C CA 1
ATOM 2581 C C . VAL C 1 36 ? 9.086 20.524 8.194 1.00 10.01 35 VAL C C 1
ATOM 2582 O O . VAL C 1 36 ? 9.657 19.484 7.833 1.00 10.15 35 VAL C O 1
ATOM 2586 N N . TYR C 1 37 ? 8.199 20.579 9.203 1.00 9.94 36 TYR C N 1
ATOM 2587 C CA . TYR C 1 37 ? 7.824 19.420 10.032 1.00 10.69 36 TYR C CA 1
ATOM 2588 C C . TYR C 1 37 ? 6.305 19.250 10.009 1.00 11.43 36 TYR C C 1
ATOM 2589 O O . TYR C 1 37 ? 5.623 19.481 11.006 1.00 11.45 36 TYR C O 1
ATOM 2598 N N . PRO C 1 38 ? 5.759 18.839 8.853 1.00 12.65 37 PRO C N 1
ATOM 2599 C CA . PRO C 1 38 ? 4.306 18.806 8.696 1.00 13.81 37 PRO C CA 1
ATOM 2600 C C . PRO C 1 38 ? 3.561 17.849 9.625 1.00 14.20 37 PRO C C 1
ATOM 2601 O O . PRO C 1 38 ? 2.336 17.952 9.727 1.00 15.07 37 PRO C O 1
ATOM 2605 N N . GLN C 1 39 ? 4.267 16.946 10.304 1.00 14.29 38 GLN C N 1
ATOM 2606 C CA . GLN C 1 39 ? 3.664 16.181 11.408 1.00 15.08 38 GLN C CA 1
ATOM 2607 C C . GLN C 1 39 ? 2.917 17.117 12.367 1.00 15.05 38 GLN C C 1
ATOM 2608 O O . GLN C 1 39 ? 1.880 16.752 12.920 1.00 15.64 38 GLN C O 1
ATOM 2614 N N . THR C 1 40 ? 3.412 18.341 12.512 1.00 13.37 39 THR C N 1
ATOM 2615 C CA . THR C 1 40 ? 2.857 19.282 13.481 1.00 11.90 39 THR C CA 1
ATOM 2616 C C . THR C 1 40 ? 1.531 19.892 13.049 1.00 12.56 39 THR C C 1
ATOM 2617 O O . THR C 1 40 ? 0.793 20.404 13.876 1.00 12.24 39 THR C O 1
ATOM 2621 N N . LYS C 1 41 ? 1.213 19.815 11.758 1.00 12.77 40 LYS C N 1
ATOM 2622 C CA . LYS C 1 41 ? -0.044 20.365 11.239 1.00 13.59 40 LYS C CA 1
ATOM 2623 C C . LYS C 1 41 ? -1.280 19.668 11.828 1.00 13.84 40 LYS C C 1
ATOM 2624 O O . LYS C 1 41 ? -2.376 20.222 11.801 1.00 14.57 40 LYS C O 1
ATOM 2630 N N . ALA C 1 42 ? -1.099 18.461 12.354 1.00 13.75 41 ALA C N 1
ATOM 2631 C CA . ALA C 1 42 ? -2.189 17.681 12.952 1.00 14.33 41 ALA C CA 1
ATOM 2632 C C . ALA C 1 42 ? -2.970 18.438 14.014 1.00 13.99 41 ALA C C 1
ATOM 2633 O O . ALA C 1 42 ? -4.137 18.124 14.245 1.00 15.10 41 ALA C O 1
ATOM 2635 N N . TYR C 1 43 ? -2.350 19.440 14.636 1.00 13.39 42 TYR C N 1
ATOM 2636 C CA . TYR C 1 43 ? -2.963 20.181 15.748 1.00 13.74 42 TYR C CA 1
ATOM 2637 C C . TYR C 1 43 ? -3.635 21.487 15.338 1.00 13.92 42 TYR C C 1
ATOM 2638 O O . TYR C 1 43 ? -4.244 22.160 16.175 1.00 14.83 42 TYR C O 1
ATOM 2647 N N . PHE C 1 44 ? -3.529 21.829 14.056 1.00 13.50 43 PHE C N 1
ATOM 2648 C CA . PHE C 1 44 ? -3.896 23.159 13.593 1.00 13.92 43 PHE C CA 1
ATOM 2649 C C . PHE C 1 44 ? -4.874 23.122 12.430 1.00 14.73 43 PHE C C 1
ATOM 2650 O O . PHE C 1 44 ? -5.052 24.130 11.726 1.00 15.30 43 PHE C O 1
ATOM 2658 N N . SER C 1 45 ? -5.531 21.978 12.245 1.00 15.88 44 SER C N 1
ATOM 2659 C CA . SER C 1 45 ? -6.487 21.825 11.140 1.00 17.39 44 SER C CA 1
ATOM 2660 C C . SER C 1 45 ? -7.725 22.723 11.258 1.00 17.40 44 SER C C 1
ATOM 2661 O O . SER C 1 45 ? -8.420 22.933 10.270 1.00 18.29 44 SER C O 1
ATOM 2664 N N . HIS C 1 46 ? -7.977 23.253 12.450 1.00 16.81 45 HIS C N 1
ATOM 2665 C CA . HIS C 1 46 ? -9.117 24.140 12.696 1.00 17.39 45 HIS C CA 1
ATOM 2666 C C . HIS C 1 46 ? -8.832 25.597 12.316 1.00 17.20 45 HIS C C 1
ATOM 2667 O O . HIS C 1 46 ? -9.748 26.419 12.287 1.00 18.05 45 HIS C O 1
ATOM 2674 N N . TRP C 1 47 ? -7.579 25.923 12.010 1.00 16.85 46 TRP C N 1
ATOM 2675 C CA . TRP C 1 47 ? -7.266 27.255 11.514 1.00 16.07 46 TRP C CA 1
ATOM 2676 C C . TRP C 1 47 ? -7.679 27.446 10.059 1.00 16.46 46 TRP C C 1
ATOM 2677 O O . TRP C 1 47 ? -7.733 26.492 9.287 1.00 16.40 46 TRP C O 1
ATOM 2688 N N . ALA C 1 48 ? -7.940 28.698 9.692 1.00 16.65 47 ALA C N 1
ATOM 2689 C CA . ALA C 1 48 ? -8.268 29.041 8.302 1.00 16.80 47 ALA C CA 1
ATOM 2690 C C . ALA C 1 48 ? -7.116 28.776 7.344 1.00 17.16 47 ALA C C 1
ATOM 2691 O O . ALA C 1 48 ? -7.322 28.546 6.150 1.00 17.67 47 ALA C O 1
ATOM 2693 N N . SER C 1 49 ? -5.896 28.801 7.881 1.00 15.44 48 SER C N 1
ATOM 2694 C CA . SER C 1 49 ? -4.693 28.618 7.084 1.00 15.14 48 SER C CA 1
ATOM 2695 C C . SER C 1 49 ? -3.551 28.199 7.996 1.00 14.36 48 SER C C 1
ATOM 2696 O O . SER C 1 49 ? -3.508 28.589 9.175 1.00 14.32 48 SER C O 1
ATOM 2699 N N . VAL C 1 50 ? -2.651 27.383 7.453 1.00 13.85 49 VAL C N 1
ATOM 2700 C CA . VAL C 1 50 ? -1.364 27.108 8.097 1.00 13.55 49 VAL C CA 1
ATOM 2701 C C . VAL C 1 50 ? -0.219 27.568 7.170 1.00 13.25 49 VAL C C 1
ATOM 2702 O O . VAL C 1 50 ? 0.922 27.132 7.310 1.00 14.37 49 VAL C O 1
ATOM 2706 N N . ALA C 1 51 ? -0.532 28.459 6.227 1.00 13.82 50 ALA C N 1
ATOM 2707 C CA . ALA C 1 51 ? 0.482 29.011 5.322 1.00 13.58 50 ALA C CA 1
ATOM 2708 C C . ALA C 1 51 ? 1.381 30.024 6.021 1.00 13.99 50 ALA C C 1
ATOM 2709 O O . ALA C 1 51 ? 0.909 30.806 6.840 1.00 14.26 50 ALA C O 1
ATOM 2711 N N . PRO C 1 52 ? 2.683 30.027 5.689 1.00 13.80 51 PRO C N 1
ATOM 2712 C CA . PRO C 1 52 ? 3.588 31.030 6.240 1.00 14.03 51 PRO C CA 1
ATOM 2713 C C . PRO C 1 52 ? 3.069 32.452 6.040 1.00 14.55 51 PRO C C 1
ATOM 2714 O O . PRO C 1 52 ? 2.621 32.805 4.949 1.00 16.17 51 PRO C O 1
ATOM 2718 N N . GLY C 1 53 ? 3.131 33.256 7.098 1.00 15.07 52 GLY C N 1
ATOM 2719 C CA . GLY C 1 53 ? 2.717 34.641 7.021 1.00 15.41 52 GLY C CA 1
ATOM 2720 C C . GLY C 1 53 ? 1.214 34.858 6.987 1.00 15.35 52 GLY C C 1
ATOM 2721 O O . GLY C 1 53 ? 0.777 36.003 6.929 1.00 16.79 52 GLY C O 1
ATOM 2722 N N . SER C 1 54 ? 0.418 33.784 7.020 1.00 14.87 53 SER C N 1
ATOM 2723 C CA . SER C 1 54 ? -1.035 33.933 7.017 1.00 14.98 53 SER C CA 1
ATOM 2724 C C . SER C 1 54 ? -1.519 34.486 8.354 1.00 14.80 53 SER C C 1
ATOM 2725 O O . SER C 1 54 ? -0.800 34.448 9.345 1.00 14.23 53 SER C O 1
ATOM 2728 N N . ALA C 1 55 ? -2.738 35.006 8.392 1.00 14.12 54 ALA C N 1
ATOM 2729 C CA . ALA C 1 55 ? -3.238 35.629 9.618 1.00 14.24 54 ALA C CA 1
ATOM 2730 C C . ALA C 1 55 ? -3.227 34.715 10.860 1.00 13.62 54 ALA C C 1
ATOM 2731 O O . ALA C 1 55 ? -2.801 35.152 11.931 1.00 13.28 54 ALA C O 1
ATOM 2733 N N . PRO C 1 56 ? -3.700 33.455 10.738 1.00 13.37 55 PRO C N 1
ATOM 2734 C CA . PRO C 1 56 ? -3.664 32.611 11.935 1.00 12.90 55 PRO C CA 1
ATOM 2735 C C . PRO C 1 56 ? -2.245 32.299 12.409 1.00 12.23 55 PRO C C 1
ATOM 2736 O O . PRO C 1 56 ? -1.990 32.213 13.621 1.00 12.65 55 PRO C O 1
ATOM 2740 N N . VAL C 1 57 ? -1.325 32.136 11.461 1.00 12.03 56 VAL C N 1
ATOM 2741 C CA . VAL C 1 57 ? 0.073 31.873 11.788 1.00 11.55 56 VAL C CA 1
ATOM 2742 C C . VAL C 1 57 ? 0.744 33.098 12.422 1.00 11.16 56 VAL C C 1
ATOM 2743 O O . VAL C 1 57 ? 1.464 32.978 13.422 1.00 10.39 56 VAL C O 1
ATOM 2747 N N . LYS C 1 58 ? 0.479 34.290 11.895 1.00 11.12 57 LYS C N 1
ATOM 2748 C CA . LYS C 1 58 ? 1.012 35.500 12.531 1.00 12.30 57 LYS C CA 1
ATOM 2749 C C . LYS C 1 58 ? 0.490 35.679 13.947 1.00 12.55 57 LYS C C 1
ATOM 2750 O O . LYS C 1 58 ? 1.254 36.027 14.853 1.00 12.37 57 LYS C O 1
ATOM 2756 N N . LYS C 1 59 ? -0.815 35.451 14.130 1.00 12.52 58 LYS C N 1
ATOM 2757 C CA . LYS C 1 59 ? -1.473 35.669 15.416 1.00 13.31 58 LYS C CA 1
ATOM 2758 C C . LYS C 1 59 ? -0.924 34.696 16.449 1.00 12.52 58 LYS C C 1
ATOM 2759 O O . LYS C 1 59 ? -0.549 35.103 17.549 1.00 13.07 58 LYS C O 1
ATOM 2765 N N . HIS C 1 60 ? -0.858 33.418 16.096 1.00 12.25 59 HIS C N 1
ATOM 2766 C CA . HIS C 1 60 ? -0.347 32.424 17.032 1.00 12.01 59 HIS C CA 1
ATOM 2767 C C . HIS C 1 60 ? 1.163 32.513 17.243 1.00 11.59 59 HIS C C 1
ATOM 2768 O O . HIS C 1 60 ? 1.659 32.200 18.320 1.00 11.25 59 HIS C O 1
ATOM 2775 N N . GLY C 1 61 ? 1.911 32.936 16.226 1.00 11.27 60 GLY C N 1
ATOM 2776 C CA . GLY C 1 61 ? 3.332 33.203 16.422 1.00 11.56 60 GLY C CA 1
ATOM 2777 C C . GLY C 1 61 ? 3.576 34.229 17.509 1.00 11.63 60 GLY C C 1
ATOM 2778 O O . GLY C 1 61 ? 4.517 34.089 18.274 1.00 11.43 60 GLY C O 1
ATOM 2779 N N . ILE C 1 62 ? 2.732 35.259 17.576 1.00 11.32 61 ILE C N 1
ATOM 2780 C CA . ILE C 1 62 ? 2.799 36.253 18.657 1.00 12.20 61 ILE C CA 1
ATOM 2781 C C . ILE C 1 62 ? 2.488 35.623 20.003 1.00 12.41 61 ILE C C 1
ATOM 2782 O O . ILE C 1 62 ? 3.206 35.847 20.976 1.00 12.72 61 ILE C O 1
ATOM 2787 N N . THR C 1 63 ? 1.434 34.816 20.040 1.00 12.71 62 THR C N 1
ATOM 2788 C CA . THR C 1 63 ? 1.074 34.110 21.265 1.00 12.89 62 THR C CA 1
ATOM 2789 C C . THR C 1 63 ? 2.253 33.290 21.815 1.00 12.60 62 THR C C 1
ATOM 2790 O O . THR C 1 63 ? 2.597 33.388 23.002 1.00 13.49 62 THR C O 1
ATOM 2794 N N . ILE C 1 64 ? 2.886 32.498 20.952 1.00 12.81 63 ILE C N 1
ATOM 2795 C CA . ILE C 1 64 ? 4.043 31.696 21.358 1.00 12.21 63 ILE C CA 1
ATOM 2796 C C . ILE C 1 64 ? 5.214 32.560 21.818 1.00 12.44 63 ILE C C 1
ATOM 2797 O O . ILE C 1 64 ? 5.763 32.349 22.908 1.00 12.37 63 ILE C O 1
ATOM 2802 N N . MET C 1 65 ? 5.599 33.543 21.006 1.00 12.37 64 MET C N 1
ATOM 2803 C CA . MET C 1 65 ? 6.783 34.340 21.334 1.00 13.05 64 MET C CA 1
ATOM 2804 C C . MET C 1 65 ? 6.584 35.213 22.565 1.00 13.09 64 MET C C 1
ATOM 2805 O O . MET C 1 65 ? 7.522 35.409 23.336 1.00 14.01 64 MET C O 1
ATOM 2810 N N . ASN C 1 66 ? 5.374 35.731 22.763 1.00 13.79 65 ASN C N 1
ATOM 2811 C CA . ASN C 1 66 ? 5.109 36.496 23.977 1.00 14.53 65 ASN C CA 1
ATOM 2812 C C . ASN C 1 66 ? 5.393 35.630 25.193 1.00 14.50 65 ASN C C 1
ATOM 2813 O O . ASN C 1 66 ? 6.001 36.082 26.173 1.00 14.68 65 ASN C O 1
ATOM 2818 N N . GLN C 1 67 ? 4.962 34.377 25.130 1.00 14.38 66 GLN C N 1
ATOM 2819 C CA . GLN C 1 67 ? 5.179 33.451 26.230 1.00 14.32 66 GLN C CA 1
ATOM 2820 C C . GLN C 1 67 ? 6.672 33.136 26.419 1.00 13.92 66 GLN C C 1
ATOM 2821 O O . GLN C 1 67 ? 7.177 33.174 27.538 1.00 14.32 66 GLN C O 1
ATOM 2827 N N . ILE C 1 68 ? 7.389 32.861 25.327 1.00 13.79 67 ILE C N 1
ATOM 2828 C CA . ILE C 1 68 ? 8.824 32.595 25.431 1.00 13.13 67 ILE C CA 1
ATOM 2829 C C . ILE C 1 68 ? 9.600 33.838 25.903 1.00 13.39 67 ILE C C 1
ATOM 2830 O O . ILE C 1 68 ? 10.509 33.738 26.736 1.00 13.54 67 ILE C O 1
ATOM 2835 N N . ASP C 1 69 ? 9.226 35.010 25.398 1.00 14.07 68 ASP C N 1
ATOM 2836 C CA . ASP C 1 69 ? 9.792 36.267 25.896 1.00 14.75 68 ASP C CA 1
ATOM 2837 C C . ASP C 1 69 ? 9.661 36.388 27.414 1.00 15.64 68 ASP C C 1
ATOM 2838 O O . ASP C 1 69 ? 10.623 36.769 28.093 1.00 15.15 68 ASP C O 1
ATOM 2843 N N . ASP C 1 70 ? 8.482 36.054 27.938 1.00 15.75 69 ASP C N 1
ATOM 2844 C CA A ASP C 1 70 ? 8.242 36.140 29.378 0.50 16.64 69 ASP C CA 1
ATOM 2845 C CA B ASP C 1 70 ? 8.222 36.133 29.375 0.50 16.95 69 ASP C CA 1
ATOM 2846 C C . ASP C 1 70 ? 9.083 35.126 30.130 1.00 16.88 69 ASP C C 1
ATOM 2847 O O . ASP C 1 70 ? 9.551 35.400 31.222 1.00 17.19 69 ASP C O 1
ATOM 2856 N N . CYS C 1 71 ? 9.296 33.958 29.527 1.00 16.48 70 CYS C N 1
ATOM 2857 C CA . CYS C 1 71 ? 10.137 32.918 30.136 1.00 17.00 70 CYS C CA 1
ATOM 2858 C C . CYS C 1 71 ? 11.569 33.382 30.396 1.00 17.26 70 CYS C C 1
ATOM 2859 O O . CYS C 1 71 ? 12.212 32.921 31.349 1.00 16.69 70 CYS C O 1
ATOM 2862 N N . VAL C 1 72 ? 12.080 34.272 29.546 1.00 17.49 71 VAL C N 1
ATOM 2863 C CA . VAL C 1 72 ? 13.427 34.801 29.717 1.00 17.97 71 VAL C CA 1
ATOM 2864 C C . VAL C 1 72 ? 13.543 35.532 31.061 1.00 18.62 71 VAL C C 1
ATOM 2865 O O . VAL C 1 72 ? 14.613 35.564 31.663 1.00 18.87 71 VAL C O 1
ATOM 2869 N N . GLY C 1 73 ? 12.425 36.073 31.544 1.00 18.42 72 GLY C N 1
ATOM 2870 C CA . GLY C 1 73 ? 12.402 36.775 32.825 1.00 19.06 72 GLY C CA 1
ATOM 2871 C C . GLY C 1 73 ? 12.190 35.845 34.002 1.00 19.37 72 GLY C C 1
ATOM 2872 O O . GLY C 1 73 ? 12.128 36.302 35.151 1.00 19.84 72 GLY C O 1
ATOM 2873 N N . HIS C 1 74 ? 12.103 34.541 33.733 1.00 19.23 73 HIS C N 1
ATOM 2874 C CA . HIS C 1 74 ? 11.831 33.549 34.775 1.00 19.35 73 HIS C CA 1
ATOM 2875 C C . HIS C 1 74 ? 12.775 32.352 34.717 1.00 19.30 73 HIS C C 1
ATOM 2876 O O . HIS C 1 74 ? 12.398 31.230 35.040 1.00 19.85 73 HIS C O 1
ATOM 2883 N N . MET C 1 75 ? 14.018 32.598 34.313 1.00 20.24 74 MET C N 1
ATOM 2884 C CA . MET C 1 75 ? 14.984 31.519 34.125 1.00 20.92 74 MET C CA 1
ATOM 2885 C C . MET C 1 75 ? 15.415 30.818 35.417 1.00 22.28 74 MET C C 1
ATOM 2886 O O . MET C 1 75 ? 15.969 29.720 35.373 1.00 23.03 74 MET C O 1
ATOM 2891 N N . ASP C 1 76 ? 15.136 31.445 36.557 1.00 23.46 75 ASP C N 1
ATOM 2892 C CA . ASP C 1 76 ? 15.434 30.821 37.848 1.00 24.49 75 ASP C CA 1
ATOM 2893 C C . ASP C 1 76 ? 14.397 29.768 38.264 1.00 24.93 75 ASP C C 1
ATOM 2894 O O . ASP C 1 76 ? 14.677 28.933 39.126 1.00 25.99 75 ASP C O 1
ATOM 2899 N N . ASP C 1 77 ? 13.208 29.805 37.660 1.00 24.93 76 ASP C N 1
ATOM 2900 C CA . ASP C 1 77 ? 12.161 28.808 37.929 1.00 24.60 76 ASP C CA 1
ATOM 2901 C C . ASP C 1 77 ? 11.208 28.649 36.744 1.00 23.81 76 ASP C C 1
ATOM 2902 O O . ASP C 1 77 ? 10.036 29.036 36.806 1.00 22.96 76 ASP C O 1
ATOM 2907 N N . LEU C 1 78 ? 11.722 28.052 35.675 1.00 23.22 77 LEU C N 1
ATOM 2908 C CA A LEU C 1 78 ? 10.946 27.871 34.458 0.50 23.02 77 LEU C CA 1
ATOM 2909 C CA B LEU C 1 78 ? 10.940 27.865 34.457 0.50 22.67 77 LEU C CA 1
ATOM 2910 C C . LEU C 1 78 ? 9.801 26.883 34.664 1.00 22.62 77 LEU C C 1
ATOM 2911 O O . LEU C 1 78 ? 8.710 27.068 34.124 1.00 21.70 77 LEU C O 1
ATOM 2920 N N . PHE C 1 79 ? 10.055 25.842 35.460 1.00 22.54 78 PHE C N 1
ATOM 2921 C CA . PHE C 1 79 ? 9.063 24.796 35.694 1.00 22.69 78 PHE C CA 1
ATOM 2922 C C . PHE C 1 79 ? 7.830 25.309 36.416 1.00 22.57 78 PHE C C 1
ATOM 2923 O O . PHE C 1 79 ? 6.701 24.992 36.033 1.00 22.81 78 PHE C O 1
ATOM 2931 N N . GLY C 1 80 ? 8.051 26.088 37.474 1.00 22.12 79 GLY C N 1
ATOM 2932 C CA . GLY C 1 80 ? 6.960 26.728 38.189 1.00 21.34 79 GLY C CA 1
ATOM 2933 C C . GLY C 1 80 ? 6.209 27.706 37.309 1.00 20.90 79 GLY C C 1
ATOM 2934 O O . GLY C 1 80 ? 4.982 27.702 37.279 1.00 20.88 79 GLY C O 1
ATOM 2935 N N . PHE C 1 81 ? 6.951 28.526 36.566 1.00 20.41 80 PHE C N 1
ATOM 2936 C CA . PHE C 1 81 ? 6.353 29.521 35.678 1.00 20.39 80 PHE C CA 1
ATOM 2937 C C . PHE C 1 81 ? 5.442 28.898 34.616 1.00 20.25 80 PHE C C 1
ATOM 2938 O O . PHE C 1 81 ? 4.434 29.493 34.228 1.00 19.83 80 PHE C O 1
ATOM 2946 N N . LEU C 1 82 ? 5.799 27.698 34.155 1.00 19.97 81 LEU C N 1
ATOM 2947 C CA . LEU C 1 82 ? 5.068 27.044 33.071 1.00 20.01 81 LEU C CA 1
ATOM 2948 C C . LEU C 1 82 ? 4.053 26.000 33.503 1.00 20.18 81 LEU C C 1
ATOM 2949 O O . LEU C 1 82 ? 3.448 25.354 32.661 1.00 19.60 81 LEU C O 1
ATOM 2954 N N . THR C 1 83 ? 3.835 25.847 34.809 1.00 20.08 82 THR C N 1
ATOM 2955 C CA . THR C 1 83 ? 2.975 24.775 35.295 1.00 20.37 82 THR C CA 1
ATOM 2956 C C . THR C 1 83 ? 1.572 24.769 34.675 1.00 20.05 82 THR C C 1
ATOM 2957 O O . THR C 1 83 ? 1.109 23.723 34.222 1.00 20.08 82 THR C O 1
ATOM 2961 N N . LYS C 1 84 ? 0.896 25.917 34.646 1.00 20.44 83 LYS C N 1
ATOM 2962 C CA . LYS C 1 84 ? -0.466 25.964 34.085 1.00 20.57 83 LYS C CA 1
ATOM 2963 C C . LYS C 1 84 ? -0.496 25.769 32.562 1.00 19.92 83 LYS C C 1
ATOM 2964 O O . LYS C 1 84 ? -1.420 25.146 32.027 1.00 19.34 83 LYS C O 1
ATOM 2970 N N . LEU C 1 85 ? 0.511 26.302 31.871 1.00 19.25 84 LEU C N 1
ATOM 2971 C CA . LEU C 1 85 ? 0.589 26.157 30.422 1.00 18.27 84 LEU C CA 1
ATOM 2972 C C . LEU C 1 85 ? 0.870 24.710 30.053 1.00 17.93 84 LEU C C 1
ATOM 2973 O O . LEU C 1 85 ? 0.371 24.223 29.038 1.00 17.23 84 LEU C O 1
ATOM 2978 N N . SER C 1 86 ? 1.650 24.028 30.888 1.00 17.11 85 SER C N 1
ATOM 2979 C CA . SER C 1 86 ? 1.889 22.599 30.732 1.00 17.47 85 SER C CA 1
ATOM 2980 C C . SER C 1 86 ? 0.586 21.819 30.824 1.00 17.76 85 SER C C 1
ATOM 2981 O O . SER C 1 86 ? 0.270 21.015 29.961 1.00 17.97 85 SER C O 1
ATOM 2984 N N . GLU C 1 87 ? -0.181 22.061 31.888 1.00 18.78 86 GLU C N 1
ATOM 2985 C CA . GLU C 1 87 ? -1.440 21.318 32.063 1.00 19.49 86 GLU C CA 1
ATOM 2986 C C . GLU C 1 87 ? -2.419 21.637 30.919 1.00 19.16 86 GLU C C 1
ATOM 2987 O O . GLU C 1 87 ? -3.161 20.767 30.466 1.00 19.34 86 GLU C O 1
ATOM 2993 N N . LEU C 1 88 ? -2.376 22.867 30.403 1.00 18.75 87 LEU C N 1
ATOM 2994 C CA . LEU C 1 88 ? -3.196 23.226 29.236 1.00 18.64 87 LEU C CA 1
ATOM 2995 C C . LEU C 1 88 ? -2.839 22.417 27.969 1.00 18.01 87 LEU C C 1
ATOM 2996 O O . LEU C 1 88 ? -3.723 21.892 27.295 1.00 17.20 87 LEU C O 1
ATOM 3001 N N . HIS C 1 89 ? -1.553 22.328 27.638 1.00 17.00 88 HIS C N 1
ATOM 3002 C CA . HIS C 1 89 ? -1.137 21.540 26.467 1.00 16.44 88 HIS C CA 1
ATOM 3003 C C . HIS C 1 89 ? -1.447 20.053 26.631 1.00 16.30 88 HIS C C 1
ATOM 3004 O O . HIS C 1 89 ? -1.826 19.374 25.670 1.00 16.19 88 HIS C O 1
ATOM 3011 N N . ALA C 1 90 ? -1.297 19.552 27.855 1.00 16.58 89 ALA C N 1
ATOM 3012 C CA . ALA C 1 90 ? -1.526 18.137 28.131 1.00 18.02 89 ALA C CA 1
ATOM 3013 C C . ALA C 1 90 ? -2.996 17.740 28.095 1.00 18.79 89 ALA C C 1
ATOM 3014 O O . ALA C 1 90 ? -3.368 16.750 27.467 1.00 19.60 89 ALA C O 1
ATOM 3016 N N . THR C 1 91 ? -3.832 18.517 28.768 1.00 20.46 90 THR C N 1
ATOM 3017 C CA . THR C 1 91 ? -5.202 18.082 29.008 1.00 21.82 90 THR C CA 1
ATOM 3018 C C . THR C 1 91 ? -6.210 18.697 28.040 1.00 21.93 90 THR C C 1
ATOM 3019 O O . THR C 1 91 ? -7.106 18.002 27.545 1.00 22.53 90 THR C O 1
ATOM 3023 N N . LYS C 1 92 ? -6.060 19.992 27.770 1.00 21.61 91 LYS C N 1
ATOM 3024 C CA . LYS C 1 92 ? -6.972 20.692 26.875 1.00 21.47 91 LYS C CA 1
ATOM 3025 C C . LYS C 1 92 ? -6.608 20.430 25.408 1.00 20.55 91 LYS C C 1
ATOM 3026 O O . LYS C 1 92 ? -7.465 20.085 24.596 1.00 20.63 91 LYS C O 1
ATOM 3032 N N . LEU C 1 93 ? -5.329 20.567 25.071 1.00 19.15 92 LEU C N 1
ATOM 3033 C CA . LEU C 1 93 ? -4.914 20.453 23.665 1.00 18.55 92 LEU C CA 1
ATOM 3034 C C . LEU C 1 93 ? -4.448 19.061 23.249 1.00 17.45 92 LEU C C 1
ATOM 3035 O O . LEU C 1 93 ? -4.477 18.718 22.072 1.00 16.67 92 LEU C O 1
ATOM 3040 N N . ARG C 1 94 ? -4.022 18.263 24.223 1.00 16.37 93 ARG C N 1
ATOM 3041 C CA . ARG C 1 94 ? -3.484 16.918 23.970 1.00 15.95 93 ARG C CA 1
ATOM 3042 C C . ARG C 1 94 ? -2.413 16.893 22.887 1.00 14.59 93 ARG C C 1
ATOM 3043 O O . ARG C 1 94 ? -2.452 16.098 21.935 1.00 14.84 93 ARG C O 1
ATOM 3051 N N . VAL C 1 95 ? -1.429 17.755 23.082 1.00 13.33 94 VAL C N 1
ATOM 3052 C CA . VAL C 1 95 ? -0.300 17.802 22.152 1.00 12.33 94 VAL C CA 1
ATOM 3053 C C . VAL C 1 95 ? 0.746 16.787 22.618 1.00 11.40 94 VAL C C 1
ATOM 3054 O O . VAL C 1 95 ? 1.145 16.789 23.787 1.00 12.65 94 VAL C O 1
ATOM 3058 N N . ASP C 1 96 ? 1.173 15.907 21.712 1.00 11.24 95 ASP C N 1
ATOM 3059 C CA . ASP C 1 96 ? 2.273 14.984 22.016 1.00 10.87 95 ASP C CA 1
ATOM 3060 C C . ASP C 1 96 ? 3.518 15.816 22.328 1.00 11.23 95 ASP C C 1
ATOM 3061 O O . ASP C 1 96 ? 3.937 16.644 21.510 1.00 11.75 95 ASP C O 1
ATOM 3066 N N . PRO C 1 97 ? 4.086 15.648 23.531 1.00 12.37 96 PRO C N 1
ATOM 3067 C CA . PRO C 1 97 ? 5.155 16.549 23.964 1.00 12.13 96 PRO C CA 1
ATOM 3068 C C . PRO C 1 97 ? 6.447 16.472 23.154 1.00 12.81 96 PRO C C 1
ATOM 3069 O O . PRO C 1 97 ? 7.299 17.345 23.294 1.00 13.30 96 PRO C O 1
ATOM 3073 N N . THR C 1 98 ? 6.614 15.446 22.326 1.00 12.25 97 THR C N 1
ATOM 3074 C CA A THR C 1 98 ? 7.785 15.381 21.440 0.50 12.72 97 THR C CA 1
ATOM 3075 C CA B THR C 1 98 ? 7.801 15.393 21.475 0.50 12.78 97 THR C CA 1
ATOM 3076 C C . THR C 1 98 ? 7.857 16.579 20.498 1.00 12.40 97 THR C C 1
ATOM 3077 O O . THR C 1 98 ? 8.922 16.927 20.004 1.00 12.21 97 THR C O 1
ATOM 3084 N N . ASN C 1 99 ? 6.713 17.213 20.247 1.00 11.47 98 ASN C N 1
ATOM 3085 C CA . ASN C 1 99 ? 6.684 18.380 19.363 1.00 10.69 98 ASN C CA 1
ATOM 3086 C C . ASN C 1 99 ? 7.352 19.632 19.906 1.00 10.22 98 ASN C C 1
ATOM 3087 O O . ASN C 1 99 ? 7.758 20.504 19.133 1.00 10.12 98 ASN C O 1
ATOM 3092 N N . PHE C 1 100 ? 7.455 19.746 21.230 1.00 10.10 99 PHE C N 1
ATOM 3093 C CA . PHE C 1 100 ? 8.038 20.951 21.793 1.00 9.60 99 PHE C CA 1
ATOM 3094 C C . PHE C 1 100 ? 9.475 21.201 21.306 1.00 9.97 99 PHE C C 1
ATOM 3095 O O . PHE C 1 100 ? 9.838 22.355 21.003 1.00 9.74 99 PHE C O 1
ATOM 3103 N N . LYS C 1 101 ? 10.270 20.129 21.191 1.00 9.87 100 LYS C N 1
ATOM 3104 C CA A LYS C 1 101 ? 11.638 20.210 20.661 0.50 10.08 100 LYS C CA 1
ATOM 3105 C CA B LYS C 1 101 ? 11.638 20.294 20.683 0.50 10.09 100 LYS C CA 1
ATOM 3106 C C . LYS C 1 101 ? 11.686 20.670 19.202 1.00 9.47 100 LYS C C 1
ATOM 3107 O O . LYS C 1 101 ? 12.648 21.304 18.768 1.00 9.86 100 LYS C O 1
ATOM 3118 N N . ILE C 1 102 ? 10.638 20.327 18.446 1.00 8.73 101 ILE C N 1
ATOM 3119 C CA . ILE C 1 102 ? 10.576 20.742 17.045 1.00 9.02 101 ILE C CA 1
ATOM 3120 C C . ILE C 1 102 ? 10.410 22.262 16.960 1.00 8.68 101 ILE C C 1
ATOM 3121 O O . ILE C 1 102 ? 11.114 22.931 16.206 1.00 8.65 101 ILE C O 1
ATOM 3126 N N . LEU C 1 103 ? 9.504 22.829 17.750 1.00 9.07 102 LEU C N 1
ATOM 3127 C CA . LEU C 1 103 ? 9.368 24.271 17.771 1.00 9.20 102 LEU C CA 1
ATOM 3128 C C . LEU C 1 103 ? 10.691 24.938 18.179 1.00 9.73 102 LEU C C 1
ATOM 3129 O O . LEU C 1 103 ? 11.097 25.927 17.576 1.00 9.27 102 LEU C O 1
ATOM 3134 N N . ALA C 1 104 ? 11.357 24.392 19.196 1.00 9.32 103 ALA C N 1
ATOM 3135 C CA . ALA C 1 104 ? 12.631 24.938 19.660 1.00 9.62 103 ALA C CA 1
ATOM 3136 C C . ALA C 1 104 ? 13.669 25.005 18.541 1.00 9.71 103 ALA C C 1
ATOM 3137 O O . ALA C 1 104 ? 14.339 26.017 18.373 1.00 9.52 103 ALA C O 1
ATOM 3139 N N . HIS C 1 105 ? 13.802 23.915 17.788 1.00 8.45 104 HIS C N 1
ATOM 3140 C CA . HIS C 1 105 ? 14.756 23.883 16.689 1.00 8.38 104 HIS C CA 1
ATOM 3141 C C . HIS C 1 105 ? 14.467 24.986 15.675 1.00 8.91 104 HIS C C 1
ATOM 3142 O O . HIS C 1 105 ? 15.387 25.670 15.216 1.00 9.17 104 HIS C O 1
ATOM 3149 N N . ASN C 1 106 ? 13.194 25.150 15.306 1.00 8.01 105 ASN C N 1
ATOM 3150 C CA . ASN C 1 106 ? 12.837 26.177 14.328 1.00 8.26 105 ASN C CA 1
ATOM 3151 C C . ASN C 1 106 ? 13.073 27.586 14.835 1.00 8.37 105 ASN C C 1
ATOM 3152 O O . ASN C 1 106 ? 13.500 28.460 14.087 1.00 8.76 105 ASN C O 1
ATOM 3157 N N . LEU C 1 107 ? 12.828 27.804 16.126 1.00 8.53 106 LEU C N 1
ATOM 3158 C CA . LEU C 1 107 ? 13.163 29.105 16.694 1.00 9.02 106 LEU C CA 1
ATOM 3159 C C . LEU C 1 107 ? 14.670 29.392 16.611 1.00 9.40 106 LEU C C 1
ATOM 3160 O O . LEU C 1 107 ? 15.071 30.509 16.247 1.00 9.81 106 LEU C O 1
ATOM 3165 N N . ILE C 1 108 ? 15.490 28.384 16.912 1.00 9.52 107 ILE C N 1
ATOM 3166 C CA . ILE C 1 108 ? 16.943 28.512 16.782 1.00 9.45 107 ILE C CA 1
ATOM 3167 C C . ILE C 1 108 ? 17.341 28.841 15.343 1.00 9.77 107 ILE C C 1
ATOM 3168 O O . ILE C 1 108 ? 18.141 29.752 15.130 1.00 10.53 107 ILE C O 1
ATOM 3173 N N . VAL C 1 109 ? 16.760 28.152 14.351 1.00 9.90 108 VAL C N 1
ATOM 3174 C CA . VAL C 1 109 ? 17.069 28.436 12.950 1.00 10.66 108 VAL C CA 1
ATOM 3175 C C . VAL C 1 109 ? 16.734 29.896 12.620 1.00 9.81 108 VAL C C 1
ATOM 3176 O O . VAL C 1 109 ? 17.506 30.591 11.941 1.00 10.96 108 VAL C O 1
ATOM 3180 N N . VAL C 1 110 ? 15.580 30.362 13.091 1.00 9.95 109 VAL C N 1
ATOM 3181 C CA . VAL C 1 110 ? 15.143 31.730 12.834 1.00 9.81 109 VAL C CA 1
ATOM 3182 C C . VAL C 1 110 ? 16.052 32.764 13.493 1.00 10.64 109 VAL C C 1
ATOM 3183 O O . VAL C 1 110 ? 16.410 33.748 12.862 1.00 10.49 109 VAL C O 1
ATOM 3187 N N . ILE C 1 111 ? 16.427 32.558 14.758 1.00 10.47 110 ILE C N 1
ATOM 3188 C CA . ILE C 1 111 ? 17.354 33.490 15.400 1.00 11.22 110 ILE C CA 1
ATOM 3189 C C . ILE C 1 111 ? 18.679 33.577 14.621 1.00 11.80 110 ILE C C 1
ATOM 3190 O O . ILE C 1 111 ? 19.212 34.664 14.393 1.00 11.70 110 ILE C O 1
ATOM 3195 N N . ALA C 1 112 ? 19.192 32.437 14.190 1.00 11.37 111 ALA C N 1
ATOM 3196 C CA . ALA C 1 112 ? 20.407 32.427 13.362 1.00 11.82 111 ALA C CA 1
ATOM 3197 C C . ALA C 1 112 ? 20.236 33.237 12.081 1.00 12.24 111 ALA C C 1
ATOM 3198 O O . ALA C 1 112 ? 21.113 34.007 11.704 1.00 12.20 111 ALA C O 1
ATOM 3200 N N . ALA C 1 113 ? 19.091 33.074 11.429 1.00 12.14 112 ALA C N 1
ATOM 3201 C CA . ALA C 1 113 ? 18.817 33.784 10.182 1.00 12.90 112 ALA C CA 1
ATOM 3202 C C . ALA C 1 113 ? 18.730 35.298 10.384 1.00 13.47 112 ALA C C 1
ATOM 3203 O O . ALA C 1 113 ? 19.160 36.066 9.520 1.00 14.26 112 ALA C O 1
ATOM 3205 N N . TYR C 1 114 ? 18.172 35.727 11.519 1.00 13.72 113 TYR C N 1
ATOM 3206 C CA . TYR C 1 114 ? 17.954 37.155 11.750 1.00 13.99 113 TYR C CA 1
ATOM 3207 C C . TYR C 1 114 ? 19.160 37.854 12.358 1.00 14.29 113 TYR C C 1
ATOM 3208 O O . TYR C 1 114 ? 19.346 39.050 12.138 1.00 15.11 113 TYR C O 1
ATOM 3217 N N . PHE C 1 115 ? 19.971 37.109 13.109 1.00 14.27 114 PHE C N 1
ATOM 3218 C CA . PHE C 1 115 ? 21.098 37.673 13.862 1.00 14.54 114 PHE C CA 1
ATOM 3219 C C . PHE C 1 115 ? 22.347 36.828 13.683 1.00 14.55 114 PHE C C 1
ATOM 3220 O O . PHE C 1 115 ? 22.880 36.296 14.653 1.00 14.82 114 PHE C O 1
ATOM 3228 N N . PRO C 1 116 ? 22.802 36.682 12.428 1.00 15.27 115 PRO C N 1
ATOM 3229 C CA . PRO C 1 116 ? 23.899 35.754 12.161 1.00 15.46 115 PRO C CA 1
ATOM 3230 C C . PRO C 1 116 ? 25.206 36.061 12.887 1.00 16.30 115 PRO C C 1
ATOM 3231 O O . PRO C 1 116 ? 25.893 35.139 13.324 1.00 16.66 115 PRO C O 1
ATOM 3235 N N . ALA C 1 117 ? 25.549 37.337 13.010 1.00 16.68 116 ALA C N 1
ATOM 3236 C CA . ALA C 1 117 ? 26.815 37.709 13.634 1.00 17.01 116 ALA C CA 1
ATOM 3237 C C . ALA C 1 117 ? 26.770 37.469 15.139 1.00 17.20 116 ALA C C 1
ATOM 3238 O O . ALA C 1 117 ? 27.769 37.058 15.743 1.00 17.80 116 ALA C O 1
ATOM 3240 N N . GLU C 1 118 ? 25.604 37.722 15.732 1.00 17.03 117 GLU C N 1
ATOM 3241 C CA . GLU C 1 118 ? 25.415 37.617 17.173 1.00 16.39 117 GLU C CA 1
ATOM 3242 C C . GLU C 1 118 ? 25.199 36.173 17.629 1.00 16.18 117 GLU C C 1
ATOM 3243 O O . GLU C 1 118 ? 25.550 35.825 18.760 1.00 16.75 117 GLU C O 1
ATOM 3249 N N . PHE C 1 119 ? 24.629 35.332 16.760 1.00 15.10 118 PHE C N 1
ATOM 3250 C CA . PHE C 1 119 ? 24.295 33.955 17.145 1.00 14.36 118 PHE C CA 1
ATOM 3251 C C . PHE C 1 119 ? 25.495 33.017 16.992 1.00 14.91 118 PHE C C 1
ATOM 3252 O O . PHE C 1 119 ? 25.503 32.101 16.165 1.00 14.81 118 PHE C O 1
ATOM 3260 N N . THR C 1 120 ? 26.516 33.275 17.800 1.00 14.72 119 THR C N 1
ATOM 3261 C CA . THR C 1 120 ? 27.714 32.447 17.826 1.00 15.31 119 THR C CA 1
ATOM 3262 C C . THR C 1 120 ? 27.395 31.054 18.385 1.00 15.22 119 THR C C 1
ATOM 3263 O O . THR C 1 120 ? 26.335 30.848 18.988 1.00 15.47 119 THR C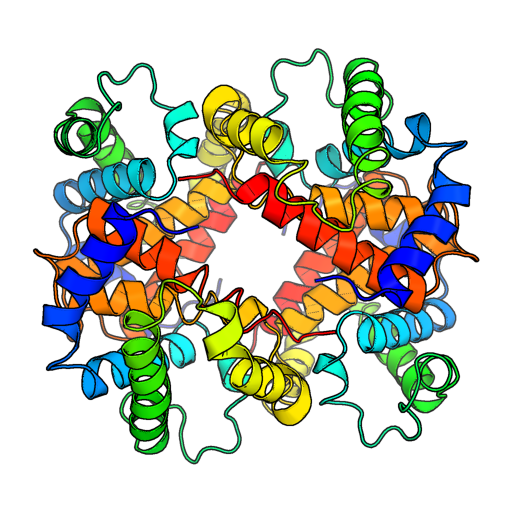 O 1
ATOM 3267 N N . PRO C 1 121 ? 28.306 30.085 18.206 1.00 15.13 120 PRO C N 1
ATOM 3268 C CA . PRO C 1 121 ? 28.070 28.783 18.827 1.00 15.44 120 PRO C CA 1
ATOM 3269 C C . PRO C 1 121 ? 27.838 28.829 20.339 1.00 15.47 120 PRO C C 1
ATOM 3270 O O . PRO C 1 121 ? 27.027 28.060 20.836 1.00 14.82 120 PRO C O 1
ATOM 3274 N N . GLU C 1 122 ? 28.530 29.709 21.062 1.00 15.79 121 GLU C N 1
ATOM 3275 C CA . GLU C 1 122 ? 28.318 29.822 22.515 1.00 16.38 121 GLU C CA 1
ATOM 3276 C C . GLU C 1 122 ? 26.924 30.336 22.858 1.00 15.98 121 GLU C C 1
ATOM 3277 O O . GLU C 1 122 ? 26.278 29.876 23.823 1.00 15.34 121 GLU C O 1
ATOM 3283 N N . ILE C 1 123 ? 26.459 31.316 22.090 1.00 14.79 122 ILE C N 1
ATOM 3284 C CA . ILE C 1 123 ? 25.101 31.825 22.284 1.00 14.55 122 ILE C CA 1
ATOM 3285 C C . ILE C 1 123 ? 24.092 30.728 21.957 1.00 13.77 122 ILE C C 1
ATOM 3286 O O . ILE C 1 123 ? 23.152 30.493 22.717 1.00 13.69 122 ILE C O 1
ATOM 3291 N N . HIS C 1 124 ? 24.297 30.080 20.815 1.00 13.29 123 HIS C N 1
ATOM 3292 C CA . HIS C 1 124 ? 23.459 28.956 20.379 1.00 12.78 123 HIS C CA 1
ATOM 3293 C C . HIS C 1 124 ? 23.344 27.894 21.483 1.00 13.43 123 HIS C C 1
ATOM 3294 O O . HIS C 1 124 ? 22.243 27.447 21.824 1.00 12.44 123 HIS C O 1
ATOM 3301 N N . LEU C 1 125 ? 24.473 27.530 22.078 1.00 13.34 124 LEU C N 1
ATOM 3302 C CA . LEU C 1 125 ? 24.463 26.532 23.131 1.00 13.74 124 LEU C CA 1
ATOM 3303 C C . LEU C 1 125 ? 23.546 26.956 24.277 1.00 13.50 124 LEU C C 1
ATOM 3304 O O . LEU C 1 125 ? 22.701 26.177 24.722 1.00 12.62 124 LEU C O 1
ATOM 3309 N N . SER C 1 126 ? 23.685 28.198 24.744 1.00 13.28 125 SER C N 1
ATOM 3310 C CA . SER C 1 126 ? 22.864 28.661 25.858 1.00 13.11 125 SER C CA 1
ATOM 3311 C C . SER C 1 126 ? 21.368 28.734 25.507 1.00 13.18 125 SER C C 1
ATOM 3312 O O . SER C 1 126 ? 20.509 28.366 26.314 1.00 13.01 125 SER C O 1
ATOM 3315 N N . VAL C 1 127 ? 21.061 29.198 24.293 1.00 11.95 126 VAL C N 1
ATOM 3316 C CA . VAL C 1 127 ? 19.668 29.262 23.828 1.00 11.94 126 VAL C CA 1
ATOM 3317 C C . VAL C 1 127 ? 19.080 27.860 23.751 1.00 12.20 126 VAL C C 1
ATOM 3318 O O . VAL C 1 127 ? 17.958 27.642 24.188 1.00 12.13 126 VAL C O 1
ATOM 3322 N N . ASP C 1 128 ? 19.840 26.899 23.238 1.00 12.15 127 ASP C N 1
ATOM 3323 C CA . ASP C 1 128 ? 19.356 25.527 23.165 1.00 12.52 127 ASP C CA 1
ATOM 3324 C C . ASP C 1 128 ? 19.108 24.979 24.567 1.00 12.43 127 ASP C C 1
ATOM 3325 O O . ASP C 1 128 ? 18.094 24.321 24.823 1.00 12.91 127 ASP C O 1
ATOM 3330 N N . LYS C 1 129 ? 20.021 25.257 25.486 1.00 12.30 128 LYS C N 1
ATOM 3331 C CA . LYS C 1 129 ? 19.795 24.785 26.847 1.00 12.26 128 LYS C CA 1
ATOM 3332 C C . LYS C 1 129 ? 18.506 25.386 27.435 1.00 12.64 128 LYS C C 1
ATOM 3333 O O . LYS C 1 129 ? 17.718 24.696 28.070 1.00 12.38 128 LYS C O 1
ATOM 3339 N N . PHE C 1 130 ? 18.309 26.673 27.211 1.00 12.16 129 PHE C N 1
ATOM 3340 C CA . PHE C 1 130 ? 17.089 27.364 27.613 1.00 12.79 129 PHE C CA 1
ATOM 3341 C C . PHE C 1 130 ? 15.818 26.766 27.005 1.00 12.75 129 PHE C C 1
ATOM 3342 O O . PHE C 1 130 ? 14.872 26.449 27.731 1.00 12.89 129 PHE C O 1
ATOM 3350 N N . LEU C 1 131 ? 15.792 26.581 25.688 1.00 12.55 130 LEU C N 1
ATOM 3351 C CA . LEU C 1 131 ? 14.603 26.043 25.037 1.00 12.55 130 LEU C CA 1
ATOM 3352 C C . LEU C 1 131 ? 14.337 24.589 25.401 1.00 13.13 130 LEU C C 1
ATOM 3353 O O . LEU C 1 131 ? 13.183 24.176 25.461 1.00 12.43 130 LEU C O 1
ATOM 3358 N N . GLN C 1 132 ? 15.390 23.823 25.685 1.00 13.12 131 GLN C N 1
ATOM 3359 C CA . GLN C 1 132 ? 15.195 22.444 26.142 1.00 14.08 131 GLN C CA 1
ATOM 3360 C C . GLN C 1 132 ? 14.578 22.409 27.533 1.00 14.68 131 GLN C C 1
ATOM 3361 O O . GLN C 1 132 ? 13.679 21.617 27.803 1.00 14.01 131 GLN C O 1
ATOM 3367 N N . GLN C 1 133 ? 15.025 23.301 28.407 1.00 14.79 132 GLN C N 1
ATOM 3368 C CA . GLN C 1 133 ? 14.379 23.409 29.696 1.00 15.83 132 GLN C CA 1
ATOM 3369 C C . GLN C 1 133 ? 12.944 23.885 29.564 1.00 15.56 132 GLN C C 1
ATOM 3370 O O . GLN C 1 133 ? 12.071 23.381 30.256 1.00 15.46 132 GLN C O 1
ATOM 3376 N N . LEU C 1 134 ? 12.692 24.845 28.675 1.00 14.14 133 LEU C N 1
ATOM 3377 C CA . LEU C 1 134 ? 11.335 25.312 28.436 1.00 14.73 133 LEU C CA 1
ATOM 3378 C C . LEU C 1 134 ? 10.434 24.158 27.961 1.00 15.11 133 LEU C C 1
ATOM 3379 O O . LEU C 1 134 ? 9.329 23.975 28.473 1.00 14.76 133 LEU C O 1
ATOM 3384 N N . ALA C 1 135 ? 10.918 23.361 27.013 1.00 14.26 134 ALA C N 1
ATOM 3385 C CA . ALA C 1 135 ? 10.179 22.192 26.555 1.00 14.78 134 ALA C CA 1
ATOM 3386 C C . ALA C 1 135 ? 9.885 21.196 27.678 1.00 15.11 134 ALA C C 1
ATOM 3387 O O . ALA C 1 135 ? 8.782 20.647 27.757 1.00 14.51 134 ALA C O 1
ATOM 3389 N N . LEU C 1 136 ? 10.870 20.959 28.547 1.00 14.97 135 LEU C N 1
ATOM 3390 C CA . LEU C 1 136 ? 10.668 20.039 29.678 1.00 16.38 135 LEU C CA 1
ATOM 3391 C C . LEU C 1 136 ? 9.653 20.596 30.667 1.00 16.75 135 LEU C C 1
ATOM 3392 O O . LEU C 1 136 ? 8.834 19.852 31.206 1.00 17.00 135 LEU C O 1
ATOM 3397 N N . ALA C 1 137 ? 9.690 21.907 30.882 1.00 16.14 136 ALA C N 1
ATOM 3398 C CA . ALA C 1 137 ? 8.710 22.563 31.748 1.00 16.38 136 ALA C CA 1
ATOM 3399 C C . ALA C 1 137 ? 7.297 22.426 31.172 1.00 16.57 136 ALA C C 1
ATOM 3400 O O . ALA C 1 137 ? 6.343 22.185 31.900 1.00 16.32 136 ALA C O 1
ATOM 3402 N N . LEU C 1 138 ? 7.161 22.542 29.852 1.00 16.15 137 LEU C N 1
ATOM 3403 C CA . LEU C 1 138 ? 5.860 22.323 29.214 1.00 15.59 137 LEU C CA 1
ATOM 3404 C C . LEU C 1 138 ? 5.399 20.870 29.283 1.00 16.26 137 LEU C C 1
ATOM 3405 O O . LEU C 1 138 ? 4.199 20.591 29.246 1.00 15.16 137 LEU C O 1
ATOM 3410 N N . ALA C 1 139 ? 6.347 19.947 29.394 1.00 16.09 138 ALA C N 1
ATOM 3411 C CA . ALA C 1 139 ? 6.033 18.522 29.507 1.00 17.28 138 ALA C CA 1
ATOM 3412 C C . ALA C 1 139 ? 5.827 18.042 30.956 1.00 17.93 138 ALA C C 1
ATOM 3413 O O . ALA C 1 139 ? 5.374 16.919 31.178 1.00 18.14 138 ALA C O 1
ATOM 3415 N N . GLU C 1 140 ? 6.130 18.900 31.930 1.00 18.27 139 GLU C N 1
ATOM 3416 C CA . GLU C 1 140 ? 6.221 18.468 33.331 1.00 19.06 139 GLU C CA 1
ATOM 3417 C C . GLU C 1 140 ? 4.908 17.954 33.907 1.00 18.98 139 GLU C C 1
ATOM 3418 O O . GLU C 1 140 ? 4.914 17.052 34.763 1.00 19.23 139 GLU C O 1
ATOM 3424 N N . LYS C 1 141 ? 3.793 18.529 33.466 1.00 19.10 140 LYS C N 1
ATOM 3425 C CA . LYS C 1 141 ? 2.477 18.158 33.998 1.00 19.51 140 LYS C CA 1
ATOM 3426 C C . LYS C 1 141 ? 1.700 17.170 33.136 1.00 19.20 140 LYS C C 1
ATOM 3427 O O . LYS C 1 141 ? 0.486 17.021 33.278 1.00 19.68 140 LYS C O 1
ATOM 3433 N N . TYR C 1 142 ? 2.412 16.480 32.256 1.00 17.90 141 TYR C N 1
ATOM 3434 C CA . TYR C 1 142 ? 1.831 15.419 31.457 1.00 17.41 141 TYR C CA 1
ATOM 3435 C C . TYR C 1 142 ? 1.790 14.112 32.254 1.00 17.53 141 TYR C C 1
ATOM 3436 O O . TYR C 1 142 ? 2.697 13.819 33.048 1.00 18.42 141 TYR C O 1
ATOM 3445 N N . ARG C 1 143 ? 0.741 13.330 32.018 1.00 17.96 142 ARG C N 1
ATOM 3446 C CA . ARG C 1 143 ? 0.606 11.973 32.577 1.00 18.65 142 ARG C CA 1
ATOM 3447 C C . ARG C 1 143 ? 0.567 11.940 34.108 1.00 19.89 142 ARG C C 1
ATOM 3448 O O . ARG C 1 143 ? 0.041 12.863 34.728 1.00 21.33 142 ARG C O 1
ATOM 3457 N N . VAL D 2 1 ? 12.854 7.235 -1.026 1.00 32.34 1 VAL D N 1
ATOM 3458 C CA . VAL D 2 1 ? 12.430 8.664 -0.948 1.00 32.00 1 VAL D CA 1
ATOM 3459 C C . VAL D 2 1 ? 11.892 9.152 -2.300 1.00 31.61 1 VAL D C 1
ATOM 3460 O O . VAL D 2 1 ? 12.515 8.925 -3.342 1.00 32.29 1 VAL D O 1
ATOM 3464 N N . ASP D 2 2 ? 10.727 9.801 -2.272 1.00 31.01 2 ASP D N 1
ATOM 3465 C CA . ASP D 2 2 ? 10.146 10.417 -3.470 1.00 30.18 2 ASP D CA 1
ATOM 3466 C C . ASP D 2 2 ? 10.231 11.938 -3.395 1.00 29.12 2 ASP D C 1
ATOM 3467 O O . ASP D 2 2 ? 9.588 12.567 -2.550 1.00 29.97 2 ASP D O 1
ATOM 3472 N N . TRP D 2 3 ? 11.034 12.513 -4.284 1.00 27.45 3 TRP D N 1
ATOM 3473 C CA . TRP D 2 3 ? 11.233 13.951 -4.354 1.00 25.56 3 TRP D CA 1
ATOM 3474 C C . TRP D 2 3 ? 10.174 14.589 -5.232 1.00 25.01 3 TRP D C 1
ATOM 3475 O O . TRP D 2 3 ? 9.885 14.087 -6.318 1.00 25.35 3 TRP D O 1
ATOM 3486 N N . THR D 2 4 ? 9.589 15.691 -4.772 1.00 23.85 4 THR D N 1
ATOM 3487 C CA . THR D 2 4 ? 8.757 16.503 -5.656 1.00 22.99 4 THR D CA 1
ATOM 3488 C C . THR D 2 4 ? 9.713 17.327 -6.496 1.00 23.00 4 THR D C 1
ATOM 3489 O O . THR D 2 4 ? 10.859 17.536 -6.101 1.00 22.43 4 THR D O 1
ATOM 3493 N N . ASP D 2 5 ? 9.261 17.791 -7.658 1.00 23.01 5 ASP D N 1
ATOM 3494 C CA . ASP D 2 5 ? 10.103 18.661 -8.471 1.00 23.18 5 ASP D CA 1
ATOM 3495 C C . ASP D 2 5 ? 10.553 19.921 -7.733 1.00 22.50 5 ASP D C 1
ATOM 3496 O O . ASP D 2 5 ? 11.688 20.364 -7.896 1.00 21.94 5 ASP D O 1
ATOM 3501 N N . ALA D 2 6 ? 9.667 20.480 -6.912 1.00 21.84 6 ALA D N 1
ATOM 3502 C CA . ALA D 2 6 ? 10.002 21.653 -6.110 1.00 21.05 6 ALA D CA 1
ATOM 3503 C C . ALA D 2 6 ? 11.171 21.370 -5.152 1.00 20.51 6 ALA D C 1
ATOM 3504 O O . ALA D 2 6 ? 12.115 22.162 -5.062 1.00 19.34 6 ALA D O 1
ATOM 3506 N N . GLU D 2 7 ? 11.113 20.226 -4.469 1.00 19.12 7 GLU D N 1
ATOM 3507 C CA . GLU D 2 7 ? 12.163 19.838 -3.524 1.00 18.94 7 GLU D CA 1
ATOM 3508 C C . GLU D 2 7 ? 13.486 19.665 -4.248 1.00 18.94 7 GLU D C 1
ATOM 3509 O O . GLU D 2 7 ? 14.508 20.183 -3.799 1.00 18.04 7 GLU D O 1
ATOM 3515 N N . ARG D 2 8 ? 13.449 18.955 -5.381 1.00 18.79 8 ARG D N 1
ATOM 3516 C CA A ARG D 2 8 ? 14.653 18.705 -6.178 0.50 19.18 8 ARG D CA 1
ATOM 3517 C CA B ARG D 2 8 ? 14.641 18.702 -6.171 0.50 19.11 8 ARG D CA 1
ATOM 3518 C C . ARG D 2 8 ? 15.283 20.032 -6.568 1.00 19.29 8 ARG D C 1
ATOM 3519 O O . ARG D 2 8 ? 16.474 20.253 -6.343 1.00 19.15 8 ARG D O 1
ATOM 3534 N N . SER D 2 9 ? 14.466 20.913 -7.148 1.00 19.12 9 SER D N 1
ATOM 3535 C CA . SER D 2 9 ? 14.889 22.242 -7.574 1.00 19.26 9 SER D CA 1
ATOM 3536 C C . SER D 2 9 ? 15.481 23.056 -6.428 1.00 18.53 9 SER D C 1
ATOM 3537 O O . SER D 2 9 ? 16.526 23.690 -6.581 1.00 18.85 9 SER D O 1
ATOM 3540 N N . ALA D 2 10 ? 14.823 23.006 -5.272 1.00 17.70 10 ALA D N 1
ATOM 3541 C CA . ALA D 2 10 ? 15.249 23.791 -4.128 1.00 16.95 10 ALA D CA 1
ATOM 3542 C C . ALA D 2 10 ? 16.573 23.299 -3.540 1.00 16.38 10 ALA D C 1
ATOM 3543 O O . ALA D 2 10 ? 17.399 24.099 -3.114 1.00 16.09 10 ALA D O 1
ATOM 3545 N N . ILE D 2 11 ? 16.783 21.986 -3.536 1.00 16.30 11 ILE D N 1
ATOM 3546 C CA . ILE D 2 11 ? 18.026 21.433 -2.990 1.00 17.17 11 ILE D CA 1
ATOM 3547 C C . ILE D 2 11 ? 19.227 21.823 -3.855 1.00 17.52 11 ILE D C 1
ATOM 3548 O O . ILE D 2 11 ? 20.227 22.337 -3.346 1.00 17.45 11 ILE D O 1
ATOM 3553 N N . VAL D 2 12 ? 19.093 21.606 -5.162 1.00 18.37 12 VAL D N 1
ATOM 3554 C CA . VAL D 2 12 ? 20.144 21.918 -6.115 1.00 18.82 12 VAL D CA 1
ATOM 3555 C C . VAL D 2 12 ? 20.429 23.420 -6.102 1.00 18.80 12 VAL D C 1
ATOM 3556 O O . VAL D 2 12 ? 21.588 23.838 -6.048 1.00 18.43 12 VAL D O 1
ATOM 3560 N N . GLY D 2 13 ? 19.367 24.221 -6.111 1.00 18.38 13 GLY D N 1
ATOM 3561 C CA . GLY D 2 13 ? 19.504 25.678 -6.077 1.00 18.49 13 GLY D CA 1
ATOM 3562 C C . GLY D 2 13 ? 20.159 26.197 -4.811 1.00 18.16 13 GLY D C 1
ATOM 3563 O O . GLY D 2 13 ? 21.015 27.072 -4.848 1.00 18.50 13 GLY D O 1
ATOM 3564 N N . LEU D 2 14 ? 19.750 25.650 -3.666 1.00 17.53 14 LEU D N 1
ATOM 3565 C CA . LEU D 2 14 ? 20.367 26.025 -2.397 1.00 17.73 14 LEU D CA 1
ATOM 3566 C C . LEU D 2 14 ? 21.852 25.653 -2.330 1.00 17.81 14 LEU D C 1
ATOM 3567 O O . LEU D 2 14 ? 22.684 26.460 -1.926 1.00 17.34 14 LEU D O 1
ATOM 3572 N N . TRP D 2 15 ? 22.168 24.421 -2.718 1.00 17.91 15 TRP D N 1
ATOM 3573 C CA . TRP D 2 15 ? 23.535 23.930 -2.664 1.00 18.67 15 TRP D CA 1
ATOM 3574 C C . TRP D 2 15 ? 24.453 24.803 -3.514 1.00 19.35 15 TRP D C 1
ATOM 3575 O O . TRP D 2 15 ? 25.599 25.065 -3.139 1.00 19.77 15 TRP D O 1
ATOM 3586 N N . GLY D 2 16 ? 23.924 25.267 -4.643 1.00 20.14 16 GLY D N 1
ATOM 3587 C CA . GLY D 2 16 ? 24.676 26.113 -5.562 1.00 20.68 16 GLY D CA 1
ATOM 3588 C C . GLY D 2 16 ? 24.985 27.507 -5.042 1.00 21.29 16 GLY D C 1
ATOM 3589 O O . GLY D 2 16 ? 25.899 28.164 -5.552 1.00 21.78 16 GLY D O 1
ATOM 3590 N N . LYS D 2 17 ? 24.246 27.968 -4.027 1.00 21.59 17 LYS D N 1
ATOM 3591 C CA A LYS D 2 17 ? 24.509 29.321 -3.553 0.50 21.95 17 LYS D CA 1
ATOM 3592 C CA B LYS D 2 17 ? 24.365 29.311 -3.450 0.50 21.83 17 LYS D CA 1
ATOM 3593 C C . LYS D 2 17 ? 25.329 29.401 -2.269 1.00 21.78 17 LYS D C 1
ATOM 3594 O O . LYS D 2 17 ? 25.615 30.491 -1.776 1.00 22.25 17 LYS D O 1
ATOM 3605 N N . ILE D 2 18 ? 25.764 28.254 -1.767 1.00 21.92 18 ILE D N 1
ATOM 3606 C CA . ILE D 2 18 ? 26.644 28.256 -0.607 1.00 22.04 18 ILE D CA 1
ATOM 3607 C C . ILE D 2 18 ? 28.049 27.784 -0.976 1.00 22.18 18 ILE D C 1
ATOM 3608 O O . ILE D 2 18 ? 28.231 27.017 -1.928 1.00 22.75 18 ILE D O 1
ATOM 3613 N N . SER D 2 19 ? 29.029 28.257 -0.216 1.00 21.80 19 SER D N 1
ATOM 3614 C CA . SER D 2 19 ? 30.392 27.775 -0.351 1.00 21.99 19 SER D CA 1
ATOM 3615 C C . SER D 2 19 ? 30.617 26.738 0.729 1.00 21.99 19 SER D C 1
ATOM 3616 O O . SER D 2 19 ? 30.668 27.049 1.931 1.00 21.59 19 SER D O 1
ATOM 3619 N N . VAL D 2 20 ? 30.726 25.495 0.285 1.00 22.13 20 VAL D N 1
ATOM 3620 C CA . VAL D 2 20 ? 30.935 24.359 1.166 1.00 22.66 20 VAL D CA 1
ATOM 3621 C C . VAL D 2 20 ? 32.216 24.559 1.975 1.00 22.31 20 VAL D C 1
ATOM 3622 O O . VAL D 2 20 ? 32.299 24.169 3.132 1.00 22.20 20 VAL D O 1
ATOM 3626 N N . ASP D 2 21 ? 33.209 25.206 1.370 1.00 21.93 21 ASP D N 1
ATOM 3627 C CA . ASP D 2 21 ? 34.447 25.525 2.073 1.00 22.15 21 ASP D CA 1
ATOM 3628 C C . ASP D 2 21 ? 34.290 26.521 3.231 1.00 21.64 21 ASP D C 1
ATOM 3629 O O . ASP D 2 21 ? 35.111 26.531 4.149 1.00 22.17 21 ASP D O 1
ATOM 3634 N N . GLU D 2 22 ? 33.243 27.348 3.196 1.00 21.34 22 GLU D N 1
ATOM 3635 C CA . GLU D 2 22 ? 32.946 28.239 4.328 1.00 21.09 22 GLU D CA 1
ATOM 3636 C C . GLU D 2 22 ? 32.005 27.613 5.359 1.00 20.44 22 GLU D C 1
ATOM 3637 O O . GLU D 2 22 ? 32.261 27.678 6.558 1.00 20.64 22 GLU D O 1
ATOM 3643 N N . ILE D 2 23 ? 30.916 27.025 4.883 1.00 19.30 23 ILE D N 1
ATOM 3644 C CA . ILE D 2 23 ? 29.898 26.467 5.770 1.00 18.35 23 ILE D CA 1
ATOM 3645 C C . ILE D 2 23 ? 30.383 25.237 6.530 1.00 18.02 23 ILE D C 1
ATOM 3646 O O . ILE D 2 23 ? 30.070 25.085 7.708 1.00 17.61 23 ILE D O 1
ATOM 3651 N N . GLY D 2 24 ? 31.163 24.369 5.887 1.00 17.36 24 GLY D N 1
ATOM 3652 C CA . GLY D 2 24 ? 31.637 23.154 6.553 1.00 17.57 24 GLY D CA 1
ATOM 3653 C C . GLY D 2 24 ? 32.377 23.401 7.854 1.00 17.55 24 GLY D C 1
ATOM 3654 O O . GLY D 2 24 ? 32.019 22.844 8.890 1.00 17.81 24 GLY D O 1
ATOM 3655 N N . PRO D 2 25 ? 33.440 24.219 7.808 1.00 17.73 25 PRO D N 1
ATOM 3656 C CA . PRO D 2 25 ? 34.142 24.554 9.030 1.00 17.59 25 PRO D CA 1
ATOM 3657 C C . PRO D 2 25 ? 33.250 25.186 10.104 1.00 17.26 25 PRO D C 1
ATOM 3658 O O . PRO D 2 25 ? 33.420 24.893 11.281 1.00 17.33 25 PRO D O 1
ATOM 3662 N N . GLN D 2 26 ? 32.316 26.043 9.715 1.00 16.64 26 GLN D N 1
ATOM 3663 C CA . GLN D 2 26 ? 31.387 26.641 10.689 1.00 16.73 26 GLN D CA 1
ATOM 3664 C C . GLN D 2 26 ? 30.475 25.599 11.351 1.00 16.39 26 GLN D C 1
ATOM 3665 O O . GLN D 2 26 ? 30.237 25.654 12.557 1.00 15.74 26 GLN D O 1
ATOM 3671 N N . ALA D 2 27 ? 29.958 24.666 10.558 1.00 16.08 27 ALA D N 1
ATOM 3672 C CA . ALA D 2 27 ? 29.024 23.645 11.059 1.00 16.01 27 ALA D CA 1
ATOM 3673 C C . ALA D 2 27 ? 29.709 22.699 12.050 1.00 16.35 27 ALA D C 1
ATOM 3674 O O . ALA D 2 27 ? 29.159 22.375 13.117 1.00 15.39 27 ALA D O 1
ATOM 3676 N N . LEU D 2 28 ? 30.920 22.265 11.709 1.00 16.24 28 LEU D N 1
ATOM 3677 C CA . LEU D 2 28 ? 31.623 21.305 12.546 1.00 16.68 28 LEU D CA 1
ATOM 3678 C C . LEU D 2 28 ? 32.068 21.947 13.852 1.00 16.47 28 LEU D C 1
ATOM 3679 O O . LEU D 2 28 ? 31.893 21.373 14.919 1.00 16.15 28 LEU D O 1
ATOM 3684 N N . ALA D 2 29 ? 32.612 23.157 13.766 1.00 16.47 29 ALA D N 1
ATOM 3685 C CA . ALA D 2 29 ? 32.954 23.890 14.979 1.00 16.36 29 ALA D CA 1
ATOM 3686 C C . ALA D 2 29 ? 31.718 24.082 15.852 1.00 16.54 29 ALA D C 1
ATOM 3687 O O . ALA D 2 29 ? 31.773 23.942 17.077 1.00 16.66 29 ALA D O 1
ATOM 3689 N N . ARG D 2 30 ? 30.584 24.388 15.227 1.00 15.73 30 ARG D N 1
ATOM 3690 C CA . ARG D 2 30 ? 29.342 24.565 15.977 1.00 15.58 30 ARG D CA 1
ATOM 3691 C C . ARG D 2 30 ? 28.915 23.279 16.698 1.00 15.28 30 ARG D C 1
ATOM 3692 O O . ARG D 2 30 ? 28.550 23.317 17.884 1.00 14.50 30 ARG D O 1
ATOM 3700 N N . LEU D 2 31 ? 28.987 22.148 16.001 1.00 14.60 31 LEU D N 1
ATOM 3701 C CA . LEU D 2 31 ? 28.670 20.840 16.579 1.00 14.45 31 LEU D CA 1
ATOM 3702 C C . LEU D 2 31 ? 29.491 20.557 17.832 1.00 15.08 31 LEU D C 1
ATOM 3703 O O . LEU D 2 31 ? 28.951 20.146 18.859 1.00 15.17 31 LEU D O 1
ATOM 3708 N N . LEU D 2 32 ? 30.797 20.794 17.741 1.00 15.48 32 LEU D N 1
ATOM 3709 C CA . LEU D 2 32 ? 31.727 20.472 18.815 1.00 16.39 32 LEU D CA 1
ATOM 3710 C C . LEU D 2 32 ? 31.394 21.295 20.053 1.00 16.43 32 LEU D C 1
ATOM 3711 O O . LEU D 2 32 ? 31.611 20.851 21.170 1.00 16.71 32 LEU D O 1
ATOM 3716 N N . ILE D 2 33 ? 30.850 22.489 19.844 1.00 15.75 33 ILE D N 1
ATOM 3717 C CA . ILE D 2 33 ? 30.479 23.358 20.958 1.00 15.49 33 ILE D CA 1
ATOM 3718 C C . ILE D 2 33 ? 29.080 23.069 21.510 1.00 15.99 33 ILE D C 1
ATOM 3719 O O . ILE D 2 33 ? 28.882 23.002 22.728 1.00 14.73 33 ILE D O 1
ATOM 3724 N N . VAL D 2 34 ? 28.110 22.884 20.624 1.00 15.22 34 VAL D N 1
ATOM 3725 C CA . VAL D 2 34 ? 26.718 22.701 21.047 1.00 15.30 34 VAL D CA 1
ATOM 3726 C C . VAL D 2 34 ? 26.405 21.274 21.518 1.00 15.30 34 VAL D C 1
ATOM 3727 O O . VAL D 2 34 ? 25.544 21.060 22.380 1.00 15.29 34 VAL D O 1
ATOM 3731 N N . SER D 2 35 ? 27.110 20.306 20.951 1.00 14.77 35 SER D N 1
ATOM 3732 C CA . SER D 2 35 ? 26.970 18.897 21.316 1.00 14.63 35 SER D CA 1
ATOM 3733 C C . SER D 2 35 ? 28.363 18.384 21.685 1.00 14.77 35 SER D C 1
ATOM 3734 O O . SER D 2 35 ? 28.954 17.610 20.944 1.00 14.38 35 SER D O 1
ATOM 3737 N N . PRO D 2 36 ? 28.901 18.837 22.834 1.00 14.96 36 PRO D N 1
ATOM 3738 C CA . PRO D 2 36 ? 30.336 18.677 23.102 1.00 15.10 36 PRO D CA 1
ATOM 3739 C C . PRO D 2 36 ? 30.837 17.242 23.280 1.00 15.67 36 PRO D C 1
ATOM 3740 O O . PRO D 2 36 ? 32.046 17.022 23.177 1.00 16.21 36 PRO D O 1
ATOM 3744 N N . TRP D 2 37 ? 29.935 16.283 23.519 1.00 15.30 37 TRP D N 1
ATOM 3745 C CA . TRP D 2 37 ? 30.316 14.860 23.536 1.00 14.96 37 TRP D CA 1
ATOM 3746 C C . TRP D 2 37 ? 30.977 14.434 22.225 1.00 15.48 37 TRP D C 1
ATOM 3747 O O . TRP D 2 37 ? 31.750 13.476 22.202 1.00 15.73 37 TRP D O 1
ATOM 3758 N N . THR D 2 38 ? 30.691 15.166 21.147 1.00 14.58 38 THR D N 1
ATOM 3759 C CA . THR D 2 38 ? 31.278 14.869 19.840 1.00 15.60 38 THR D CA 1
ATOM 3760 C C . THR D 2 38 ? 32.796 15.084 19.833 1.00 16.37 38 THR D C 1
ATOM 3761 O O . THR D 2 38 ? 33.478 14.561 18.972 1.00 16.96 38 THR D O 1
ATOM 3765 N N . GLN D 2 39 ? 33.308 15.854 20.792 1.00 18.01 39 GLN D N 1
ATOM 3766 C CA . GLN D 2 39 ? 34.755 16.074 20.901 1.00 19.11 39 GLN D CA 1
ATOM 3767 C C . GLN D 2 39 ? 35.552 14.781 21.119 1.00 19.95 39 GLN D C 1
ATOM 3768 O O . GLN D 2 39 ? 36.759 14.740 20.828 1.00 20.78 39 GLN D O 1
ATOM 3774 N N . ARG D 2 40 ? 34.875 13.741 21.616 1.00 19.89 40 ARG D N 1
ATOM 3775 C CA A ARG D 2 40 ? 35.397 12.364 21.772 0.50 20.00 40 ARG D CA 1
ATOM 3776 C CA B ARG D 2 40 ? 35.586 12.491 21.835 0.50 20.07 40 ARG D CA 1
ATOM 3777 C C . ARG D 2 40 ? 36.203 11.911 20.554 1.00 20.10 40 ARG D C 1
ATOM 3778 O O . ARG D 2 40 ? 37.089 11.071 20.642 1.00 20.70 40 ARG D O 1
ATOM 3793 N N . HIS D 2 41 ? 35.829 12.440 19.391 1.00 19.54 41 HIS D N 1
ATOM 3794 C CA . HIS D 2 41 ? 36.365 11.977 18.109 1.00 19.35 41 HIS D CA 1
ATOM 3795 C C . HIS D 2 41 ? 37.486 12.829 17.524 1.00 20.01 41 HIS D C 1
ATOM 3796 O O . HIS D 2 41 ? 38.094 12.455 16.524 1.00 20.32 41 HIS D O 1
ATOM 3803 N N . PHE D 2 42 ? 37.766 13.951 18.168 1.00 20.93 42 PHE D N 1
ATOM 3804 C CA . PHE D 2 42 ? 38.650 14.959 17.586 1.00 22.03 42 PHE D CA 1
ATOM 3805 C C . PHE D 2 42 ? 39.755 15.410 18.532 1.00 23.06 42 PHE D C 1
ATOM 3806 O O . PHE D 2 42 ? 40.370 16.450 18.314 1.00 23.64 42 PHE D O 1
ATOM 3814 N N . SER D 2 43 ? 40.029 14.619 19.565 1.00 24.37 43 SER D N 1
ATOM 3815 C CA . SER D 2 43 ? 40.998 15.024 20.584 1.00 25.53 43 SER D CA 1
ATOM 3816 C C . SER D 2 43 ? 42.431 15.097 20.040 1.00 26.07 43 SER D C 1
ATOM 3817 O O . SER D 2 43 ? 43.290 15.740 20.639 1.00 26.54 43 SER D O 1
ATOM 3820 N N . THR D 2 44 ? 42.663 14.447 18.901 1.00 26.47 44 THR D N 1
ATOM 3821 C CA . THR D 2 44 ? 43.953 14.475 18.203 1.00 27.03 44 THR D CA 1
ATOM 3822 C C . THR D 2 44 ? 44.081 15.666 17.246 1.00 27.41 44 THR D C 1
ATOM 3823 O O . THR D 2 44 ? 45.120 15.840 16.593 1.00 27.60 44 THR D O 1
ATOM 3827 N N . PHE D 2 45 ? 43.036 16.488 17.173 1.00 27.76 45 PHE D N 1
ATOM 3828 C CA . PHE D 2 45 ? 42.978 17.596 16.208 1.00 28.18 45 PHE D CA 1
ATOM 3829 C C . PHE D 2 45 ? 43.565 18.905 16.745 1.00 28.52 45 PHE D C 1
ATOM 3830 O O . PHE D 2 45 ? 43.372 19.972 16.157 1.00 28.43 45 PHE D O 1
ATOM 3838 N N . GLY D 2 46 ? 44.290 18.816 17.857 1.00 29.10 46 GLY D N 1
ATOM 3839 C CA . GLY D 2 46 ? 44.960 19.968 18.444 1.00 30.13 46 GLY D CA 1
ATOM 3840 C C . GLY D 2 46 ? 44.151 20.678 19.513 1.00 30.69 46 GLY D C 1
ATOM 3841 O O . GLY D 2 46 ? 43.569 20.045 20.397 1.00 31.00 46 GLY D O 1
ATOM 3842 N N . ASN D 2 47 ? 44.112 22.003 19.414 1.00 31.05 47 ASN D N 1
ATOM 3843 C CA . ASN D 2 47 ? 43.508 22.854 20.428 1.00 31.65 47 ASN D CA 1
ATOM 3844 C C . ASN D 2 47 ? 41.972 22.914 20.376 1.00 31.94 47 ASN D C 1
ATOM 3845 O O . ASN D 2 47 ? 41.396 23.512 19.466 1.00 31.56 47 ASN D O 1
ATOM 3850 N N . LEU D 2 48 ? 41.327 22.291 21.366 1.00 32.28 48 LEU D N 1
ATOM 3851 C CA . LEU D 2 48 ? 39.864 22.322 21.515 1.00 32.95 48 LEU D CA 1
ATOM 3852 C C . LEU D 2 48 ? 39.431 22.738 22.921 1.00 33.45 48 LEU D C 1
ATOM 3853 O O . LEU D 2 48 ? 38.293 22.470 23.332 1.00 33.54 48 LEU D O 1
ATOM 3858 N N . SER D 2 49 ? 40.338 23.392 23.649 1.00 33.76 49 SER D N 1
ATOM 3859 C CA . SER D 2 49 ? 40.119 23.736 25.060 1.00 34.19 49 SER D CA 1
ATOM 3860 C C . SER D 2 49 ? 38.970 24.719 25.288 1.00 34.16 49 SER D C 1
ATOM 3861 O O . SER D 2 49 ? 38.265 24.631 26.298 1.00 34.62 49 SER D O 1
ATOM 3864 N N . THR D 2 50 ? 38.792 25.652 24.353 1.00 33.67 50 THR D N 1
ATOM 3865 C CA . THR D 2 50 ? 37.733 26.654 24.448 1.00 33.15 50 THR D CA 1
ATOM 3866 C C . THR D 2 50 ? 36.940 26.739 23.139 1.00 32.50 50 THR D C 1
ATOM 3867 O O . THR D 2 50 ? 37.435 26.314 22.087 1.00 32.14 50 THR D O 1
ATOM 3871 N N . PRO D 2 51 ? 35.703 27.278 23.197 1.00 31.80 51 PRO D N 1
ATOM 3872 C CA . PRO D 2 51 ? 34.973 27.582 21.969 1.00 31.30 51 PRO D CA 1
ATOM 3873 C C . PRO D 2 51 ? 35.799 28.408 20.982 1.00 30.56 51 PRO D C 1
ATOM 3874 O O . PRO D 2 51 ? 35.776 28.122 19.787 1.00 30.36 51 PRO D O 1
ATOM 3878 N N . ALA D 2 52 ? 36.529 29.409 21.475 1.00 30.10 52 ALA D N 1
ATOM 3879 C CA . ALA D 2 52 ? 37.394 30.224 20.613 1.00 29.31 52 ALA D CA 1
ATOM 3880 C C . ALA D 2 52 ? 38.463 29.370 19.926 1.00 28.87 52 ALA D C 1
ATOM 3881 O O . ALA D 2 52 ? 38.716 29.530 18.726 1.00 29.03 52 ALA D O 1
ATOM 3883 N N . ALA D 2 53 ? 39.062 28.452 20.687 1.00 28.18 53 ALA D N 1
ATOM 3884 C CA . ALA D 2 53 ? 40.080 27.542 20.169 1.00 27.52 53 ALA D CA 1
ATOM 3885 C C . ALA D 2 53 ? 39.507 26.631 19.083 1.00 26.92 53 ALA D C 1
ATOM 3886 O O . ALA D 2 53 ? 40.128 26.432 18.038 1.00 26.83 53 ALA D O 1
ATOM 3888 N N . ILE D 2 54 ? 38.309 26.103 19.335 1.00 26.17 54 ILE D N 1
ATOM 3889 C CA . ILE D 2 54 ? 37.602 25.255 18.374 1.00 25.54 54 ILE D CA 1
ATOM 3890 C C . ILE D 2 54 ? 37.307 26.021 17.088 1.00 25.53 54 ILE D C 1
ATOM 3891 O O . ILE D 2 54 ? 37.536 25.507 15.988 1.00 25.03 54 ILE D O 1
ATOM 3896 N N . MET D 2 55 ? 36.819 27.252 17.241 1.00 25.95 55 MET D N 1
ATOM 3897 C CA A MET D 2 55 ? 36.478 28.121 16.111 0.50 26.34 55 MET D CA 1
ATOM 3898 C CA B MET D 2 55 ? 36.475 28.092 16.096 0.50 26.41 55 MET D CA 1
ATOM 3899 C C . MET D 2 55 ? 37.683 28.464 15.231 1.00 26.48 55 MET D C 1
ATOM 3900 O O . MET D 2 55 ? 37.551 28.623 14.016 1.00 27.12 55 MET D O 1
ATOM 3909 N N . GLY D 2 56 ? 38.853 28.589 15.856 1.00 26.73 56 GLY D N 1
ATOM 3910 C CA . GLY D 2 56 ? 40.086 28.941 15.140 1.00 26.52 56 GLY D CA 1
ATOM 3911 C C . GLY D 2 56 ? 40.927 27.748 14.717 1.00 26.52 56 GLY D C 1
ATOM 3912 O O . GLY D 2 56 ? 41.977 27.914 14.091 1.00 26.78 56 GLY D O 1
ATOM 3913 N N . ASN D 2 57 ? 40.462 26.546 15.047 1.00 25.66 57 ASN D N 1
ATOM 3914 C CA . ASN D 2 57 ? 41.218 25.316 14.813 1.00 24.96 57 ASN D CA 1
ATOM 3915 C C . ASN D 2 57 ? 41.256 24.915 13.330 1.00 24.66 57 ASN D C 1
ATOM 3916 O O . ASN D 2 57 ? 40.220 24.582 12.753 1.00 24.23 57 ASN D O 1
ATOM 3921 N N . PRO D 2 58 ? 42.455 24.940 12.705 1.00 23.96 58 PRO D N 1
ATOM 3922 C CA . PRO D 2 58 ? 42.528 24.670 11.264 1.00 23.78 58 PRO D CA 1
ATOM 3923 C C . PRO D 2 58 ? 42.304 23.204 10.894 1.00 23.39 58 PRO D C 1
ATOM 3924 O O . PRO D 2 58 ? 41.916 22.910 9.758 1.00 23.12 58 PRO D O 1
ATOM 3928 N N . ALA D 2 59 ? 42.537 22.287 11.836 1.00 23.24 59 ALA D N 1
ATOM 3929 C CA . ALA D 2 59 ? 42.295 20.867 11.570 1.00 23.02 59 ALA D CA 1
ATOM 3930 C C . ALA D 2 59 ? 40.796 20.589 11.558 1.00 22.69 59 ALA D C 1
ATOM 3931 O O . ALA D 2 59 ? 40.292 19.884 10.681 1.00 22.59 59 ALA D O 1
ATOM 3933 N N . VAL D 2 60 ? 40.087 21.165 12.526 1.00 22.36 60 VAL D N 1
ATOM 3934 C CA . VAL D 2 60 ? 38.622 21.122 12.536 1.00 22.43 60 VAL D CA 1
ATOM 3935 C C . VAL D 2 60 ? 38.061 21.717 11.235 1.00 22.51 60 VAL D C 1
ATOM 3936 O O . VAL D 2 60 ? 37.175 21.131 10.603 1.00 22.06 60 VAL D O 1
ATOM 3940 N N . ALA D 2 61 ? 38.599 22.862 10.825 1.00 22.71 61 ALA D N 1
ATOM 3941 C CA . ALA D 2 61 ? 38.152 23.531 9.611 1.00 23.08 61 ALA D CA 1
ATOM 3942 C C . ALA D 2 61 ? 38.339 22.664 8.359 1.00 23.35 61 ALA D C 1
ATOM 3943 O O . ALA D 2 61 ? 37.403 22.494 7.574 1.00 23.28 61 ALA D O 1
ATOM 3945 N N . LYS D 2 62 ? 39.542 22.110 8.180 1.00 23.62 62 LYS D N 1
ATOM 3946 C CA . LYS D 2 62 ? 39.826 21.222 7.049 1.00 24.31 62 LYS D CA 1
ATOM 3947 C C . LYS D 2 62 ? 38.836 20.063 7.017 1.00 23.88 62 LYS D C 1
ATOM 3948 O O . LYS D 2 62 ? 38.333 19.687 5.954 1.00 24.06 62 LYS D O 1
ATOM 3954 N N . HIS D 2 63 ? 38.559 19.504 8.190 1.00 23.08 63 HIS D N 1
ATOM 3955 C CA . HIS D 2 63 ? 37.638 18.385 8.286 1.00 23.17 63 HIS D CA 1
ATOM 3956 C C . HIS D 2 63 ? 36.173 18.746 8.026 1.00 22.23 63 HIS D C 1
ATOM 3957 O O . HIS D 2 63 ? 35.415 17.927 7.487 1.00 22.43 63 HIS D O 1
ATOM 3964 N N . GLY D 2 64 ? 35.777 19.952 8.430 1.00 21.49 64 GLY D N 1
ATOM 3965 C CA . GLY D 2 64 ? 34.442 20.469 8.136 1.00 19.75 64 GLY D CA 1
ATOM 3966 C C . GLY D 2 64 ? 34.222 20.566 6.642 1.00 19.27 64 GLY D C 1
ATOM 3967 O O . GLY D 2 64 ? 33.146 20.250 6.146 1.00 18.64 64 GLY D O 1
ATOM 3968 N N . LYS D 2 65 ? 35.268 20.983 5.922 1.00 18.84 65 LYS D N 1
ATOM 3969 C CA . LYS D 2 65 ? 35.240 21.011 4.460 1.00 18.91 65 LYS D CA 1
ATOM 3970 C C . LYS D 2 65 ? 35.032 19.613 3.875 1.00 19.08 65 LYS D C 1
ATOM 3971 O O . LYS D 2 65 ? 34.231 19.426 2.960 1.00 18.81 65 LYS D O 1
ATOM 3977 N N . THR D 2 66 ? 35.767 18.634 4.396 1.00 20.07 66 THR D N 1
ATOM 3978 C CA . THR D 2 66 ? 35.622 17.247 3.969 1.00 20.81 66 THR D CA 1
ATOM 3979 C C . THR D 2 66 ? 34.183 16.727 4.177 1.00 20.69 66 THR D C 1
ATOM 3980 O O . THR D 2 66 ? 33.616 16.099 3.275 1.00 20.62 66 THR D O 1
ATOM 3984 N N . VAL D 2 67 ? 33.607 16.998 5.351 1.00 21.35 67 VAL D N 1
ATOM 3985 C CA . VAL D 2 67 ? 32.210 16.654 5.660 1.00 22.19 67 VAL D CA 1
ATOM 3986 C C . VAL D 2 67 ? 31.258 17.203 4.610 1.00 21.87 67 VAL D C 1
ATOM 3987 O O . VAL D 2 67 ? 30.461 16.466 4.035 1.00 21.58 67 VAL D O 1
ATOM 3991 N N . MET D 2 68 ? 31.355 18.504 4.365 1.00 22.26 68 MET D N 1
ATOM 3992 C CA . MET D 2 68 ? 30.482 19.183 3.425 1.00 23.17 68 MET D CA 1
ATOM 3993 C C . MET D 2 68 ? 30.633 18.681 1.999 1.00 23.09 68 MET D C 1
ATOM 3994 O O . MET D 2 68 ? 29.637 18.486 1.296 1.00 23.79 68 MET D O 1
ATOM 3999 N N . HIS D 2 69 ? 31.871 18.471 1.563 1.00 23.20 69 HIS D N 1
ATOM 4000 C CA . HIS D 2 69 ? 32.073 17.943 0.221 1.00 23.20 69 HIS D CA 1
ATOM 4001 C C . HIS D 2 69 ? 31.605 16.499 0.119 1.00 22.44 69 HIS D C 1
ATOM 4002 O O . HIS D 2 69 ? 31.262 16.031 -0.963 1.00 22.93 69 HIS D O 1
ATOM 4009 N N . GLY D 2 70 ? 31.534 15.813 1.261 1.00 22.22 70 GLY D N 1
ATOM 4010 C CA . GLY D 2 70 ? 30.879 14.507 1.330 1.00 21.94 70 GLY D CA 1
ATOM 4011 C C . GLY D 2 70 ? 29.400 14.545 0.961 1.00 21.80 70 GLY D C 1
ATOM 4012 O O . GLY D 2 70 ? 28.844 13.532 0.540 1.00 21.92 70 GLY D O 1
ATOM 4013 N N . LEU D 2 71 ? 28.768 15.711 1.113 1.00 22.03 71 LEU D N 1
ATOM 4014 C CA A LEU D 2 71 ? 27.361 15.889 0.743 0.50 22.26 71 LEU D CA 1
ATOM 4015 C CA B LEU D 2 71 ? 27.360 15.882 0.747 0.50 22.23 71 LEU D CA 1
ATOM 4016 C C . LEU D 2 71 ? 27.170 16.186 -0.743 1.00 22.23 71 LEU D C 1
ATOM 4017 O O . LEU D 2 71 ? 26.053 16.097 -1.257 1.00 22.06 71 LEU D O 1
ATOM 4026 N N . ASP D 2 72 ? 28.266 16.532 -1.428 1.00 22.52 72 ASP D N 1
ATOM 4027 C CA . ASP D 2 72 ? 28.236 16.857 -2.856 1.00 22.87 72 ASP D CA 1
ATOM 4028 C C . ASP D 2 72 ? 27.640 15.748 -3.699 1.00 22.58 72 ASP D C 1
ATOM 4029 O O . ASP D 2 72 ? 26.786 16.012 -4.543 1.00 22.18 72 ASP D O 1
ATOM 4034 N N . ARG D 2 73 ? 28.085 14.506 -3.481 1.00 23.24 73 ARG D N 1
ATOM 4035 C CA . ARG D 2 73 ? 27.589 13.396 -4.305 1.00 23.74 73 ARG D CA 1
ATOM 4036 C C . ARG D 2 73 ? 26.158 13.025 -4.012 1.00 22.73 73 ARG D C 1
ATOM 4037 O O . ARG D 2 73 ? 25.498 12.432 -4.866 1.00 22.95 73 ARG D O 1
ATOM 4045 N N . ALA D 2 74 ? 25.679 13.365 -2.812 1.00 22.14 74 ALA D N 1
ATOM 4046 C CA . ALA D 2 74 ? 24.270 13.212 -2.493 1.00 21.56 74 ALA D CA 1
ATOM 4047 C C . ALA D 2 74 ? 23.453 14.183 -3.353 1.00 21.00 74 ALA D C 1
ATOM 4048 O O . ALA D 2 74 ? 22.492 13.781 -4.012 1.00 21.12 74 ALA D O 1
ATOM 4050 N N . VAL D 2 75 ? 23.850 15.455 -3.360 1.00 21.90 75 VAL D N 1
ATOM 4051 C CA . VAL D 2 75 ? 23.199 16.458 -4.211 1.00 22.52 75 VAL D CA 1
ATOM 4052 C C . VAL D 2 75 ? 23.261 16.043 -5.695 1.00 23.66 75 VAL D C 1
ATOM 4053 O O . VAL D 2 75 ? 22.291 16.227 -6.428 1.00 23.84 75 VAL D O 1
ATOM 4057 N N . GLN D 2 76 ? 24.385 15.450 -6.105 1.00 24.90 76 GLN D N 1
ATOM 4058 C CA . GLN D 2 76 ? 24.608 15.020 -7.500 1.00 26.23 76 GLN D CA 1
ATOM 4059 C C . GLN D 2 76 ? 23.639 13.930 -7.964 1.00 26.23 76 GLN D C 1
ATOM 4060 O O . GLN D 2 76 ? 23.227 13.902 -9.133 1.00 26.49 76 GLN D O 1
ATOM 4066 N N . ASN D 2 77 ? 23.296 13.018 -7.058 1.00 25.50 77 ASN D N 1
ATOM 4067 C CA . ASN D 2 77 ? 22.294 11.997 -7.354 1.00 24.99 77 ASN D CA 1
ATOM 4068 C C . ASN D 2 77 ? 21.379 11.767 -6.164 1.00 24.25 77 ASN D C 1
ATOM 4069 O O . ASN D 2 77 ? 21.633 10.900 -5.324 1.00 23.46 77 ASN D O 1
ATOM 4074 N N . LEU D 2 78 ? 20.302 12.545 -6.129 1.00 23.97 78 LEU D N 1
ATOM 4075 C CA . LEU D 2 78 ? 19.326 12.502 -5.051 1.00 23.92 78 LEU D CA 1
ATOM 4076 C C . LEU D 2 78 ? 18.566 11.186 -5.016 1.00 24.11 78 LEU D C 1
ATOM 4077 O O . LEU D 2 78 ? 17.872 10.897 -4.048 1.00 23.99 78 LEU D O 1
ATOM 4082 N N . ASP D 2 7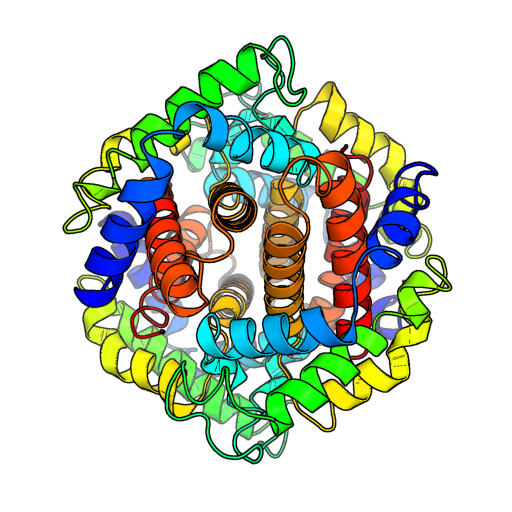9 ? 18.704 10.387 -6.075 1.00 23.72 79 ASP D N 1
ATOM 4083 C CA . ASP D 2 79 ? 17.936 9.155 -6.215 1.00 23.62 79 ASP D CA 1
ATOM 4084 C C . ASP D 2 79 ? 18.711 7.908 -5.794 1.00 22.74 79 ASP D C 1
ATOM 4085 O O . ASP D 2 79 ? 18.182 6.794 -5.829 1.00 23.76 79 ASP D O 1
ATOM 4090 N N . ASP D 2 80 ? 19.954 8.100 -5.374 1.00 21.20 80 ASP D N 1
ATOM 4091 C CA . ASP D 2 80 ? 20.801 6.972 -4.989 1.00 20.60 80 ASP D CA 1
ATOM 4092 C C . ASP D 2 80 ? 21.633 7.294 -3.751 1.00 19.55 80 ASP D C 1
ATOM 4093 O O . ASP D 2 80 ? 22.751 6.808 -3.601 1.00 19.16 80 ASP D O 1
ATOM 4098 N N . ILE D 2 81 ? 21.067 8.087 -2.839 1.00 18.36 81 ILE D N 1
ATOM 4099 C CA . ILE D 2 81 ? 21.795 8.493 -1.643 1.00 17.86 81 ILE D CA 1
ATOM 4100 C C . ILE D 2 81 ? 22.147 7.321 -0.719 1.00 17.60 81 ILE D C 1
ATOM 4101 O O . ILE D 2 81 ? 23.254 7.278 -0.188 1.00 16.86 81 ILE D O 1
ATOM 4106 N N . LYS D 2 82 ? 21.230 6.368 -0.552 1.00 18.50 82 LYS D N 1
ATOM 4107 C CA . LYS D 2 82 ? 21.504 5.173 0.262 1.00 19.84 82 LYS D CA 1
ATOM 4108 C C . LYS D 2 82 ? 22.818 4.473 -0.123 1.00 20.48 82 LYS D C 1
ATOM 4109 O O . LYS D 2 82 ? 23.626 4.122 0.743 1.00 21.09 82 LYS D O 1
ATOM 4115 N N . ASN D 2 83 ? 23.035 4.285 -1.423 1.00 20.88 83 ASN D N 1
ATOM 4116 C CA . ASN D 2 83 ? 24.227 3.568 -1.896 1.00 21.41 83 ASN D CA 1
ATOM 4117 C C . ASN D 2 83 ? 25.487 4.407 -1.943 1.00 21.55 83 ASN D C 1
ATOM 4118 O O . ASN D 2 83 ? 26.594 3.882 -1.911 1.00 21.91 83 ASN D O 1
ATOM 4123 N N . THR D 2 84 ? 25.308 5.716 -2.008 1.00 21.88 84 THR D N 1
ATOM 4124 C CA . THR D 2 84 ? 26.417 6.660 -2.019 1.00 22.05 84 THR D CA 1
ATOM 4125 C C . THR D 2 84 ? 27.233 6.635 -0.716 1.00 21.82 84 THR D C 1
ATOM 4126 O O . THR D 2 84 ? 28.437 6.901 -0.722 1.00 21.85 84 THR D O 1
ATOM 4130 N N . TYR D 2 85 ? 26.587 6.286 0.396 1.00 21.26 85 TYR D N 1
ATOM 4131 C CA . TYR D 2 85 ? 27.239 6.374 1.703 1.00 20.81 85 TYR D CA 1
ATOM 4132 C C . TYR D 2 85 ? 27.614 5.059 2.382 1.00 20.48 85 TYR D C 1
ATOM 4133 O O . TYR D 2 85 ? 28.014 5.050 3.552 1.00 20.38 85 TYR D O 1
ATOM 4142 N N . VAL D 2 86 ? 27.529 3.955 1.645 1.00 19.92 86 VAL D N 1
ATOM 4143 C CA . VAL D 2 86 ? 27.792 2.631 2.223 1.00 20.02 86 VAL D CA 1
ATOM 4144 C C . VAL D 2 86 ? 29.174 2.534 2.864 1.00 20.31 86 VAL D C 1
ATOM 4145 O O . VAL D 2 86 ? 29.317 2.152 4.024 1.00 20.09 86 VAL D O 1
ATOM 4149 N N . THR D 2 87 ? 30.195 2.891 2.095 1.00 20.55 87 THR D N 1
ATOM 4150 C CA . THR D 2 87 ? 31.564 2.864 2.564 1.00 21.11 87 THR D CA 1
ATOM 4151 C C . THR D 2 87 ? 31.789 3.806 3.745 1.00 20.05 87 THR D C 1
ATOM 4152 O O . THR D 2 87 ? 32.463 3.460 4.720 1.00 19.91 87 THR D O 1
ATOM 4156 N N . LEU D 2 88 ? 31.243 5.010 3.632 1.00 19.65 88 LEU D N 1
ATOM 4157 C CA . LEU D 2 88 ? 31.388 6.006 4.684 1.00 18.78 88 LEU D CA 1
ATOM 4158 C C . LEU D 2 88 ? 30.694 5.567 5.964 1.00 17.87 88 LEU D C 1
ATOM 4159 O O . LEU D 2 88 ? 31.211 5.787 7.071 1.00 17.08 88 LEU D O 1
ATOM 4164 N N . SER D 2 89 ? 29.542 4.932 5.793 1.00 17.36 89 SER D N 1
ATOM 4165 C CA . SER D 2 89 ? 28.777 4.417 6.924 1.00 16.72 89 SER D CA 1
ATOM 4166 C C . SER D 2 89 ? 29.557 3.368 7.719 1.00 17.42 89 SER D C 1
ATOM 4167 O O . SER D 2 89 ? 29.695 3.485 8.935 1.00 16.66 89 SER D O 1
ATOM 4170 N N . VAL D 2 90 ? 30.105 2.351 7.048 1.00 17.09 90 VAL D N 1
ATOM 4171 C CA . VAL D 2 90 ? 30.869 1.351 7.815 1.00 17.67 90 VAL D CA 1
ATOM 4172 C C . VAL D 2 90 ? 32.134 1.910 8.442 1.00 17.23 90 VAL D C 1
ATOM 4173 O O . VAL D 2 90 ? 32.528 1.473 9.519 1.00 17.54 90 VAL D O 1
ATOM 4177 N N . MET D 2 91 ? 32.759 2.891 7.791 1.00 17.02 91 MET D N 1
ATOM 4178 C CA . MET D 2 91 ? 33.931 3.522 8.363 1.00 17.55 91 MET D CA 1
ATOM 4179 C C . MET D 2 91 ? 33.588 4.209 9.696 1.00 17.05 91 MET D C 1
ATOM 4180 O O . MET D 2 91 ? 34.293 4.041 10.695 1.00 17.01 91 MET D O 1
ATOM 4185 N N . HIS D 2 92 ? 32.500 4.970 9.698 1.00 17.13 92 HIS D N 1
ATOM 4186 C CA . HIS D 2 92 ? 32.118 5.701 10.895 1.00 16.68 92 HIS D CA 1
ATOM 4187 C C . HIS D 2 92 ? 31.677 4.757 12.002 1.00 16.74 92 HIS D C 1
ATOM 4188 O O . HIS D 2 92 ? 31.893 5.039 13.179 1.00 16.47 92 HIS D O 1
ATOM 4195 N N . SER D 2 93 ? 31.095 3.626 11.615 1.00 16.62 93 SER D N 1
ATOM 4196 C CA . SER D 2 93 ? 30.692 2.622 12.592 1.00 17.58 93 SER D CA 1
ATOM 4197 C C . SER D 2 93 ? 31.860 1.819 13.143 1.00 18.71 93 SER D C 1
ATOM 4198 O O . SER D 2 93 ? 32.145 1.858 14.340 1.00 19.70 93 SER D O 1
ATOM 4201 N N . GLU D 2 94 ? 32.542 1.111 12.247 1.00 18.72 94 GLU D N 1
ATOM 4202 C CA A GLU D 2 94 ? 33.494 0.065 12.619 0.50 19.57 94 GLU D CA 1
ATOM 4203 C CA B GLU D 2 94 ? 33.481 0.082 12.669 0.50 19.39 94 GLU D CA 1
ATOM 4204 C C . GLU D 2 94 ? 34.915 0.564 12.882 1.00 19.50 94 GLU D C 1
ATOM 4205 O O . GLU D 2 94 ? 35.658 -0.041 13.651 1.00 20.54 94 GLU D O 1
ATOM 4216 N N . LYS D 2 95 ? 35.297 1.657 12.229 1.00 19.52 95 LYS D N 1
ATOM 4217 C CA . LYS D 2 95 ? 36.624 2.231 12.452 1.00 19.78 95 LYS D CA 1
ATOM 4218 C C . LYS D 2 95 ? 36.600 3.355 13.489 1.00 19.07 95 LYS D C 1
ATOM 4219 O O . LYS D 2 95 ? 37.420 3.384 14.403 1.00 19.66 95 LYS D O 1
ATOM 4225 N N . LEU D 2 96 ? 35.646 4.268 13.353 1.00 18.08 96 LEU D N 1
ATOM 4226 C CA . LEU D 2 96 ? 35.658 5.492 14.145 1.00 17.53 96 LEU D CA 1
ATOM 4227 C C . LEU D 2 96 ? 34.746 5.432 15.368 1.00 16.33 96 LEU D C 1
ATOM 4228 O O . LEU D 2 96 ? 34.889 6.236 16.289 1.00 16.77 96 LEU D O 1
ATOM 4233 N N . PHE D 2 97 ? 33.819 4.476 15.368 1.00 15.84 97 PHE D N 1
ATOM 4234 C CA . PHE D 2 97 ? 32.846 4.287 16.464 1.00 15.06 97 PHE D CA 1
ATOM 4235 C C . PHE D 2 97 ? 32.059 5.541 16.804 1.00 14.23 97 PHE D C 1
ATOM 4236 O O . PHE D 2 97 ? 31.889 5.883 17.979 1.00 13.39 97 PHE D O 1
ATOM 4244 N N . VAL D 2 98 ? 31.574 6.216 15.765 1.00 13.42 98 VAL D N 1
ATOM 4245 C CA . VAL D 2 98 ? 30.759 7.422 15.933 1.00 12.79 98 VAL D CA 1
ATOM 4246 C C . VAL D 2 98 ? 29.286 7.060 16.133 1.00 11.75 98 VAL D C 1
ATOM 4247 O O . VAL D 2 98 ? 28.679 6.368 15.319 1.00 12.31 98 VAL D O 1
ATOM 4251 N N . ASP D 2 99 ? 28.711 7.514 17.240 1.00 10.32 99 ASP D N 1
ATOM 4252 C CA . ASP D 2 99 ? 27.289 7.338 17.470 1.00 9.78 99 ASP D CA 1
ATOM 4253 C C . ASP D 2 99 ? 26.542 8.066 16.336 1.00 9.65 99 ASP D C 1
ATOM 4254 O O . ASP D 2 99 ? 26.700 9.267 16.157 1.00 9.40 99 ASP D O 1
ATOM 4259 N N . PRO D 2 100 ? 25.729 7.334 15.564 1.00 10.20 100 PRO D N 1
ATOM 4260 C CA . PRO D 2 100 ? 25.090 7.982 14.422 1.00 10.55 100 PRO D CA 1
ATOM 4261 C C . PRO D 2 100 ? 24.073 9.051 14.792 1.00 9.62 100 PRO D C 1
ATOM 4262 O O . PRO D 2 100 ? 23.691 9.849 13.937 1.00 9.87 100 PRO D O 1
ATOM 4266 N N . ASP D 2 101 ? 23.624 9.110 16.049 1.00 9.12 101 ASP D N 1
ATOM 4267 C CA . ASP D 2 101 ? 22.807 10.262 16.433 1.00 9.70 101 ASP D CA 1
ATOM 4268 C C . ASP D 2 101 ? 23.555 11.575 16.186 1.00 9.43 101 ASP D C 1
ATOM 4269 O O . ASP D 2 101 ? 22.946 12.628 15.952 1.00 9.75 101 ASP D O 1
ATOM 4274 N N . ASN D 2 102 ? 24.887 11.521 16.220 1.00 9.86 102 ASN D N 1
ATOM 4275 C CA . ASN D 2 102 ? 25.668 12.723 15.982 1.00 10.02 102 ASN D CA 1
ATOM 4276 C C . ASN D 2 102 ? 25.586 13.218 14.534 1.00 10.12 102 ASN D C 1
ATOM 4277 O O . ASN D 2 102 ? 25.813 14.397 14.276 1.00 10.65 102 ASN D O 1
ATOM 4282 N N . PHE D 2 103 ? 25.234 12.340 13.599 1.00 10.43 103 PHE D N 1
ATOM 4283 C CA . PHE D 2 103 ? 24.963 12.818 12.242 1.00 10.68 103 PHE D CA 1
ATOM 4284 C C . PHE D 2 103 ? 23.755 13.760 12.192 1.00 10.31 103 PHE D C 1
ATOM 4285 O O . PHE D 2 103 ? 23.772 14.758 11.481 1.00 10.77 103 PHE D O 1
ATOM 4293 N N . ARG D 2 104 ? 22.707 13.431 12.957 1.00 9.60 104 ARG D N 1
ATOM 4294 C CA . ARG D 2 104 ? 21.543 14.292 13.076 1.00 10.17 104 ARG D CA 1
ATOM 4295 C C . ARG D 2 104 ? 21.913 15.642 13.660 1.00 10.05 104 ARG D C 1
ATOM 4296 O O . ARG D 2 104 ? 21.532 16.697 13.139 1.00 9.73 104 ARG D O 1
ATOM 4304 N N . LEU D 2 105 ? 22.676 15.613 14.755 1.00 9.88 105 LEU D N 1
ATOM 4305 C CA . LEU D 2 105 ? 23.118 16.843 15.395 1.00 10.86 105 LEU D CA 1
ATOM 4306 C C . LEU D 2 105 ? 23.998 17.699 14.481 1.00 10.57 105 LEU D C 1
ATOM 4307 O O . LEU D 2 105 ? 23.850 18.919 14.457 1.00 11.12 105 LEU D O 1
ATOM 4312 N N . LEU D 2 106 ? 24.878 17.068 13.694 1.00 10.72 106 LEU D N 1
ATOM 4313 C CA . LEU D 2 106 ? 25.679 17.835 12.727 1.00 12.03 106 LEU D CA 1
ATOM 4314 C C . LEU D 2 106 ? 24.786 18.451 11.653 1.00 11.65 106 LEU D C 1
ATOM 4315 O O . LEU D 2 106 ? 24.949 19.617 11.293 1.00 12.11 106 LEU D O 1
ATOM 4320 N N . ALA D 2 107 ? 23.845 17.665 11.138 1.00 11.86 107 ALA D N 1
ATOM 4321 C CA . ALA D 2 107 ? 22.931 18.180 10.133 1.00 11.65 107 ALA D CA 1
ATOM 4322 C C . ALA D 2 107 ? 22.180 19.405 10.656 1.00 11.71 107 ALA D C 1
ATOM 4323 O O . ALA D 2 107 ? 22.022 20.385 9.929 1.00 11.56 107 ALA D O 1
ATOM 4325 N N . ASP D 2 108 ? 21.751 19.377 11.928 1.00 11.43 108 ASP D N 1
ATOM 4326 C CA . ASP D 2 108 ? 21.064 20.535 12.503 1.00 11.58 108 ASP D CA 1
ATOM 4327 C C . ASP D 2 108 ? 21.979 21.758 12.571 1.00 11.41 108 ASP D C 1
ATOM 4328 O O . ASP D 2 108 ? 21.525 22.889 12.354 1.00 10.94 108 ASP D O 1
ATOM 4333 N N . CYS D 2 109 ? 23.270 21.529 12.839 1.00 11.78 109 CYS D N 1
ATOM 4334 C CA . CYS D 2 109 ? 24.250 22.634 12.803 1.00 12.76 109 CYS D CA 1
ATOM 4335 C C . CYS D 2 109 ? 24.469 23.170 11.396 1.00 12.20 109 CYS D C 1
ATOM 4336 O O . CYS D 2 109 ? 24.613 24.379 11.207 1.00 12.51 109 CYS D O 1
ATOM 4339 N N . ILE D 2 110 ? 24.473 22.279 10.409 1.00 12.46 110 ILE D N 1
ATOM 4340 C CA . ILE D 2 110 ? 24.585 22.714 9.013 1.00 12.33 110 ILE D CA 1
ATOM 4341 C C . ILE D 2 110 ? 23.380 23.612 8.680 1.00 12.23 110 ILE D C 1
ATOM 4342 O O . ILE D 2 110 ? 23.554 24.691 8.118 1.00 12.69 110 ILE D O 1
ATOM 4347 N N . THR D 2 111 ? 22.173 23.210 9.089 1.00 11.66 111 THR D N 1
ATOM 4348 C CA . THR D 2 111 ? 20.982 24.041 8.875 1.00 11.44 111 THR D CA 1
ATOM 4349 C C . THR D 2 111 ? 21.125 25.419 9.497 1.00 11.62 111 THR D C 1
ATOM 4350 O O . THR D 2 111 ? 20.840 26.432 8.850 1.00 12.37 111 THR D O 1
ATOM 4354 N N . VAL D 2 112 ? 21.578 25.468 10.753 1.00 11.22 112 VAL D N 1
ATOM 4355 C CA . VAL D 2 112 ? 21.764 26.730 11.432 1.00 12.01 112 VAL D CA 1
ATOM 4356 C C . VAL D 2 112 ? 22.759 27.605 10.674 1.00 11.33 112 VAL D C 1
ATOM 4357 O O . VAL D 2 112 ? 22.514 28.793 10.456 1.00 11.38 112 VAL D O 1
ATOM 4361 N N . CYS D 2 113 ? 23.868 27.023 10.244 1.00 11.38 113 CYS D N 1
ATOM 4362 C CA . CYS D 2 113 ? 24.877 27.831 9.567 1.00 12.45 113 CYS D CA 1
ATOM 4363 C C . CYS D 2 113 ? 24.434 28.338 8.196 1.00 12.56 113 CYS D C 1
ATOM 4364 O O . CYS D 2 113 ? 24.775 29.452 7.803 1.00 13.16 113 CYS D O 1
ATOM 4367 N N . VAL D 2 114 ? 23.683 27.522 7.472 1.00 12.74 114 VAL D N 1
ATOM 4368 C CA . VAL D 2 114 ? 23.148 27.914 6.173 1.00 13.64 114 VAL D CA 1
ATOM 4369 C C . VAL D 2 114 ? 22.123 29.036 6.340 1.00 13.43 114 VAL D C 1
ATOM 4370 O O . VAL D 2 114 ? 22.143 30.004 5.592 1.00 13.51 114 VAL D O 1
ATOM 4374 N N . ALA D 2 115 ? 21.231 28.908 7.327 1.00 12.59 115 ALA D N 1
ATOM 4375 C CA . ALA D 2 115 ? 20.260 29.961 7.631 1.00 12.76 115 ALA D CA 1
ATOM 4376 C C . ALA D 2 115 ? 20.948 31.277 7.990 1.00 12.82 115 ALA D C 1
ATOM 4377 O O . ALA D 2 115 ? 20.552 32.342 7.496 1.00 13.41 115 ALA D O 1
ATOM 4379 N N . ALA D 2 116 ? 21.996 31.213 8.816 1.00 13.02 116 ALA D N 1
ATOM 4380 C CA . ALA D 2 116 ? 22.768 32.414 9.177 1.00 13.85 116 ALA D CA 1
ATOM 4381 C C . ALA D 2 116 ? 23.409 33.042 7.930 1.00 13.62 116 ALA D C 1
ATOM 4382 O O . ALA D 2 116 ? 23.389 34.267 7.756 1.00 14.01 116 ALA D O 1
ATOM 4384 N N . LYS D 2 117 ? 23.950 32.204 7.048 1.00 13.82 117 LYS D N 1
ATOM 4385 C CA . LYS D 2 117 ? 24.610 32.701 5.836 1.00 15.21 117 LYS D CA 1
ATOM 4386 C C . LYS D 2 117 ? 23.645 33.370 4.860 1.00 15.49 117 LYS D C 1
ATOM 4387 O O . LYS D 2 117 ? 23.937 34.446 4.318 1.00 15.73 117 LYS D O 1
ATOM 4393 N N . LEU D 2 118 ? 22.497 32.743 4.626 1.00 14.87 118 LEU D N 1
ATOM 4394 C CA . LEU D 2 118 ? 21.629 33.171 3.540 1.00 15.24 118 LEU D CA 1
ATOM 4395 C C . LEU D 2 118 ? 20.495 34.089 3.963 1.00 15.17 118 LEU D C 1
ATOM 4396 O O . LEU D 2 118 ? 19.977 34.856 3.151 1.00 15.56 118 LEU D O 1
ATOM 4401 N N . GLY D 2 119 ? 20.126 34.025 5.243 1.00 14.10 119 GLY D N 1
ATOM 4402 C CA . GLY D 2 119 ? 19.024 34.826 5.776 1.00 14.50 119 GLY D CA 1
ATOM 4403 C C . GLY D 2 119 ? 17.663 34.212 5.516 1.00 14.30 119 GLY D C 1
ATOM 4404 O O . GLY D 2 119 ? 17.546 33.230 4.769 1.00 14.24 119 GLY D O 1
ATOM 4405 N N . PRO D 2 120 ? 16.621 34.802 6.120 1.00 14.46 120 PRO D N 1
ATOM 4406 C CA . PRO D 2 120 ? 15.307 34.173 6.136 1.00 14.38 120 PRO D CA 1
ATOM 4407 C C . PRO D 2 120 ? 14.496 34.276 4.845 1.00 14.55 120 PRO D C 1
ATOM 4408 O O . PRO D 2 120 ? 13.553 33.517 4.663 1.00 15.24 120 PRO D O 1
ATOM 4412 N N . ALA D 2 121 ? 14.879 35.180 3.939 1.00 14.88 121 ALA D N 1
ATOM 4413 C CA . ALA D 2 121 ? 14.171 35.316 2.669 1.00 15.13 121 ALA D CA 1
ATOM 4414 C C . ALA D 2 121 ? 14.648 34.257 1.674 1.00 15.17 121 ALA D C 1
ATOM 4415 O O . ALA D 2 121 ? 13.841 33.560 1.062 1.00 15.39 121 ALA D O 1
ATOM 4417 N N . VAL D 2 122 ? 15.967 34.134 1.544 1.00 15.87 122 VAL D N 1
ATOM 4418 C CA . VAL D 2 122 ? 16.583 33.173 0.638 1.00 15.88 122 VAL D CA 1
ATOM 4419 C C . VAL D 2 122 ? 16.454 31.755 1.220 1.00 15.27 122 VAL D C 1
ATOM 4420 O O . VAL D 2 122 ? 16.081 30.811 0.522 1.00 16.48 122 VAL D O 1
ATOM 4424 N N . PHE D 2 123 ? 16.731 31.612 2.514 1.00 14.41 123 PHE D N 1
ATOM 4425 C CA . PHE D 2 123 ? 16.490 30.330 3.182 1.00 13.80 123 PHE D CA 1
ATOM 4426 C C . PHE D 2 123 ? 15.071 30.367 3.737 1.00 13.34 123 PHE D C 1
ATOM 4427 O O . PHE D 2 123 ? 14.834 30.461 4.948 1.00 13.47 123 PHE D O 1
ATOM 4435 N N . SER D 2 124 ? 14.128 30.324 2.806 1.00 13.54 124 SER D N 1
ATOM 4436 C CA . SER D 2 124 ? 12.707 30.406 3.094 1.00 13.20 124 SER D CA 1
ATOM 4437 C C . SER D 2 124 ? 12.218 29.121 3.726 1.00 13.07 124 SER D C 1
ATOM 4438 O O . SER D 2 124 ? 12.936 28.135 3.768 1.00 12.61 124 SER D O 1
ATOM 4441 N N . ALA D 2 125 ? 10.976 29.134 4.215 1.00 12.05 125 ALA D N 1
ATOM 4442 C CA . ALA D 2 125 ? 10.370 27.929 4.779 1.00 12.79 125 ALA D CA 1
ATOM 4443 C C . ALA D 2 125 ? 10.360 26.765 3.798 1.00 12.58 125 ALA D C 1
ATOM 4444 O O . ALA D 2 125 ? 10.672 25.652 4.179 1.00 11.85 125 ALA D O 1
ATOM 4446 N N . ASP D 2 126 ? 10.039 27.026 2.526 1.00 12.92 126 ASP D N 1
ATOM 4447 C CA . ASP D 2 126 ? 10.027 25.945 1.530 1.00 13.14 126 ASP D CA 1
ATOM 4448 C C . ASP D 2 126 ? 11.434 25.417 1.200 1.00 13.65 126 ASP D C 1
ATOM 4449 O O . ASP D 2 126 ? 11.616 24.225 0.953 1.00 13.71 126 ASP D O 1
ATOM 4454 N N . THR D 2 127 ? 12.421 26.302 1.205 1.00 13.33 127 THR D N 1
ATOM 4455 C CA . THR D 2 127 ? 13.806 25.883 0.990 1.00 13.89 127 THR D CA 1
ATOM 4456 C C . THR D 2 127 ? 14.285 25.052 2.172 1.00 12.90 127 THR D C 1
ATOM 4457 O O . THR D 2 127 ? 14.931 24.023 1.990 1.00 12.82 127 THR D O 1
ATOM 4461 N N . GLN D 2 128 ? 13.932 25.484 3.376 1.00 11.86 128 GLN D N 1
ATOM 4462 C CA . GLN D 2 128 ? 14.253 24.708 4.587 1.00 10.51 128 GLN D CA 1
ATOM 4463 C C . GLN D 2 128 ? 13.566 23.339 4.581 1.00 10.28 128 GLN D C 1
ATOM 4464 O O . GLN D 2 128 ? 14.153 22.349 5.014 1.00 11.21 128 GLN D O 1
ATOM 4470 N N . GLU D 2 129 ? 12.334 23.277 4.086 1.00 10.96 129 GLU D N 1
ATOM 4471 C CA . GLU D 2 129 ? 11.618 22.008 4.014 1.00 11.95 129 GLU D CA 1
ATOM 4472 C C . GLU D 2 129 ? 12.390 21.020 3.148 1.00 11.74 129 GLU D C 1
ATOM 4473 O O . GLU D 2 129 ? 12.579 19.861 3.515 1.00 11.30 129 GLU D O 1
ATOM 4479 N N . ALA D 2 130 ? 12.834 21.492 1.985 1.00 11.89 130 ALA D N 1
ATOM 4480 C CA . ALA D 2 130 ? 13.566 20.635 1.043 1.00 11.94 130 ALA D CA 1
ATOM 4481 C C . ALA D 2 130 ? 14.937 20.223 1.588 1.00 12.23 130 ALA D C 1
ATOM 4482 O O . ALA D 2 130 ? 15.342 19.065 1.455 1.00 11.97 130 ALA D O 1
ATOM 4484 N N . PHE D 2 131 ? 15.638 21.177 2.201 1.00 11.56 131 PHE D N 1
ATOM 4485 C CA . PHE D 2 131 ? 16.956 20.918 2.764 1.00 12.08 131 PHE D CA 1
ATOM 4486 C C . PHE D 2 131 ? 16.869 19.952 3.936 1.00 11.12 131 PHE D C 1
ATOM 4487 O O . PHE D 2 131 ? 17.713 19.074 4.084 1.00 12.10 131 PHE D O 1
ATOM 4495 N N . GLN D 2 132 ? 15.859 20.134 4.790 1.00 11.21 132 GLN D N 1
ATOM 4496 C CA . GLN D 2 132 ? 15.654 19.207 5.917 1.00 11.15 132 GLN D CA 1
ATOM 4497 C C . GLN D 2 132 ? 15.404 17.784 5.416 1.00 11.51 132 GLN D C 1
ATOM 4498 O O . GLN D 2 132 ? 15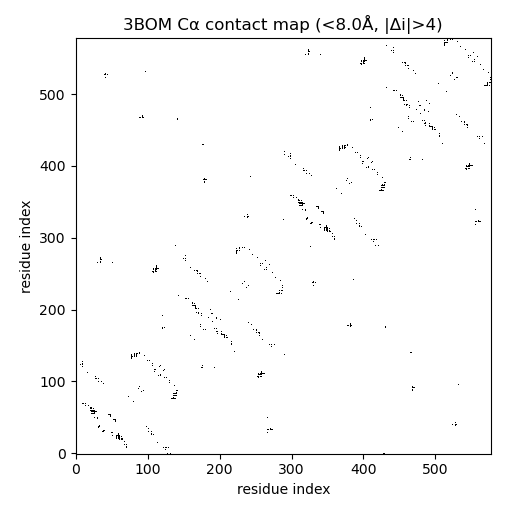.925 16.812 5.969 1.00 11.24 132 GLN D O 1
ATOM 4504 N N . LYS D 2 133 ? 14.622 17.662 4.349 1.00 12.11 133 LYS D N 1
ATOM 4505 C CA . LYS D 2 133 ? 14.324 16.353 3.808 1.00 11.86 133 LYS D CA 1
ATOM 4506 C C . LYS D 2 133 ? 15.605 15.704 3.288 1.00 11.83 133 LYS D C 1
ATOM 4507 O O . LYS D 2 133 ? 15.860 14.528 3.551 1.00 12.46 133 LYS D O 1
ATOM 4513 N N . PHE D 2 134 ? 16.387 16.482 2.537 1.00 11.72 134 PHE D N 1
ATOM 4514 C CA . PHE D 2 134 ? 17.706 16.068 2.053 1.00 11.81 134 PHE D CA 1
ATOM 4515 C C . PHE D 2 134 ? 18.606 15.606 3.203 1.00 12.01 134 PHE D C 1
ATOM 4516 O O . PHE D 2 134 ? 19.161 14.511 3.153 1.00 11.93 134 PHE D O 1
ATOM 4524 N N . LEU D 2 135 ? 18.725 16.426 4.249 1.00 11.74 135 LEU D N 1
ATOM 4525 C CA . LEU D 2 135 ? 19.592 16.060 5.374 1.00 11.21 135 LEU D CA 1
ATOM 4526 C C . LEU D 2 135 ? 19.110 14.789 6.067 1.00 11.01 135 LEU D C 1
ATOM 4527 O O . LEU D 2 135 ? 19.923 13.944 6.464 1.00 11.01 135 LEU D O 1
ATOM 4532 N N . ALA D 2 136 ? 17.790 14.639 6.211 1.00 11.04 136 ALA D N 1
ATOM 4533 C CA . ALA D 2 136 ? 17.270 13.411 6.806 1.00 11.38 136 ALA D CA 1
ATOM 4534 C C . ALA D 2 136 ? 17.605 12.148 6.014 1.00 11.75 136 ALA D C 1
ATOM 4535 O O . ALA D 2 136 ? 17.933 11.110 6.599 1.00 12.34 136 ALA D O 1
ATOM 4537 N N . VAL D 2 137 ? 17.543 12.240 4.686 1.00 12.17 137 VAL D N 1
ATOM 4538 C CA . VAL D 2 137 ? 17.905 11.111 3.833 1.00 12.42 137 VAL D CA 1
ATOM 4539 C C . VAL D 2 137 ? 19.406 10.800 3.960 1.00 12.70 137 VAL D C 1
ATOM 4540 O O . VAL D 2 137 ? 19.794 9.635 4.068 1.00 12.17 137 VAL D O 1
ATOM 4544 N N . VAL D 2 138 ? 20.233 11.843 3.970 1.00 12.03 138 VAL D N 1
ATOM 4545 C CA . VAL D 2 138 ? 21.676 11.679 4.169 1.00 12.46 138 VAL D CA 1
ATOM 4546 C C . VAL D 2 138 ? 22.001 11.023 5.509 1.00 12.34 138 VAL D C 1
ATOM 4547 O O . VAL D 2 138 ? 22.786 10.068 5.576 1.00 12.87 138 VAL D O 1
ATOM 4551 N N . VAL D 2 139 ? 21.398 11.551 6.566 1.00 11.78 139 VAL D N 1
ATOM 4552 C CA . VAL D 2 139 ? 21.624 11.015 7.904 1.00 12.25 139 VAL D CA 1
ATOM 4553 C C . VAL D 2 139 ? 21.205 9.539 7.989 1.00 12.23 139 VAL D C 1
ATOM 4554 O O . VAL D 2 139 ? 21.905 8.723 8.590 1.00 11.78 139 VAL D O 1
ATOM 4558 N N . SER D 2 140 ? 20.076 9.191 7.375 1.00 12.96 140 SER D N 1
ATOM 4559 C CA . SER D 2 140 ? 19.667 7.792 7.335 1.00 13.67 140 SER D CA 1
ATOM 4560 C C . SER D 2 140 ? 20.711 6.928 6.616 1.00 13.92 140 SER D C 1
ATOM 4561 O O . SER D 2 140 ? 21.091 5.851 7.089 1.00 14.61 140 SER D O 1
ATOM 4564 N N . ALA D 2 141 ? 21.202 7.433 5.489 1.00 13.93 141 ALA D N 1
ATOM 4565 C CA . ALA D 2 141 ? 22.198 6.713 4.699 1.00 13.95 141 ALA D CA 1
ATOM 4566 C C . ALA D 2 141 ? 23.501 6.517 5.475 1.00 14.23 141 ALA D C 1
ATOM 4567 O O . ALA D 2 141 ? 24.107 5.453 5.410 1.00 15.14 141 ALA D O 1
ATOM 4569 N N . LEU D 2 142 ? 23.925 7.538 6.212 1.00 13.99 142 LEU D N 1
ATOM 4570 C CA . LEU D 2 142 ? 25.147 7.435 7.023 1.00 14.93 142 LEU D CA 1
ATOM 4571 C C . LEU D 2 142 ? 25.047 6.423 8.166 1.00 15.26 142 LEU D C 1
ATOM 4572 O O . LEU D 2 142 ? 26.052 5.850 8.586 1.00 15.21 142 LEU D O 1
ATOM 4577 N N . GLY D 2 143 ? 23.836 6.192 8.658 1.00 15.84 143 GLY D N 1
ATOM 4578 C CA . GLY D 2 143 ? 23.642 5.226 9.734 1.00 16.07 143 GLY D CA 1
ATOM 4579 C C . GLY D 2 143 ? 23.296 3.825 9.247 1.00 17.22 143 GLY D C 1
ATOM 4580 O O . GLY D 2 143 ? 23.161 2.895 10.053 1.00 17.51 143 GLY D O 1
ATOM 4581 N N . ARG D 2 144 ? 23.174 3.677 7.926 1.00 18.16 144 ARG D N 1
ATOM 4582 C CA . ARG D 2 144 ? 22.617 2.473 7.299 1.00 19.13 144 ARG D CA 1
ATOM 4583 C C . ARG D 2 144 ? 23.400 1.189 7.592 1.00 19.03 144 ARG D C 1
ATOM 4584 O O . ARG D 2 144 ? 22.805 0.123 7.802 1.00 19.83 144 ARG D O 1
ATOM 4592 N N . GLN D 2 145 ? 24.723 1.298 7.627 1.00 19.02 145 GLN D N 1
ATOM 4593 C CA . GLN D 2 145 ? 25.595 0.133 7.788 1.00 19.34 145 GLN D CA 1
ATOM 4594 C C . GLN D 2 145 ? 26.008 -0.180 9.231 1.00 19.00 145 GLN D C 1
ATOM 4595 O O . GLN D 2 145 ? 26.934 -0.962 9.465 1.00 19.61 145 GLN D O 1
ATOM 4601 N N . TYR D 2 146 ? 25.315 0.433 10.191 1.00 17.59 146 TYR D N 1
ATOM 4602 C CA . TYR D 2 146 ? 25.543 0.152 11.607 1.00 17.23 146 TYR D CA 1
ATOM 4603 C C . TYR D 2 146 ? 24.808 -1.131 11.978 1.00 18.48 146 TYR D C 1
ATOM 4604 O O . TYR D 2 146 ? 23.583 -1.205 11.861 1.00 18.61 146 TYR D O 1
ATOM 4613 N N . HIS D 2 147 ? 25.567 -2.143 12.392 1.00 19.74 147 HIS D N 1
ATOM 4614 C CA A HIS D 2 147 ? 24.968 -3.397 12.843 0.50 20.45 147 HIS D CA 1
ATOM 4615 C CA B HIS D 2 147 ? 25.021 -3.440 12.800 0.50 20.56 147 HIS D CA 1
ATOM 4616 C C . HIS D 2 147 ? 25.556 -3.853 14.171 1.00 20.45 147 HIS D C 1
ATOM 4617 O O . HIS D 2 147 ? 24.986 -4.719 14.855 1.00 21.03 147 HIS D O 1
#

Organism: Oncorhynchus mykiss (NCBI:txid8022)

CATH classification: 1.10.490.10

Nearest PDB structures (foldseek):
  2r1h-assembly1_C  TM=1.006E+00  e=1.338E-18  Oncorhynchus mykiss
  1v4x-assembly1_A  TM=9.913E-01  e=1.251E-12  Thunnus thynnus
  2aa1-assembly1_A  TM=9.842E-01  e=8.092E-13  Trematomus newnesi
  6iyh-assembly1_A-2  TM=9.872E-01  e=1.251E-12  Acipenser persicus
  6iyi-assembly1_A-2  TM=9.869E-01  e=3.139E-12  Acipenser stellatus

InterPro domains:
  IPR000971 Globin [PF00042] (27-135)
  IPR000971 Globin [PS01033] (1-142)
  IPR002338 Hemoglobin, alpha-type [PR00612] (15-27)
  IPR002338 Hemoglobin, alpha-type [PR00612] (32-42)
  IPR002338 Hemoglobin, alpha-type [PR00612] (48-57)
  IPR002338 Hemoglobin, alpha-type [PR00612] (75-88)
  IPR002338 Hemoglobin, alpha-type [PR00612] (123-139)
  IPR002338 Hemoglobin, alpha-type [cd08927] (2-142)
  IPR009050 Globin-like superfamily [SSF46458] (1-142)
  IPR012292 Globin/Protoglobin [G3DSA:1.10.490.10] (1-142)
  IPR050056 Hemoglobin and related oxygen transporters [PTHR11442] (2-142)

Secondary structure (DSSP, 8-state):
---HHHHHHHHHHHHHHGGGHHHHHHHHHHHHHHHSGGGGGG-TTSS--STT-HHHHHHHHHHHHHHHHHHTTTT-HHHHHHHHHHIIIIII---TTHHHHHHHHHHHHHHHH-TTT--HHHHHHHHHHHHHHHHHHHTT--/----HHHHHHHHHHHHHS-HHHHHHHHHHHHHHHSGGGGGG-GGGS--SSHHHHHT-HHHHHHHHHHHHHHHHHHH-TT-HHHHTHHHHHHHHHTS---THHHHHHHHHHHHHHHHHHHHHHS-HHHHHHHHHHHHHHHHHHHTT--/---HHHHHHHHHHHHHHGGGHHHHHHHHHHHHHHH-GGGGGG-TTSS--STT-HHHHHHHHHHHHHHHHHHTTTT-HHHHTHHHHHIIIIII---TTHHHHHHHHHHHHHHHH-TTT--HHHHHHHHHHHHHHHHHHHTT--/----HHHHHHHHHHHHHS-HHHHHHHHHHHHHHHSGGGGGG-TTSS--SSHHHHHH-HHHHHHHHHHHHHTHHHHHTTT-HHHHTHHHHHIIIIIT---THHHHHHHHHHHHHHHHHHHHHHS-HHHHHHHHHHHHHHHHHHHTT--

Radius of gyration: 23.38 Å; Cα contacts (8 Å, |Δi|>4): 862; chains: 4; bounding box: 62×62×55 Å